Protein AF-0000000079069130 (afdb_homodimer)

Radius of gyration: 25.05 Å; Cα contacts (8 Å, |Δi|>4): 1643; chains: 2; bounding box: 59×71×71 Å

Structure (mmCIF, N/CA/C/O backbone):
data_AF-0000000079069130-model_v1
#
loop_
_entity.id
_entity.type
_entity.pdbx_description
1 polymer 'Fumarylacetoacetate (FAA) hydrolase'
#
loop_
_atom_site.group_PDB
_atom_site.id
_atom_site.type_symbol
_atom_site.label_atom_id
_atom_site.label_alt_id
_atom_site.label_comp_id
_atom_site.label_asym_id
_atom_site.label_entity_id
_atom_site.label_seq_id
_atom_site.pdbx_PDB_ins_code
_atom_site.Cartn_x
_atom_site.Cartn_y
_atom_site.Cartn_z
_atom_site.occupancy
_atom_site.B_iso_or_equiv
_atom_site.auth_seq_id
_atom_site.auth_comp_id
_atom_site.auth_asym_id
_atom_site.auth_atom_id
_atom_site.pdbx_PDB_model_num
ATOM 1 N N . MET A 1 1 ? -7.008 32.438 20.031 1 35.31 1 MET A N 1
ATOM 2 C CA . MET A 1 1 ? -5.812 32.031 20.75 1 35.31 1 MET A CA 1
ATOM 3 C C . MET A 1 1 ? -4.668 31.734 19.797 1 35.31 1 MET A C 1
ATOM 5 O O . MET A 1 1 ? -4.883 31.141 18.734 1 35.31 1 MET A O 1
ATOM 9 N N . PRO A 1 2 ? -3.607 32.406 19.766 1 43.53 2 PRO A N 1
ATOM 10 C CA . PRO A 1 2 ? -2.484 32.156 18.844 1 43.53 2 PRO A CA 1
ATOM 11 C C . PRO A 1 2 ? -2.162 30.688 18.688 1 43.53 2 PRO A C 1
ATOM 13 O O . PRO A 1 2 ? -2.209 29.922 19.656 1 43.53 2 PRO A O 1
ATOM 16 N N . HIS A 1 3 ? -2.541 30.031 17.609 1 48.72 3 HIS A N 1
ATOM 17 C CA . HIS A 1 3 ? -2.361 28.641 17.203 1 48.72 3 HIS A CA 1
ATOM 18 C C . HIS A 1 3 ? -0.997 28.109 17.641 1 48.72 3 HIS A C 1
ATOM 20 O O . HIS A 1 3 ? -0.728 26.922 17.531 1 48.72 3 HIS A O 1
ATOM 26 N N . SER A 1 4 ? -0.079 29.156 18.047 1 54.44 4 SER A N 1
ATOM 27 C CA . SER A 1 4 ? 1.29 28.875 18.469 1 54.44 4 SER A CA 1
ATOM 28 C C . SER A 1 4 ? 1.318 28.062 19.75 1 54.44 4 SER A C 1
ATOM 30 O O . SER A 1 4 ? 2.373 27.578 20.156 1 54.44 4 SER A O 1
ATOM 32 N N . HIS A 1 5 ? 0.012 27.656 20.125 1 66.69 5 HIS A N 1
ATOM 33 C CA . HIS A 1 5 ? 0.07 27.094 21.469 1 66.69 5 HIS A CA 1
ATOM 34 C C . HIS A 1 5 ? -0.358 25.625 21.469 1 66.69 5 HIS A C 1
ATOM 36 O O . HIS A 1 5 ? -0.454 25.016 22.531 1 66.69 5 HIS A O 1
ATOM 42 N N . LEU A 1 6 ? -0.426 25.062 20.234 1 83.88 6 LEU A N 1
ATOM 43 C CA . LEU A 1 6 ? -0.819 23.672 20.266 1 83.88 6 LEU A CA 1
ATOM 44 C C . LEU A 1 6 ? 0.383 22.766 20.562 1 83.88 6 LEU A C 1
ATOM 46 O O . LEU A 1 6 ? 1.467 22.984 20.016 1 83.88 6 LEU A O 1
ATOM 50 N N . PRO A 1 7 ? 0.172 21.844 21.469 1 94.5 7 PRO A N 1
ATOM 51 C CA . PRO A 1 7 ? 1.303 20.969 21.75 1 94.5 7 PRO A CA 1
ATOM 52 C C . PRO A 1 7 ? 1.726 20.141 20.547 1 94.5 7 PRO A C 1
ATOM 54 O O . PRO A 1 7 ? 0.874 19.609 19.828 1 94.5 7 PRO A O 1
ATOM 57 N N . VAL A 1 8 ? 3.018 20.172 20.328 1 96.69 8 VAL A N 1
ATOM 58 C CA . VAL A 1 8 ? 3.594 19.453 19.188 1 96.69 8 VAL A CA 1
ATOM 59 C C . VAL A 1 8 ? 4.758 18.594 19.672 1 96.69 8 VAL A C 1
ATOM 61 O O . VAL A 1 8 ? 5.523 19 20.547 1 96.69 8 VAL A O 1
ATOM 64 N N . LEU A 1 9 ? 4.797 17.422 19.188 1 96.75 9 LEU A N 1
ATOM 65 C CA . LEU A 1 9 ? 5.941 16.531 19.359 1 96.75 9 LEU A CA 1
ATOM 66 C C . LEU A 1 9 ? 6.555 16.156 18.016 1 96.75 9 LEU A C 1
ATOM 68 O O . LEU A 1 9 ? 5.863 16.141 17 1 96.75 9 LEU A O 1
ATOM 72 N N . PHE A 1 10 ? 7.891 15.969 17.984 1 97.06 10 PHE A N 1
ATOM 73 C CA . PHE A 1 10 ? 8.539 15.477 16.781 1 97.06 10 PHE A CA 1
ATOM 74 C C . PHE A 1 10 ? 9.664 14.508 17.125 1 97.06 10 PHE A C 1
ATOM 76 O O . PHE A 1 10 ? 10.117 14.453 18.266 1 97.06 10 PHE A O 1
ATOM 83 N N . GLU A 1 11 ? 10.031 13.711 16.172 1 97.75 11 GLU A N 1
ATOM 84 C CA . GLU A 1 11 ? 11.172 12.805 16.312 1 97.75 11 GLU A CA 1
ATOM 85 C C . GLU A 1 11 ? 12.25 13.117 15.273 1 97.75 11 GLU A C 1
ATOM 87 O O . GLU A 1 11 ? 11.945 13.594 14.18 1 97.75 11 GLU A O 1
ATOM 92 N N . ALA A 1 12 ? 13.492 12.836 15.672 1 96.5 12 ALA A N 1
ATOM 93 C CA . ALA A 1 12 ? 14.633 13.117 14.805 1 96.5 12 ALA A CA 1
ATOM 94 C C . ALA A 1 12 ? 15.805 12.195 15.125 1 96.5 12 ALA A C 1
ATOM 96 O O . ALA A 1 12 ? 15.867 11.617 16.203 1 96.5 12 ALA A O 1
ATOM 97 N N . LEU A 1 13 ? 16.625 12.078 14.141 1 96.38 13 LEU A N 1
ATOM 98 C CA . LEU A 1 13 ? 17.906 11.445 14.367 1 96.38 13 LEU A CA 1
ATOM 99 C C . LEU A 1 13 ? 19 12.492 14.578 1 96.38 13 LEU A C 1
ATOM 101 O O . LEU A 1 13 ? 19.094 13.461 13.82 1 96.38 13 LEU A O 1
ATOM 105 N N . HIS A 1 14 ? 19.703 12.383 15.609 1 94.81 14 HIS A N 1
ATOM 106 C CA . HIS A 1 14 ? 20.922 13.148 15.883 1 94.81 14 HIS A CA 1
ATOM 107 C C . HIS A 1 14 ? 22.109 12.234 16.125 1 94.81 14 HIS A C 1
ATOM 109 O O . HIS A 1 14 ? 22.109 11.453 17.078 1 94.81 14 HIS A O 1
ATOM 115 N N . ASN A 1 15 ? 23.078 12.258 15.234 1 91.5 15 ASN A N 1
ATOM 116 C CA . ASN A 1 15 ? 24.234 11.359 15.273 1 91.5 15 ASN A CA 1
ATOM 117 C C . ASN A 1 15 ? 23.797 9.898 15.281 1 91.5 15 ASN A C 1
ATOM 119 O O . ASN A 1 15 ? 24.297 9.102 16.094 1 91.5 15 ASN A O 1
ATOM 123 N N . GLY A 1 16 ? 22.766 9.648 14.547 1 91.69 16 GLY A N 1
ATOM 124 C CA . GLY A 1 16 ? 22.344 8.273 14.336 1 91.69 16 GLY A CA 1
ATOM 125 C C . GLY A 1 16 ? 21.422 7.758 15.422 1 91.69 16 GLY A C 1
ATOM 126 O O . GLY A 1 16 ? 20.906 6.637 15.336 1 91.69 16 GLY A O 1
ATOM 127 N N . GLU A 1 17 ? 21.219 8.625 16.422 1 96 17 GLU A N 1
ATOM 128 C CA . GLU A 1 17 ? 20.359 8.211 17.516 1 96 17 GLU A CA 1
ATOM 129 C C . GLU A 1 17 ? 19.016 8.93 17.453 1 96 17 GLU A C 1
ATOM 131 O O . GLU A 1 17 ? 18.953 10.117 17.125 1 96 17 GLU A O 1
ATOM 136 N N . ARG A 1 18 ? 17.984 8.18 17.828 1 97.88 18 ARG A N 1
ATOM 137 C CA . ARG A 1 18 ? 16.641 8.719 17.766 1 97.88 18 ARG A CA 1
ATOM 138 C C . ARG A 1 18 ? 16.328 9.555 19 1 97.88 18 ARG A C 1
ATOM 140 O O . ARG A 1 18 ? 16.672 9.172 20.125 1 97.88 18 ARG A O 1
ATOM 147 N N . HIS A 1 19 ? 15.75 10.719 18.812 1 97.81 19 HIS A N 1
ATOM 148 C CA . HIS A 1 19 ? 15.352 11.625 19.875 1 97.81 19 HIS A CA 1
ATOM 149 C C . HIS A 1 19 ? 13.93 12.141 19.656 1 97.81 19 HIS A C 1
ATOM 151 O O . HIS A 1 19 ? 13.43 12.133 18.531 1 97.81 19 HIS A O 1
ATOM 157 N N . VAL A 1 20 ? 13.273 12.508 20.703 1 98 20 VAL A N 1
ATOM 158 C CA . VAL A 1 20 ? 11.984 13.188 20.656 1 98 20 VAL A CA 1
ATOM 159 C C . VAL A 1 20 ? 12.133 14.617 21.156 1 98 20 VAL A C 1
ATOM 161 O O . VAL A 1 20 ? 12.922 14.883 22.078 1 98 20 VAL A O 1
ATOM 164 N N . GLY A 1 21 ? 11.516 15.547 20.531 1 96.25 21 GLY A N 1
ATOM 165 C CA . GLY A 1 21 ? 11.43 16.938 20.953 1 96.25 21 GLY A CA 1
ATOM 166 C C . GLY A 1 21 ? 10 17.406 21.141 1 96.25 21 GLY A C 1
ATOM 167 O O . GLY A 1 21 ? 9.07 16.859 20.562 1 96.25 21 GLY A O 1
ATOM 168 N N . PHE A 1 22 ? 9.844 18.359 22 1 95.56 22 PHE A N 1
ATOM 169 C CA . PHE A 1 22 ? 8.547 18.969 22.297 1 95.56 22 PHE A CA 1
ATOM 170 C C . PHE A 1 22 ? 8.539 20.438 21.906 1 95.56 22 PHE A C 1
ATOM 172 O O . PHE A 1 22 ? 9.492 21.172 22.203 1 95.56 22 PHE A O 1
ATOM 179 N N . GLY A 1 23 ? 7.465 20.812 21.266 1 92.56 23 GLY A N 1
ATOM 180 C CA . GLY A 1 23 ? 7.402 22.156 20.703 1 92.56 23 GLY A CA 1
ATOM 181 C C . GLY A 1 23 ? 8.109 22.281 19.375 1 92.56 23 GLY A C 1
ATOM 182 O O . GLY A 1 23 ? 9.023 21.516 19.078 1 92.56 23 GLY A O 1
ATOM 183 N N . ARG A 1 24 ? 7.715 23.172 18.578 1 87.06 24 ARG A N 1
ATOM 184 C CA . ARG A 1 24 ? 8.383 23.391 17.297 1 87.06 24 ARG A CA 1
ATOM 185 C C . ARG A 1 24 ? 9.594 24.312 17.469 1 87.06 24 ARG A C 1
ATOM 187 O O . ARG A 1 24 ? 9.516 25.328 18.141 1 87.06 24 ARG A O 1
ATOM 194 N N . PRO A 1 25 ? 10.648 23.859 16.828 1 80.19 25 PRO A N 1
ATOM 195 C CA . PRO A 1 25 ? 11.844 24.703 16.969 1 80.19 25 PRO A CA 1
ATOM 196 C C . PRO A 1 25 ? 11.695 26.062 16.297 1 80.19 25 PRO A C 1
ATOM 198 O O . PRO A 1 25 ? 11.094 26.156 15.227 1 80.19 25 PRO A O 1
ATOM 201 N N . GLU A 1 26 ? 11.984 27.078 17.016 1 79.06 26 GLU A N 1
ATOM 202 C CA . GLU A 1 26 ? 12.109 28.406 16.422 1 79.06 26 GLU A CA 1
ATOM 203 C C . GLU A 1 26 ? 13.523 28.641 15.891 1 79.06 26 GLU A C 1
ATOM 205 O O . GLU A 1 26 ? 14.5 28.203 16.5 1 79.06 26 GLU A O 1
ATOM 210 N N . ASP A 1 27 ? 13.508 29.219 14.75 1 76.62 27 ASP A N 1
ATOM 211 C CA . ASP A 1 27 ? 14.805 29.422 14.117 1 76.62 27 ASP A CA 1
ATOM 212 C C . ASP A 1 27 ? 15.797 30.047 15.094 1 76.62 27 ASP A C 1
ATOM 214 O O . ASP A 1 27 ? 15.492 31.062 15.734 1 76.62 27 ASP A O 1
ATOM 218 N N . GLY A 1 28 ? 16.891 29.422 15.211 1 79.38 28 GLY A N 1
ATOM 219 C CA . GLY A 1 28 ? 17.984 29.938 16.016 1 79.38 28 GLY A CA 1
ATOM 220 C C . GLY A 1 28 ? 17.844 29.641 17.5 1 79.38 28 GLY A C 1
ATOM 221 O O . GLY A 1 28 ? 18.766 29.875 18.281 1 79.38 28 GLY A O 1
ATOM 222 N N . ALA A 1 29 ? 16.734 29.047 17.844 1 85.88 29 ALA A N 1
ATOM 223 C CA . ALA A 1 29 ? 16.516 28.75 19.266 1 85.88 29 ALA A CA 1
ATOM 224 C C . ALA A 1 29 ? 17.094 27.375 19.625 1 85.88 29 ALA A C 1
ATOM 226 O O . ALA A 1 29 ? 17.234 26.5 18.766 1 85.88 29 ALA A O 1
ATOM 227 N N . GLN A 1 30 ? 17.5 27.344 20.812 1 91.31 30 GLN A N 1
ATOM 228 C CA . GLN A 1 30 ? 17.969 26.047 21.328 1 91.31 30 GLN A CA 1
ATOM 229 C C . GLN A 1 30 ? 16.797 25.219 21.859 1 91.31 30 GLN A C 1
ATOM 231 O O . GLN A 1 30 ? 15.852 25.75 22.422 1 91.31 30 GLN A O 1
ATOM 236 N N . GLN A 1 31 ? 16.938 23.953 21.578 1 91.44 31 GLN A N 1
ATOM 237 C CA . GLN A 1 31 ? 15.93 23.031 22.062 1 91.44 31 GLN A CA 1
ATOM 238 C C . GLN A 1 31 ? 16.578 21.766 22.641 1 91.44 31 GLN A C 1
ATOM 240 O O . GLN A 1 31 ? 17.562 21.266 22.094 1 91.44 31 GLN A O 1
ATOM 245 N N . THR A 1 32 ? 16 21.344 23.734 1 94.88 32 THR A N 1
ATOM 246 C CA . THR A 1 32 ? 16.422 20.078 24.328 1 94.88 32 THR A CA 1
ATOM 247 C C . THR A 1 32 ? 15.656 18.906 23.719 1 94.88 32 THR A C 1
ATOM 249 O O . THR A 1 32 ? 14.43 18.922 23.656 1 94.88 32 THR A O 1
ATOM 252 N N . LEU A 1 33 ? 16.375 17.922 23.25 1 96.75 33 LEU A N 1
ATOM 253 C CA . LEU A 1 33 ? 15.797 16.672 22.75 1 96.75 33 LEU A CA 1
ATOM 254 C C . LEU A 1 33 ? 16.094 15.516 23.703 1 96.75 33 LEU A C 1
ATOM 256 O O . LEU A 1 33 ? 17.094 15.547 24.422 1 96.75 33 LEU A O 1
ATOM 260 N N . TYR A 1 34 ? 15.305 14.523 23.719 1 98.31 34 TYR A N 1
ATOM 261 C CA . TYR A 1 34 ? 15.414 13.383 24.609 1 98.31 34 TYR A CA 1
ATOM 262 C C . TYR A 1 34 ? 15.578 12.086 23.828 1 98.31 34 TYR A C 1
ATOM 264 O O . TYR A 1 34 ? 14.789 11.797 22.922 1 98.31 34 TYR A O 1
ATOM 272 N N . ARG A 1 35 ? 16.594 11.32 24.172 1 98.38 35 ARG A N 1
ATOM 273 C CA . ARG A 1 35 ? 16.859 10.07 23.469 1 98.38 35 ARG A CA 1
ATOM 274 C C . ARG A 1 35 ? 15.734 9.062 23.703 1 98.38 35 ARG A C 1
ATOM 276 O O . ARG A 1 35 ? 15.258 8.906 24.828 1 98.38 35 ARG A O 1
ATOM 283 N N . VAL A 1 36 ? 15.289 8.469 22.641 1 98.56 36 VAL A N 1
ATOM 284 C CA . VAL A 1 36 ? 14.281 7.422 22.719 1 98.56 36 VAL A CA 1
ATOM 285 C C . VAL A 1 36 ? 14.68 6.246 21.828 1 98.56 36 VAL A C 1
ATOM 287 O O . VAL A 1 36 ? 15.43 6.418 20.859 1 98.56 36 VAL A O 1
ATOM 290 N N . GLU A 1 37 ? 14.219 5.059 22.141 1 97.88 37 GLU A N 1
ATOM 291 C CA . GLU A 1 37 ? 14.375 3.893 21.281 1 97.88 37 GLU A CA 1
ATOM 292 C C . GLU A 1 37 ? 13.375 3.92 20.125 1 97.88 37 GLU A C 1
ATOM 294 O O . GLU A 1 37 ? 12.359 4.613 20.203 1 97.88 37 GLU A O 1
ATOM 299 N N . ASP A 1 38 ? 13.727 3.184 19.062 1 97.62 38 ASP A N 1
ATOM 300 C CA . ASP A 1 38 ? 12.781 3.01 17.969 1 97.62 38 ASP A CA 1
ATOM 301 C C . ASP A 1 38 ? 11.453 2.445 18.469 1 97.62 38 ASP A C 1
ATOM 303 O O . ASP A 1 38 ? 11.422 1.409 19.125 1 97.62 38 ASP A O 1
ATOM 307 N N . GLY A 1 39 ? 10.336 3.152 18.234 1 97.81 39 GLY A N 1
ATOM 308 C CA . GLY A 1 39 ? 9.016 2.686 18.609 1 97.81 39 GLY A CA 1
ATOM 309 C C . GLY A 1 39 ? 8.602 3.119 20 1 97.81 39 GLY A C 1
ATOM 310 O O . GLY A 1 39 ? 7.465 2.883 20.422 1 97.81 39 GLY A O 1
ATOM 311 N N . GLN A 1 40 ? 9.5 3.76 20.734 1 98.31 40 GLN A N 1
ATOM 312 C CA . GLN A 1 40 ? 9.195 4.105 22.125 1 98.31 40 GLN A CA 1
ATOM 313 C C . GLN A 1 40 ? 8.078 5.145 22.203 1 98.31 40 GLN A C 1
ATOM 315 O O . GLN A 1 40 ? 7.207 5.062 23.062 1 98.31 40 GLN A O 1
ATOM 320 N N . VAL A 1 41 ? 8.102 6.16 21.359 1 98.69 41 VAL A N 1
ATOM 321 C CA . VAL A 1 41 ? 7.055 7.176 21.359 1 98.69 41 VAL A CA 1
ATOM 322 C C . VAL A 1 41 ? 5.719 6.543 20.984 1 98.69 41 VAL A C 1
ATOM 324 O O . VAL A 1 41 ? 4.695 6.82 21.609 1 98.69 41 VAL A O 1
ATOM 327 N N . ALA A 1 42 ? 5.707 5.68 20 1 98.56 42 ALA A N 1
ATOM 328 C CA . ALA A 1 42 ? 4.5 4.949 19.609 1 98.56 42 ALA A CA 1
ATOM 329 C C . ALA A 1 42 ? 3.953 4.145 20.797 1 98.56 42 ALA A C 1
ATOM 331 O O . ALA A 1 42 ? 2.744 4.133 21.031 1 98.56 42 ALA A O 1
ATOM 332 N N . ALA A 1 43 ? 4.828 3.488 21.469 1 98.5 43 ALA A N 1
ATOM 333 C CA . ALA A 1 43 ? 4.426 2.686 22.609 1 98.5 43 ALA A CA 1
ATOM 334 C C . ALA A 1 43 ? 3.754 3.549 23.672 1 98.5 43 ALA A C 1
ATOM 336 O O . ALA A 1 43 ? 2.834 3.096 24.359 1 98.5 43 ALA A O 1
ATOM 337 N N . ALA A 1 44 ? 4.234 4.758 23.844 1 98.62 44 ALA A N 1
ATOM 338 C CA . ALA A 1 44 ? 3.627 5.668 24.812 1 98.62 44 ALA A CA 1
ATOM 339 C C . ALA A 1 44 ? 2.18 5.977 24.453 1 98.62 44 ALA A C 1
ATOM 341 O O . ALA A 1 44 ? 1.308 6.027 25.312 1 98.62 44 ALA A O 1
ATOM 342 N N . PHE A 1 45 ? 1.895 6.172 23.172 1 98.31 45 PHE A N 1
ATOM 343 C CA . PHE A 1 45 ? 0.526 6.41 22.719 1 98.31 45 PHE A CA 1
ATOM 344 C C . PHE A 1 45 ? -0.335 5.172 22.938 1 98.31 45 PHE A C 1
ATOM 346 O O . PHE A 1 45 ? -1.483 5.273 23.375 1 98.31 45 PHE A O 1
ATOM 353 N N . ILE A 1 46 ? 0.195 4.004 22.609 1 97.88 46 ILE A N 1
ATOM 354 C CA . ILE A 1 46 ? -0.516 2.742 22.797 1 97.88 46 ILE A CA 1
ATOM 355 C C . ILE A 1 46 ? -0.882 2.566 24.266 1 97.88 46 ILE A C 1
ATOM 357 O O . ILE A 1 46 ? -1.953 2.047 24.594 1 97.88 46 ILE A O 1
ATOM 361 N N . ALA A 1 47 ? -0.013 3.068 25.141 1 97.75 47 ALA A N 1
ATOM 362 C CA . ALA A 1 47 ? -0.235 2.953 26.578 1 97.75 47 ALA A CA 1
ATOM 363 C C . ALA A 1 47 ? -1.282 3.957 27.047 1 97.75 47 ALA A C 1
ATOM 365 O O . ALA A 1 47 ? -1.632 3.984 28.234 1 97.75 47 ALA A O 1
ATOM 366 N N . GLY A 1 48 ? -1.733 4.836 26.172 1 95.5 48 GLY A N 1
ATOM 367 C CA . GLY A 1 48 ? -2.852 5.699 26.516 1 95.5 48 GLY A CA 1
ATOM 368 C C . GLY A 1 48 ? -2.432 7.129 26.812 1 95.5 48 GLY A C 1
ATOM 369 O O . GLY A 1 48 ? -3.262 7.961 27.188 1 95.5 48 GLY A O 1
ATOM 370 N N . HIS A 1 49 ? -1.121 7.406 26.656 1 94.38 49 HIS A N 1
ATOM 371 C CA . HIS A 1 49 ? -0.679 8.789 26.828 1 94.38 49 HIS A CA 1
ATOM 372 C C . HIS A 1 49 ? -1.043 9.633 25.609 1 94.38 49 HIS A C 1
ATOM 374 O O . HIS A 1 49 ? -0.685 9.297 24.484 1 94.38 49 HIS A O 1
ATOM 380 N N . SER A 1 50 ? -1.736 10.766 25.875 1 91.62 50 SER A N 1
ATOM 381 C CA . SER A 1 50 ? -2.189 11.555 24.734 1 91.62 50 SER A CA 1
ATOM 382 C C . SER A 1 50 ? -1.916 13.039 24.953 1 91.62 50 SER A C 1
ATOM 384 O O . SER A 1 50 ? -1.924 13.828 24 1 91.62 50 SER A O 1
ATOM 386 N N . SER A 1 51 ? -1.703 13.406 26.219 1 94.31 51 SER A N 1
ATOM 387 C CA . SER A 1 51 ? -1.375 14.805 26.5 1 94.31 51 SER A CA 1
ATOM 388 C C . SER A 1 51 ? 0.131 15.031 26.469 1 94.31 51 SER A C 1
ATOM 390 O O . SER A 1 51 ? 0.913 14.102 26.672 1 94.31 51 SER A O 1
ATOM 392 N N . GLU A 1 52 ? 0.428 16.25 26.25 1 95.62 52 GLU A N 1
ATOM 393 C CA . GLU A 1 52 ? 1.85 16.578 26.266 1 95.62 52 GLU A CA 1
ATOM 394 C C . GLU A 1 52 ? 2.479 16.25 27.625 1 95.62 52 GLU A C 1
ATOM 396 O O . GLU A 1 52 ? 3.586 15.711 27.672 1 95.62 52 GLU A O 1
ATOM 401 N N . GLU A 1 53 ? 1.793 16.547 28.703 1 96.12 53 GLU A N 1
ATOM 402 C CA . GLU A 1 53 ? 2.303 16.297 30.047 1 96.12 53 GLU A CA 1
ATOM 403 C C . GLU A 1 53 ? 2.57 14.805 30.25 1 96.12 53 GLU A C 1
ATOM 405 O O . GLU A 1 53 ? 3.645 14.422 30.719 1 96.12 53 GLU A O 1
ATOM 410 N N . ALA A 1 54 ? 1.63 14.016 29.875 1 97.25 54 ALA A N 1
ATOM 411 C CA . ALA A 1 54 ? 1.763 12.57 30.062 1 97.25 54 ALA A CA 1
ATOM 412 C C . ALA A 1 54 ? 2.893 12.016 29.203 1 97.25 54 ALA A C 1
ATOM 414 O O . ALA A 1 54 ? 3.666 11.164 29.656 1 97.25 54 ALA A O 1
ATOM 415 N N . LEU A 1 55 ? 2.988 12.484 27.953 1 97.94 55 LEU A N 1
ATOM 416 C CA . LEU A 1 55 ? 4.027 12.031 27.047 1 97.94 55 LEU A CA 1
ATOM 417 C C . LEU A 1 55 ? 5.406 12.461 27.531 1 97.94 55 LEU A C 1
ATOM 419 O O . LEU A 1 55 ? 6.359 11.68 27.484 1 97.94 55 LEU A O 1
ATOM 423 N N . ARG A 1 56 ? 5.484 13.695 28.016 1 97 56 ARG A N 1
ATOM 424 C CA . ARG A 1 56 ? 6.754 14.164 28.562 1 97 56 ARG A CA 1
ATOM 425 C C . ARG A 1 56 ? 7.195 13.312 29.734 1 97 56 ARG A C 1
ATOM 427 O O . ARG A 1 56 ? 8.352 12.883 29.797 1 97 56 ARG A O 1
ATOM 434 N N . ALA A 1 57 ? 6.301 13.039 30.609 1 97.19 57 ALA A N 1
ATOM 435 C CA . ALA A 1 57 ? 6.625 12.234 31.781 1 97.19 57 ALA A CA 1
ATOM 436 C C . ALA A 1 57 ? 7.109 10.844 31.375 1 97.19 57 ALA A C 1
ATOM 438 O O . ALA A 1 57 ? 8.094 10.344 31.922 1 97.19 57 ALA A O 1
ATOM 439 N N . ALA A 1 58 ? 6.48 10.281 30.391 1 97.44 58 ALA A N 1
ATOM 440 C CA . ALA A 1 58 ? 6.766 8.914 29.969 1 97.44 58 ALA A CA 1
ATOM 441 C C . ALA A 1 58 ? 8.07 8.844 29.188 1 97.44 58 ALA A C 1
ATOM 443 O O . ALA A 1 58 ? 8.781 7.832 29.234 1 97.44 58 ALA A O 1
ATOM 444 N N . LEU A 1 59 ? 8.438 9.914 28.469 1 98.06 59 LEU A N 1
ATOM 445 C CA . LEU A 1 59 ? 9.492 9.805 27.469 1 98.06 59 LEU A CA 1
ATOM 446 C C . LEU A 1 59 ? 10.773 10.484 27.953 1 98.06 59 LEU A C 1
ATOM 448 O O . LEU A 1 59 ? 11.859 10.227 27.422 1 98.06 59 LEU A O 1
ATOM 452 N N . THR A 1 60 ? 10.664 11.344 28.953 1 97.12 60 THR A N 1
ATOM 453 C CA . THR A 1 60 ? 11.836 12.141 29.312 1 97.12 60 THR A CA 1
ATOM 454 C C . THR A 1 60 ? 12.477 11.617 30.594 1 97.12 60 THR A C 1
ATOM 456 O O . THR A 1 60 ? 13.656 11.883 30.859 1 97.12 60 THR A O 1
ATOM 459 N N . GLU A 1 61 ? 11.703 10.914 31.359 1 94.5 61 GLU A N 1
ATOM 460 C CA . GLU A 1 61 ? 12.266 10.422 32.625 1 94.5 61 GLU A CA 1
ATOM 461 C C . GLU A 1 61 ? 13.461 9.5 32.375 1 94.5 61 GLU A C 1
ATOM 463 O O . GLU A 1 61 ? 13.32 8.453 31.734 1 94.5 61 GLU A O 1
ATOM 468 N N . GLY A 1 62 ? 14.664 9.898 32.812 1 95.5 62 GLY A N 1
ATOM 469 C CA . GLY A 1 62 ? 15.852 9.07 32.719 1 95.5 62 GLY A CA 1
ATOM 470 C C . GLY A 1 62 ? 16.469 9.078 31.344 1 95.5 62 GLY A C 1
ATOM 471 O O . GLY A 1 62 ? 17.469 8.398 31.094 1 95.5 62 GLY A O 1
ATOM 472 N N . ALA A 1 63 ? 15.883 9.789 30.438 1 97.62 63 ALA A N 1
ATOM 473 C CA . ALA A 1 63 ? 16.391 9.805 29.062 1 97.62 63 ALA A CA 1
ATOM 474 C C . ALA A 1 63 ? 17.641 10.672 28.969 1 97.62 63 ALA A C 1
ATOM 476 O O . ALA A 1 63 ? 17.734 11.734 29.578 1 97.62 63 ALA A O 1
ATOM 477 N N . ALA A 1 64 ? 18.641 10.203 28.234 1 97.94 64 ALA A N 1
ATOM 478 C CA . ALA A 1 64 ? 19.75 11.078 27.875 1 97.94 64 ALA A CA 1
ATOM 479 C C . ALA A 1 64 ? 19.266 12.258 27.031 1 97.94 64 ALA A C 1
ATOM 481 O O . ALA A 1 64 ? 18.328 12.117 26.234 1 97.94 64 ALA A O 1
ATOM 482 N N . THR A 1 65 ? 19.875 13.43 27.234 1 97.56 65 THR A N 1
ATOM 483 C CA . THR A 1 65 ? 19.422 14.633 26.531 1 97.56 65 THR A CA 1
ATOM 484 C C . THR A 1 65 ? 20.547 15.188 25.656 1 97.56 65 THR A C 1
ATOM 486 O O . THR A 1 65 ? 21.719 14.891 25.875 1 97.56 65 THR A O 1
ATOM 489 N N . VAL A 1 66 ? 20.109 15.906 24.609 1 95.69 66 VAL A N 1
ATOM 490 C CA . VAL A 1 66 ? 21 16.719 23.797 1 95.69 66 VAL A CA 1
ATOM 491 C C . VAL A 1 66 ? 20.359 18.078 23.531 1 95.69 66 VAL A C 1
ATOM 493 O O . VAL A 1 66 ? 19.141 18.188 23.406 1 95.69 66 VAL A O 1
ATOM 496 N N . VAL A 1 67 ? 21.141 19.109 23.5 1 95.06 67 VAL A N 1
ATOM 497 C CA . VAL A 1 67 ? 20.672 20.438 23.125 1 95.06 67 VAL A CA 1
ATOM 498 C C . VAL A 1 67 ? 21.109 20.75 21.703 1 95.06 67 VAL A C 1
ATOM 500 O O . VAL A 1 67 ? 22.297 20.688 21.375 1 95.06 67 VAL A O 1
ATOM 503 N N . VAL A 1 68 ? 20.125 21.047 20.938 1 92.94 68 VAL A N 1
ATOM 504 C CA . VAL A 1 68 ? 20.422 21.328 19.531 1 92.94 68 VAL A CA 1
ATOM 505 C C . VAL A 1 68 ? 19.859 22.688 19.156 1 92.94 68 VAL A C 1
ATOM 507 O O . VAL A 1 68 ? 18.953 23.203 19.797 1 92.94 68 VAL A O 1
ATOM 510 N N . THR A 1 69 ? 20.547 23.266 18.156 1 88.19 69 THR A N 1
ATOM 511 C CA . THR A 1 69 ? 20.016 24.5 17.578 1 88.19 69 THR A CA 1
ATOM 512 C C . THR A 1 69 ? 19.125 24.203 16.375 1 88.19 69 THR A C 1
ATOM 514 O O . THR A 1 69 ? 19.438 23.328 15.57 1 88.19 69 THR A O 1
ATOM 517 N N . ALA A 1 70 ? 18.031 24.953 16.359 1 78.81 70 ALA A N 1
ATOM 518 C CA . ALA A 1 70 ? 17.156 24.781 15.203 1 78.81 70 ALA A CA 1
ATOM 519 C C . ALA A 1 70 ? 17.922 24.922 13.891 1 78.81 70 ALA A C 1
ATOM 521 O O . ALA A 1 70 ? 18.703 25.875 13.734 1 78.81 70 ALA A O 1
ATOM 522 N N . GLY A 1 71 ? 17.781 24 13.008 1 77.19 71 GLY A N 1
ATOM 523 C CA . GLY A 1 71 ? 18.484 24.031 11.727 1 77.19 71 GLY A CA 1
ATOM 524 C C . GLY A 1 71 ? 19.797 23.297 11.758 1 77.19 71 GLY A C 1
ATOM 525 O O . GLY A 1 71 ? 20.562 23.328 10.781 1 77.19 71 GLY A O 1
ATOM 526 N N . ASP A 1 72 ? 20.094 22.672 12.891 1 82.88 72 ASP A N 1
ATOM 527 C CA . ASP A 1 72 ? 21.297 21.844 12.977 1 82.88 72 ASP A CA 1
ATOM 528 C C . ASP A 1 72 ? 21.312 20.797 11.875 1 82.88 72 ASP A C 1
ATOM 530 O O . ASP A 1 72 ? 20.406 19.969 11.766 1 82.88 72 ASP A O 1
ATOM 534 N N . PRO A 1 73 ? 22.344 20.875 11.039 1 81.88 73 PRO A N 1
ATOM 535 C CA . PRO A 1 73 ? 22.422 19.953 9.906 1 81.88 73 PRO A CA 1
ATOM 536 C C . PRO A 1 73 ? 22.531 18.484 10.336 1 81.88 73 PRO A C 1
ATOM 538 O O . PRO A 1 73 ? 22.281 17.594 9.531 1 81.88 73 PRO A O 1
ATOM 541 N N . GLU A 1 74 ? 22.875 18.297 11.555 1 86.75 74 GLU A N 1
ATOM 542 C CA . GLU A 1 74 ? 23.016 16.938 12.047 1 86.75 74 GLU A CA 1
ATOM 543 C C . GLU A 1 74 ? 21.672 16.375 12.5 1 86.75 74 GLU A C 1
ATOM 545 O O . GLU A 1 74 ? 21.562 15.18 12.812 1 86.75 74 GLU A O 1
ATOM 550 N N . LEU A 1 75 ? 20.766 17.281 12.492 1 91.12 75 LEU A N 1
ATOM 551 C CA . LEU A 1 75 ? 19.422 16.844 12.891 1 91.12 75 LEU A CA 1
ATOM 552 C C . LEU A 1 75 ? 18.609 16.438 11.672 1 91.12 75 LEU A C 1
ATOM 554 O O . LEU A 1 75 ? 18.422 17.234 10.742 1 91.12 75 LEU A O 1
ATOM 558 N N . ARG A 1 76 ? 18.234 15.188 11.602 1 94.12 76 ARG A N 1
ATOM 559 C CA . ARG A 1 76 ? 17.359 14.703 10.539 1 94.12 76 ARG A CA 1
ATOM 560 C C . ARG A 1 76 ? 15.961 14.398 11.078 1 94.12 76 ARG A C 1
ATOM 562 O O . ARG A 1 76 ? 15.773 13.406 11.789 1 94.12 76 ARG A O 1
ATOM 569 N N . LEU A 1 77 ? 15.039 15.188 10.727 1 95.62 77 LEU A N 1
ATOM 570 C CA . LEU A 1 77 ? 13.664 15 11.188 1 95.62 77 LEU A CA 1
ATOM 571 C C . LEU A 1 77 ? 13.055 13.742 10.578 1 95.62 77 LEU A C 1
ATOM 573 O O . LEU A 1 77 ? 13.453 13.312 9.492 1 95.62 77 LEU A O 1
ATOM 577 N N . LEU A 1 78 ? 12.117 13.133 11.289 1 97.44 78 LEU A N 1
ATOM 578 C CA . LEU A 1 78 ? 11.445 11.914 10.852 1 97.44 78 LEU A CA 1
ATOM 579 C C . LEU A 1 78 ? 9.945 12.141 10.711 1 97.44 78 LEU A C 1
ATOM 581 O O . LEU A 1 78 ? 9.375 12.977 11.414 1 97.44 78 LEU A O 1
ATOM 585 N N . PRO A 1 79 ? 9.305 11.391 9.727 1 98.56 79 PRO A N 1
ATOM 586 C CA . PRO A 1 79 ? 7.84 11.375 9.812 1 98.56 79 PRO A CA 1
ATOM 587 C C . PRO A 1 79 ? 7.332 10.938 11.18 1 98.56 79 PRO A C 1
ATOM 589 O O . PRO A 1 79 ? 7.98 10.133 11.859 1 98.56 79 PRO A O 1
ATOM 592 N N . PRO A 1 80 ? 6.172 11.445 11.594 1 98.69 80 PRO A N 1
ATOM 593 C CA . PRO A 1 80 ? 5.672 11.125 12.93 1 98.69 80 PRO A CA 1
ATOM 594 C C . PRO A 1 80 ? 5.555 9.617 13.164 1 98.69 80 PRO A C 1
ATOM 596 O O . PRO A 1 80 ? 4.836 8.93 12.438 1 98.69 80 PRO A O 1
ATOM 599 N N . LEU A 1 81 ? 6.301 9.062 14.156 1 98.75 81 LEU A N 1
ATOM 600 C CA . LEU A 1 81 ? 6.176 7.723 14.719 1 98.75 81 LEU A CA 1
ATOM 601 C C . LEU A 1 81 ? 6.703 6.672 13.742 1 98.75 81 LEU A C 1
ATOM 603 O O . LEU A 1 81 ? 6.527 5.473 13.961 1 98.75 81 LEU A O 1
ATOM 607 N N . LEU A 1 82 ? 7.297 7.023 12.664 1 98.5 82 LEU A N 1
ATOM 608 C CA . LEU A 1 82 ? 7.762 6.059 11.672 1 98.5 82 LEU A CA 1
ATOM 609 C C . LEU A 1 82 ? 8.805 5.121 12.273 1 98.5 82 LEU A C 1
ATOM 611 O O . LEU A 1 82 ? 9.859 5.566 12.727 1 98.5 82 LEU A O 1
ATOM 615 N N . PRO A 1 83 ? 8.492 3.832 12.266 1 96.69 83 PRO A N 1
ATOM 616 C CA . PRO A 1 83 ? 9.539 2.906 12.703 1 96.69 83 PRO A CA 1
ATOM 617 C C . PRO A 1 83 ? 10.734 2.883 11.75 1 96.69 83 PRO A C 1
ATOM 619 O O . PRO A 1 83 ? 10.57 2.635 10.555 1 96.69 83 PRO A O 1
ATOM 622 N N . GLN A 1 84 ? 11.859 2.998 12.273 1 91 84 GLN A N 1
ATOM 623 C CA . GLN A 1 84 ? 13.047 3.146 11.438 1 91 84 GLN A CA 1
ATOM 624 C C . GLN A 1 84 ? 13.523 1.794 10.922 1 91 84 GLN A C 1
ATOM 626 O O . GLN A 1 84 ? 13.969 1.685 9.773 1 91 84 GLN A O 1
ATOM 631 N N . ALA A 1 85 ? 13.414 0.808 11.703 1 89.06 85 ALA A N 1
ATOM 632 C CA . ALA A 1 85 ? 13.953 -0.499 11.336 1 89.06 85 ALA A CA 1
ATOM 633 C C . ALA A 1 85 ? 13.109 -1.153 10.242 1 89.06 85 ALA A C 1
ATOM 635 O O . ALA A 1 85 ? 13.641 -1.822 9.359 1 89.06 85 ALA A O 1
ATOM 636 N N . THR A 1 86 ? 11.844 -0.875 10.234 1 89.94 86 THR A N 1
ATOM 637 C CA . THR A 1 86 ? 10.961 -1.644 9.359 1 89.94 86 THR A CA 1
ATOM 638 C C . THR A 1 86 ? 10.281 -0.734 8.344 1 89.94 86 THR A C 1
ATOM 640 O O . THR A 1 86 ? 9.852 -1.191 7.281 1 89.94 86 THR A O 1
ATOM 643 N N . GLY A 1 87 ? 10.156 0.545 8.711 1 94.12 87 GLY A N 1
ATOM 644 C CA . GLY A 1 87 ? 9.367 1.432 7.871 1 94.12 87 GLY A CA 1
ATOM 645 C C . GLY A 1 87 ? 7.891 1.068 7.84 1 94.12 87 GLY A C 1
ATOM 646 O O . GLY A 1 87 ? 7.164 1.477 6.934 1 94.12 87 GLY A O 1
ATOM 647 N N . ASN A 1 88 ? 7.406 0.272 8.75 1 96.38 88 ASN A N 1
ATOM 648 C CA . ASN A 1 88 ? 6.062 -0.292 8.773 1 96.38 88 ASN A CA 1
ATOM 649 C C . ASN A 1 88 ? 5.004 0.784 9 1 96.38 88 ASN A C 1
ATOM 651 O O . ASN A 1 88 ? 4.5 0.933 10.117 1 96.38 88 ASN A O 1
ATOM 655 N N . ALA A 1 89 ? 4.645 1.484 7.953 1 98.62 89 ALA A N 1
ATOM 656 C CA . ALA A 1 89 ? 3.604 2.51 7.969 1 98.62 89 ALA A CA 1
ATOM 657 C C . ALA A 1 89 ? 2.871 2.568 6.633 1 98.62 89 ALA A C 1
ATOM 659 O O . ALA A 1 89 ? 3.473 2.346 5.578 1 98.62 89 ALA A O 1
ATOM 660 N N . LEU A 1 90 ? 1.608 2.85 6.719 1 98.75 90 LEU A N 1
ATOM 661 C CA . LEU A 1 90 ? 0.743 2.98 5.551 1 98.75 90 LEU A CA 1
ATOM 662 C C . LEU A 1 90 ? 0.287 4.426 5.371 1 98.75 90 LEU A C 1
ATOM 664 O O . LEU A 1 90 ? -0.287 5.02 6.285 1 98.75 90 LEU A O 1
ATOM 668 N N . LEU A 1 91 ? 0.655 4.996 4.227 1 98.81 91 LEU A N 1
ATOM 669 C CA . LEU A 1 91 ? 0.109 6.277 3.789 1 98.81 91 LEU A CA 1
ATOM 670 C C . LEU A 1 91 ? -1.118 6.07 2.91 1 98.81 91 LEU A C 1
ATOM 672 O O . LEU A 1 91 ? -1.046 5.391 1.884 1 98.81 91 LEU A O 1
ATOM 676 N N . SER A 1 92 ? -2.221 6.543 3.332 1 98.88 92 SER A N 1
ATOM 677 C CA . SER A 1 92 ? -3.484 6.395 2.619 1 98.88 92 SER A CA 1
ATOM 678 C C . SER A 1 92 ? -4.383 7.609 2.826 1 98.88 92 SER A C 1
ATOM 680 O O . SER A 1 92 ? -3.943 8.625 3.373 1 98.88 92 SER A O 1
ATOM 682 N N . GLY A 1 93 ? -5.559 7.566 2.236 1 98.69 93 GLY A N 1
ATOM 683 C CA . GLY A 1 93 ? -6.469 8.688 2.408 1 98.69 93 GLY A CA 1
ATOM 684 C C . GLY A 1 93 ? -7.809 8.469 1.729 1 98.69 93 GLY A C 1
ATOM 685 O O . GLY A 1 93 ? -8.148 7.348 1.349 1 98.69 93 GLY A O 1
ATOM 686 N N . PHE A 1 94 ? -8.555 9.57 1.698 1 98.31 94 PHE A N 1
ATOM 687 C CA . PHE A 1 94 ? -9.906 9.531 1.153 1 98.31 94 PHE A CA 1
ATOM 688 C C . PHE A 1 94 ? -10.031 10.445 -0.056 1 98.31 94 PHE A C 1
ATOM 690 O O . PHE A 1 94 ? -9.273 11.414 -0.192 1 98.31 94 PHE A O 1
ATOM 697 N N . MET A 1 95 ? -10.969 10.07 -0.878 1 95.38 95 MET A N 1
ATOM 698 C CA . MET A 1 95 ? -11.227 10.852 -2.088 1 95.38 95 MET A CA 1
ATOM 699 C C . MET A 1 95 ? -12.562 11.57 -1.999 1 95.38 95 MET A C 1
ATOM 701 O O . MET A 1 95 ? -13.531 11.023 -1.475 1 95.38 95 MET A O 1
ATOM 705 N N . GLY A 1 96 ? -12.547 12.773 -2.541 1 94 96 GLY A N 1
ATOM 706 C CA . GLY A 1 96 ? -13.805 13.477 -2.74 1 94 96 GLY A CA 1
ATOM 707 C C . GLY A 1 96 ? -14.461 13.898 -1.439 1 94 96 GLY A C 1
ATOM 708 O O . GLY A 1 96 ? -15.688 13.891 -1.327 1 94 96 GLY A O 1
ATOM 709 N N . THR A 1 97 ? -13.695 14.289 -0.511 1 97.25 97 THR A N 1
ATOM 710 C CA . THR A 1 97 ? -14.273 14.484 0.812 1 97.25 97 THR A CA 1
ATOM 711 C C . THR A 1 97 ? -14.609 15.953 1.04 1 97.25 97 THR A C 1
ATOM 713 O O . THR A 1 97 ? -15.43 16.281 1.9 1 97.25 97 THR A O 1
ATOM 716 N N . HIS A 1 98 ? -14 16.875 0.35 1 96.5 98 HIS A N 1
ATOM 717 C CA . HIS A 1 98 ? -14.227 18.297 0.578 1 96.5 98 HIS A CA 1
ATOM 718 C C . HIS A 1 98 ? -15.648 18.703 0.189 1 96.5 98 HIS A C 1
ATOM 720 O O . HIS A 1 98 ? -16.156 18.266 -0.849 1 96.5 98 HIS A O 1
ATOM 726 N N . LYS A 1 99 ? -16.234 19.562 0.926 1 94.88 99 LYS A N 1
ATOM 727 C CA . LYS A 1 99 ? -17.641 19.859 0.763 1 94.88 99 LYS A CA 1
ATOM 728 C C . LYS A 1 99 ? -17.906 20.594 -0.552 1 94.88 99 LYS A C 1
ATOM 730 O O . LYS A 1 99 ? -19 20.531 -1.098 1 94.88 99 LYS A O 1
ATOM 735 N N . LYS A 1 100 ? -16.938 21.312 -1.094 1 91.75 100 LYS A N 1
ATOM 736 C CA . LYS A 1 100 ? -17.094 21.984 -2.379 1 91.75 100 LYS A CA 1
ATOM 737 C C . LYS A 1 100 ? -17.484 21 -3.475 1 91.75 100 LYS A C 1
ATOM 739 O O . LYS A 1 100 ? -18.141 21.375 -4.445 1 91.75 100 LYS A O 1
ATOM 744 N N . LYS A 1 101 ? -17.109 19.766 -3.295 1 88.5 101 LYS A N 1
ATOM 745 C CA . LYS A 1 101 ? -17.453 18.734 -4.266 1 88.5 101 LYS A CA 1
ATOM 746 C C . LYS A 1 101 ? -18.875 18.234 -4.074 1 88.5 101 LYS A C 1
ATOM 748 O O . LYS A 1 101 ? -19.391 17.484 -4.895 1 88.5 101 LYS A O 1
ATOM 753 N N . TRP A 1 102 ? -19.453 18.734 -2.992 1 91.94 102 TRP A N 1
ATOM 754 C CA . TRP A 1 102 ? -20.812 18.312 -2.623 1 91.94 102 TRP A CA 1
ATOM 755 C C . TRP A 1 102 ? -21.734 19.516 -2.516 1 91.94 102 TRP A C 1
ATOM 757 O O . TRP A 1 102 ? -22.609 19.562 -1.637 1 91.94 102 TRP A O 1
ATOM 767 N N . GLY A 1 103 ? -21.484 20.5 -3.27 1 89.56 103 GLY A N 1
ATOM 768 C CA . GLY A 1 103 ? -22.328 21.688 -3.295 1 89.56 103 GLY A CA 1
ATOM 769 C C . GLY A 1 103 ? -22.234 22.516 -2.025 1 89.56 103 GLY A C 1
ATOM 770 O O . GLY A 1 103 ? -23.172 23.234 -1.687 1 89.56 103 GLY A O 1
ATOM 771 N N . GLY A 1 104 ? -21.188 22.25 -1.273 1 88.75 104 GLY A N 1
ATOM 772 C CA . GLY A 1 104 ? -20.969 23 -0.047 1 88.75 104 GLY A CA 1
ATOM 773 C C . GLY A 1 104 ? -21.719 22.422 1.146 1 88.75 104 GLY A C 1
ATOM 774 O O . GLY A 1 104 ? -21.719 23.016 2.227 1 88.75 104 GLY A O 1
ATOM 775 N N . GLU A 1 105 ? -22.281 21.234 0.973 1 86.44 105 GLU A N 1
ATOM 776 C CA . GLU A 1 105 ? -23.094 20.625 2.008 1 86.44 105 GLU A CA 1
ATOM 777 C C . GLU A 1 105 ? -22.281 19.656 2.857 1 86.44 105 GLU A C 1
ATOM 779 O O . GLU A 1 105 ? -21.172 19.266 2.48 1 86.44 105 GLU A O 1
ATOM 784 N N . THR A 1 106 ? -22.844 19.375 4.02 1 86.94 106 THR A N 1
ATOM 785 C CA . THR A 1 106 ? -22.312 18.328 4.883 1 86.94 106 THR A CA 1
ATOM 786 C C . THR A 1 106 ? -23.25 17.125 4.934 1 86.94 106 THR A C 1
ATOM 788 O O . THR A 1 106 ? -24.469 17.266 4.723 1 86.94 106 THR A O 1
ATOM 791 N N . ALA A 1 107 ? -22.625 15.977 5.125 1 87.06 107 ALA A N 1
ATOM 792 C CA . ALA A 1 107 ? -23.453 14.773 5.219 1 87.06 107 ALA A CA 1
ATOM 793 C C . ALA A 1 107 ? -24.453 14.883 6.359 1 87.06 107 ALA A C 1
ATOM 795 O O . ALA A 1 107 ? -24.141 15.414 7.426 1 87.06 107 ALA A O 1
ATOM 796 N N . PRO A 1 108 ? -25.641 14.367 6.102 1 83.75 108 PRO A N 1
ATOM 797 C CA . PRO A 1 108 ? -26.641 14.422 7.172 1 83.75 108 PRO A CA 1
ATOM 798 C C . PRO A 1 108 ? -26.219 13.648 8.414 1 83.75 108 PRO A C 1
ATOM 800 O O . PRO A 1 108 ? -25.578 12.594 8.305 1 83.75 108 PRO A O 1
ATOM 803 N N . GLU A 1 109 ? -26.484 14.219 9.523 1 77.88 109 GLU A N 1
ATOM 804 C CA . GLU A 1 109 ? -26.094 13.609 10.789 1 77.88 109 GLU A CA 1
ATOM 805 C C . GLU A 1 109 ? -26.891 12.336 11.055 1 77.88 109 GLU A C 1
ATOM 807 O O . GLU A 1 109 ? -26.375 11.375 11.625 1 77.88 109 GLU A O 1
ATOM 812 N N . ASP A 1 110 ? -28.125 12.258 10.609 1 81.75 110 ASP A N 1
ATOM 813 C CA . ASP A 1 110 ? -29.031 11.156 10.953 1 81.75 110 ASP A CA 1
ATOM 814 C C . ASP A 1 110 ? -29.188 10.195 9.773 1 81.75 110 ASP A C 1
ATOM 816 O O . ASP A 1 110 ? -29.953 9.234 9.859 1 81.75 110 ASP A O 1
ATOM 820 N N . GLY A 1 111 ? -28.484 10.367 8.859 1 80.38 111 GLY A N 1
ATOM 821 C CA . GLY A 1 111 ? -28.625 9.492 7.711 1 80.38 111 GLY A CA 1
ATOM 822 C C . GLY A 1 111 ? -27.656 8.328 7.715 1 80.38 111 GLY A C 1
ATOM 823 O O . GLY A 1 111 ? -26.812 8.227 8.609 1 80.38 111 GLY A O 1
ATOM 824 N N . GLU A 1 112 ? -27.953 7.348 6.848 1 86 112 GLU A N 1
ATOM 825 C CA . GLU A 1 112 ? -27.031 6.234 6.637 1 86 112 GLU A CA 1
ATOM 826 C C . GLU A 1 112 ? -25.672 6.723 6.148 1 86 112 GLU A C 1
ATOM 828 O O . GLU A 1 112 ? -25.594 7.578 5.258 1 86 112 GLU A O 1
ATOM 833 N N . PHE A 1 113 ? -24.609 6.293 6.805 1 89.38 113 PHE A N 1
ATOM 834 C CA . PHE A 1 113 ? -23.266 6.676 6.418 1 89.38 113 PHE A CA 1
ATOM 835 C C . PHE A 1 113 ? -22.844 5.965 5.137 1 89.38 113 PHE A C 1
ATOM 837 O O . PHE A 1 113 ? -22.859 4.734 5.07 1 89.38 113 PHE A O 1
ATOM 844 N N . THR A 1 114 ? -22.609 6.715 4.148 1 91.88 114 THR A N 1
ATOM 845 C CA . THR A 1 114 ? -21.969 6.227 2.932 1 91.88 114 THR A CA 1
ATOM 846 C C . THR A 1 114 ? -20.5 6.621 2.904 1 91.88 114 THR A C 1
ATOM 848 O O . THR A 1 114 ? -20.172 7.801 2.758 1 91.88 114 THR A O 1
ATOM 851 N N . PRO A 1 115 ? -19.656 5.652 3.047 1 94.94 115 PRO A N 1
ATOM 852 C CA . PRO A 1 115 ? -18.25 6.008 3.191 1 94.94 115 PRO A CA 1
ATOM 853 C C . PRO A 1 115 ? -17.656 6.633 1.926 1 94.94 115 PRO A C 1
ATOM 855 O O . PRO A 1 115 ? -18.078 6.285 0.816 1 94.94 115 PRO A O 1
ATOM 858 N N . PRO A 1 116 ? -16.75 7.613 2.123 1 96.94 116 PRO A N 1
ATOM 859 C CA . PRO A 1 116 ? -15.992 8.055 0.948 1 96.94 116 PRO A CA 1
ATOM 860 C C . PRO A 1 116 ? -15.109 6.957 0.361 1 96.94 116 PRO A C 1
ATOM 862 O O . PRO A 1 116 ? -14.938 5.902 0.977 1 96.94 116 PRO A O 1
ATOM 865 N N . LYS A 1 117 ? -14.672 7.191 -0.842 1 97.5 117 LYS A N 1
ATOM 866 C CA . LYS A 1 117 ? -13.695 6.289 -1.438 1 97.5 117 LYS A CA 1
ATOM 867 C C . LYS A 1 117 ? -12.352 6.387 -0.72 1 97.5 117 LYS A C 1
ATOM 869 O O . LYS A 1 117 ? -12.016 7.43 -0.158 1 97.5 117 LYS A O 1
ATOM 874 N N . TRP A 1 118 ? -11.602 5.297 -0.693 1 98.44 118 TRP A N 1
ATOM 875 C CA . TRP A 1 118 ? -10.297 5.18 -0.05 1 98.44 118 TRP A CA 1
ATOM 876 C C . TRP A 1 118 ? -9.211 4.867 -1.074 1 98.44 118 TRP A C 1
ATOM 878 O O . TRP A 1 118 ? -9.484 4.246 -2.105 1 98.44 118 TRP A O 1
ATOM 888 N N . PHE A 1 119 ? -7.992 5.367 -0.816 1 98.62 119 PHE A N 1
ATOM 889 C CA . PHE A 1 119 ? -6.887 5.051 -1.716 1 98.62 119 PHE A CA 1
ATOM 890 C C . PHE A 1 119 ? -5.621 4.738 -0.928 1 98.62 119 PHE A C 1
ATOM 892 O O . PHE A 1 119 ? -5.477 5.16 0.222 1 98.62 119 PHE A O 1
ATOM 899 N N . PHE A 1 120 ? -4.785 3.916 -1.493 1 98.81 120 PHE A N 1
ATOM 900 C CA . PHE A 1 120 ? -3.391 3.729 -1.101 1 98.81 120 PHE A CA 1
ATOM 901 C C . PHE A 1 120 ? -2.51 4.82 -1.697 1 98.81 120 PHE A C 1
ATOM 903 O O . PHE A 1 120 ? -2.676 5.191 -2.859 1 98.81 120 PHE A O 1
ATOM 910 N N . LYS A 1 121 ? -1.586 5.289 -0.875 1 98.44 121 LYS A N 1
ATOM 911 C CA . LYS A 1 121 ? -0.682 6.332 -1.356 1 98.44 121 LYS A CA 1
ATOM 912 C C . LYS A 1 121 ? 0.775 5.891 -1.237 1 98.44 121 LYS A C 1
ATOM 914 O O . LYS A 1 121 ? 1.627 6.332 -2.01 1 98.44 121 LYS A O 1
ATOM 919 N N . GLY A 1 122 ? 1.113 5.07 -0.249 1 98.19 122 GLY A N 1
ATOM 920 C CA . GLY A 1 122 ? 2.504 4.656 -0.131 1 98.19 122 GLY A CA 1
ATOM 921 C C . GLY A 1 122 ? 2.816 3.986 1.193 1 98.19 122 GLY A C 1
ATOM 922 O O . GLY A 1 122 ? 1.952 3.891 2.066 1 98.19 122 GLY A O 1
ATOM 923 N N . PHE A 1 123 ? 4.102 3.512 1.262 1 97.81 123 PHE A N 1
ATOM 924 C CA . PHE A 1 123 ? 4.672 3.002 2.504 1 97.81 123 PHE A CA 1
ATOM 925 C C . PHE A 1 123 ? 5.234 4.141 3.348 1 97.81 123 PHE A C 1
ATOM 927 O O . PHE A 1 123 ? 5.348 5.273 2.873 1 97.81 123 PHE A O 1
ATOM 934 N N . GLY A 1 124 ? 5.535 3.762 4.551 1 96.75 124 GLY A N 1
ATOM 935 C CA . GLY A 1 124 ? 6.082 4.758 5.457 1 96.75 124 GLY A CA 1
ATOM 936 C C . GLY A 1 124 ? 7.367 5.387 4.949 1 96.75 124 GLY A C 1
ATOM 937 O O . GLY A 1 124 ? 7.52 6.609 4.977 1 96.75 124 GLY A O 1
ATOM 938 N N . ASP A 1 125 ? 8.172 4.594 4.41 1 94.06 125 ASP A N 1
ATOM 939 C CA . ASP A 1 125 ? 9.492 5.062 3.992 1 94.06 125 ASP A CA 1
ATOM 940 C C . ASP A 1 125 ? 9.406 5.832 2.674 1 94.06 125 ASP A C 1
ATOM 942 O O . ASP A 1 125 ? 10.406 6.379 2.205 1 94.06 125 ASP A O 1
ATOM 946 N N . TRP A 1 126 ? 8.195 5.867 2.129 1 97.62 126 TRP A N 1
ATOM 947 C CA . TRP A 1 126 ? 8.023 6.621 0.893 1 97.62 126 TRP A CA 1
ATOM 948 C C . TRP A 1 126 ? 7.715 8.086 1.191 1 97.62 126 TRP A C 1
ATOM 950 O O . TRP A 1 126 ? 7.801 8.938 0.304 1 97.62 126 TRP A O 1
ATOM 960 N N . VAL A 1 127 ? 7.375 8.391 2.404 1 98.25 127 VAL A N 1
ATOM 961 C CA . VAL A 1 127 ? 7.023 9.75 2.805 1 98.25 127 VAL A CA 1
ATOM 962 C C . VAL A 1 127 ? 8.227 10.672 2.611 1 98.25 127 VAL A C 1
ATOM 964 O O . VAL A 1 127 ? 9.352 10.312 2.965 1 98.25 127 VAL A O 1
ATOM 967 N N . LYS A 1 128 ? 7.941 11.797 2.027 1 98.62 128 LYS A N 1
ATOM 968 C CA . LYS A 1 128 ? 8.969 12.828 1.903 1 98.62 128 LYS A CA 1
ATOM 969 C C . LYS A 1 128 ? 8.773 13.922 2.949 1 98.62 128 LYS A C 1
ATOM 971 O O . LYS A 1 128 ? 7.645 14.258 3.309 1 98.62 128 LYS A O 1
ATOM 976 N N . LEU A 1 129 ? 9.875 14.398 3.385 1 98.06 129 LEU A N 1
ATOM 977 C CA . LEU A 1 129 ? 9.852 15.5 4.336 1 98.06 129 LEU A CA 1
ATOM 978 C C . LEU A 1 129 ? 10.047 16.844 3.625 1 98.06 129 LEU A C 1
ATOM 980 O O . LEU A 1 129 ? 10.383 16.875 2.439 1 98.06 129 LEU A O 1
ATOM 984 N N . PRO A 1 130 ? 9.695 17.953 4.324 1 96.81 130 PRO A N 1
ATOM 985 C CA . PRO A 1 130 ? 9.914 19.266 3.732 1 96.81 130 PRO A CA 1
ATOM 986 C C . PRO A 1 130 ? 11.32 19.438 3.145 1 96.81 130 PRO A C 1
ATOM 988 O O . PRO A 1 130 ? 12.297 19.016 3.76 1 96.81 130 PRO A O 1
ATOM 991 N N . GLY A 1 131 ? 11.414 19.891 1.979 1 96.94 131 GLY A N 1
ATOM 992 C CA . GLY A 1 131 ? 12.688 20.141 1.332 1 96.94 131 GLY A CA 1
ATOM 993 C C . GLY A 1 131 ? 13.109 19.031 0.387 1 96.94 131 GLY A C 1
ATOM 994 O O . GLY A 1 131 ? 13.977 19.234 -0.467 1 96.94 131 GLY A O 1
ATOM 995 N N . GLU A 1 132 ? 12.539 17.875 0.537 1 98.12 132 GLU A N 1
ATOM 996 C CA . GLU A 1 132 ? 12.875 16.75 -0.336 1 98.12 132 GLU A CA 1
ATOM 997 C C . GLU A 1 132 ? 12.078 16.812 -1.638 1 98.12 132 GLU A C 1
ATOM 999 O O . GLU A 1 132 ? 10.984 17.359 -1.676 1 98.12 132 GLU A O 1
ATOM 1004 N N . ASP A 1 133 ? 12.602 16.219 -2.672 1 98.75 133 ASP A N 1
ATOM 1005 C CA . ASP A 1 133 ? 11.906 16.172 -3.955 1 98.75 133 ASP A CA 1
ATOM 1006 C C . ASP A 1 133 ? 10.711 15.227 -3.896 1 98.75 133 ASP A C 1
ATOM 1008 O O . ASP A 1 133 ? 10.766 14.172 -3.258 1 98.75 133 ASP A O 1
ATOM 1012 N N . LEU A 1 134 ? 9.648 15.641 -4.539 1 98.88 134 LEU A N 1
ATOM 1013 C CA . LEU A 1 134 ? 8.5 14.766 -4.777 1 98.88 134 LEU A CA 1
ATOM 1014 C C . LEU A 1 134 ? 8.555 14.172 -6.184 1 98.88 134 LEU A C 1
ATOM 1016 O O . LEU A 1 134 ? 8.328 14.883 -7.168 1 98.88 134 LEU A O 1
ATOM 1020 N N . ASN A 1 135 ? 8.836 12.891 -6.262 1 98.75 135 ASN A N 1
ATOM 1021 C CA . ASN A 1 135 ? 8.961 12.203 -7.539 1 98.75 135 ASN A CA 1
ATOM 1022 C C . ASN A 1 135 ? 7.598 11.859 -8.125 1 98.75 135 ASN A C 1
ATOM 1024 O O . ASN A 1 135 ? 6.703 11.398 -7.41 1 98.75 135 ASN A O 1
ATOM 1028 N N . VAL A 1 136 ? 7.445 12.141 -9.391 1 98.75 136 VAL A N 1
ATOM 1029 C CA . VAL A 1 136 ? 6.266 11.781 -10.18 1 98.75 136 VAL A CA 1
ATOM 1030 C C . VAL A 1 136 ? 6.695 11.141 -11.492 1 98.75 136 VAL A C 1
ATOM 1032 O O . VAL A 1 136 ? 7.875 11.188 -11.859 1 98.75 136 VAL A O 1
ATOM 1035 N N . PRO A 1 137 ? 5.77 10.445 -12.18 1 98 137 PRO A N 1
ATOM 1036 C CA . PRO A 1 137 ? 6.129 9.891 -13.484 1 98 137 PRO A CA 1
ATOM 1037 C C . PRO A 1 137 ? 6.633 10.953 -14.453 1 98 137 PRO A C 1
ATOM 1039 O O . PRO A 1 137 ? 6.27 12.133 -14.336 1 98 137 PRO A O 1
ATOM 1042 N N . ALA A 1 138 ? 7.344 10.547 -15.445 1 97.69 138 ALA A N 1
ATOM 1043 C CA . ALA A 1 138 ? 8.039 11.43 -16.375 1 97.69 138 ALA A CA 1
ATOM 1044 C C . ALA A 1 138 ? 7.051 12.211 -17.234 1 97.69 138 ALA A C 1
ATOM 1046 O O . ALA A 1 138 ? 7.363 13.297 -17.719 1 97.69 138 ALA A O 1
ATOM 1047 N N . ARG A 1 139 ? 5.922 11.602 -17.484 1 96.38 139 ARG A N 1
ATOM 1048 C CA . ARG A 1 139 ? 4.926 12.227 -18.344 1 96.38 139 ARG A CA 1
ATOM 1049 C C . ARG A 1 139 ? 3.553 12.234 -17.688 1 96.38 139 ARG A C 1
ATOM 1051 O O . ARG A 1 139 ? 2.598 11.664 -18.203 1 96.38 139 ARG A O 1
ATOM 1058 N N . PRO A 1 140 ? 3.477 12.938 -16.562 1 98.06 140 PRO A N 1
ATOM 1059 C CA . PRO A 1 140 ? 2.15 13.023 -15.938 1 98.06 140 PRO A CA 1
ATOM 1060 C C . PRO A 1 140 ? 1.123 13.703 -16.844 1 98.06 140 PRO A C 1
ATOM 1062 O O . PRO A 1 140 ? 1.484 14.523 -17.688 1 98.06 140 PRO A O 1
ATOM 1065 N N . VAL A 1 141 ? -0.158 13.32 -16.719 1 98.31 141 VAL A N 1
ATOM 1066 C CA . VAL A 1 141 ? -1.228 13.938 -17.5 1 98.31 141 VAL A CA 1
ATOM 1067 C C . VAL A 1 141 ? -1.503 15.344 -16.953 1 98.31 141 VAL A C 1
ATOM 1069 O O . VAL A 1 141 ? -1.536 16.312 -17.719 1 98.31 141 VAL A O 1
ATOM 1072 N N . ALA A 1 142 ? -1.789 15.555 -15.719 1 98.81 142 ALA A N 1
ATOM 1073 C CA . ALA A 1 142 ? -1.97 16.828 -15.031 1 98.81 142 ALA A CA 1
ATOM 1074 C C . ALA A 1 142 ? -1.817 16.656 -13.516 1 98.81 142 ALA A C 1
ATOM 1076 O O . ALA A 1 142 ? -2.609 15.961 -12.883 1 98.81 142 ALA A O 1
ATOM 1077 N N . LEU A 1 143 ? -0.819 17.312 -12.938 1 98.88 143 LEU A N 1
ATOM 1078 C CA . LEU A 1 143 ? -0.552 17.188 -11.508 1 98.88 143 LEU A CA 1
ATOM 1079 C C . LEU A 1 143 ? -1.401 18.188 -10.719 1 98.88 143 LEU A C 1
ATOM 1081 O O . LEU A 1 143 ? -1.827 19.203 -11.25 1 98.88 143 LEU A O 1
ATOM 1085 N N . ILE A 1 144 ? -1.639 17.891 -9.492 1 98.81 144 ILE A N 1
ATOM 1086 C CA . ILE A 1 144 ? -2.361 18.766 -8.578 1 98.81 144 ILE A CA 1
ATOM 1087 C C . ILE A 1 144 ? -1.762 18.656 -7.18 1 98.81 144 ILE A C 1
ATOM 1089 O O . ILE A 1 144 ? -1.437 17.547 -6.723 1 98.81 144 ILE A O 1
ATOM 1093 N N . GLU A 1 145 ? -1.455 19.781 -6.547 1 98.88 145 GLU A N 1
ATOM 1094 C CA . GLU A 1 145 ? -1.092 19.812 -5.133 1 98.88 145 GLU A CA 1
ATOM 1095 C C . GLU A 1 145 ? -2.33 19.75 -4.242 1 98.88 145 GLU A C 1
ATOM 1097 O O . GLU A 1 145 ? -3.359 20.344 -4.562 1 98.88 145 GLU A O 1
ATOM 1102 N N . GLU A 1 146 ? -2.191 19.031 -3.117 1 98.69 146 GLU A N 1
ATOM 1103 C CA . GLU A 1 146 ? -3.334 18.891 -2.219 1 98.69 146 GLU A CA 1
ATOM 1104 C C . GLU A 1 146 ? -2.908 19.031 -0.759 1 98.69 146 GLU A C 1
ATOM 1106 O O . GLU A 1 146 ? -2.654 18.047 -0.078 1 98.69 146 GLU A O 1
ATOM 1111 N N . PRO A 1 147 ? -2.887 20.297 -0.265 1 98.62 147 PRO A N 1
ATOM 1112 C CA . PRO A 1 147 ? -2.674 20.453 1.177 1 98.62 147 PRO A CA 1
ATOM 1113 C C . PRO A 1 147 ? -3.766 19.781 2.006 1 98.62 147 PRO A C 1
ATOM 1115 O O . PRO A 1 147 ? -4.953 20.031 1.797 1 98.62 147 PRO A O 1
ATOM 1118 N N . GLU A 1 148 ? -3.346 18.906 2.959 1 98.31 148 GLU A N 1
ATOM 1119 C CA . GLU A 1 148 ? -4.309 18.141 3.74 1 98.31 148 GLU A CA 1
ATOM 1120 C C . GLU A 1 148 ? -3.834 17.969 5.18 1 98.31 148 GLU A C 1
ATOM 1122 O O . GLU A 1 148 ? -2.639 18.078 5.465 1 98.31 148 GLU A O 1
ATOM 1127 N N . VAL A 1 149 ? -4.863 17.719 6.008 1 98.62 149 VAL A N 1
ATOM 1128 C CA . VAL A 1 149 ? -4.586 17.141 7.312 1 98.62 149 VAL A CA 1
ATOM 1129 C C . VAL A 1 149 ? -4.352 15.633 7.16 1 98.62 149 VAL A C 1
ATOM 1131 O O . VAL A 1 149 ? -5.07 14.961 6.422 1 98.62 149 VAL A O 1
ATOM 1134 N N . ALA A 1 150 ? -3.322 15.125 7.816 1 98.81 150 ALA A N 1
ATOM 1135 C CA . ALA A 1 150 ? -3.104 13.688 7.945 1 98.81 150 ALA A CA 1
ATOM 1136 C C . ALA A 1 150 ? -3.24 13.234 9.398 1 98.81 150 ALA A C 1
ATOM 1138 O O . ALA A 1 150 ? -2.518 13.719 10.273 1 98.81 150 ALA A O 1
ATOM 1139 N N . LEU A 1 151 ? -4.164 12.352 9.648 1 98.75 151 LEU A N 1
ATOM 1140 C CA . LEU A 1 151 ? -4.258 11.75 10.977 1 98.75 151 LEU A CA 1
ATOM 1141 C C . LEU A 1 151 ? -3.195 10.672 11.156 1 98.75 151 LEU A C 1
ATOM 1143 O O . LEU A 1 151 ? -2.867 9.953 10.211 1 98.75 151 LEU A O 1
ATOM 1147 N N . VAL A 1 152 ? -2.721 10.562 12.367 1 98.88 152 VAL A N 1
ATOM 1148 C CA . VAL A 1 152 ? -1.679 9.586 12.672 1 98.88 152 VAL A CA 1
ATOM 1149 C C . VAL A 1 152 ? -2.188 8.594 13.719 1 98.88 152 VAL A C 1
ATOM 1151 O O . VAL A 1 152 ? -2.662 9 14.781 1 98.88 152 VAL A O 1
ATOM 1154 N N . TYR A 1 153 ? -2.131 7.324 13.383 1 98.69 153 TYR A N 1
ATOM 1155 C CA . TYR A 1 153 ? -2.479 6.234 14.289 1 98.69 153 TYR A CA 1
ATOM 1156 C C . TYR A 1 153 ? -1.318 5.254 14.438 1 98.69 153 TYR A C 1
ATOM 1158 O O . TYR A 1 153 ? -0.483 5.133 13.539 1 98.69 153 TYR A O 1
ATOM 1166 N N . VAL A 1 154 ? -1.295 4.562 15.523 1 98.56 154 VAL A N 1
ATOM 1167 C CA . VAL A 1 154 ? -0.414 3.41 15.672 1 98.56 154 VAL A CA 1
ATOM 1168 C C . VAL A 1 154 ? -1.203 2.227 16.219 1 98.56 154 VAL A C 1
ATOM 1170 O O . VAL A 1 154 ? -1.925 2.363 17.219 1 98.56 154 VAL A O 1
ATOM 1173 N N . ASN A 1 155 ? -1.124 1.13 15.516 1 98.25 155 ASN A N 1
ATOM 1174 C CA . ASN A 1 155 ? -1.809 -0.083 15.953 1 98.25 155 ASN A CA 1
ATOM 1175 C C . ASN A 1 155 ? -1.051 -0.781 17.078 1 98.25 155 ASN A C 1
ATOM 1177 O O . ASN A 1 155 ? 0.177 -0.873 17.047 1 98.25 155 ASN A O 1
ATOM 1181 N N . ASP A 1 156 ? -1.744 -1.311 18.062 1 97.94 156 ASP A N 1
ATOM 1182 C CA . ASP A 1 156 ? -1.088 -2.098 19.094 1 97.94 156 ASP A CA 1
ATOM 1183 C C . ASP A 1 156 ? -0.879 -3.541 18.641 1 97.94 156 ASP A C 1
ATOM 1185 O O . ASP A 1 156 ? -1.035 -3.854 17.469 1 97.94 156 ASP A O 1
ATOM 1189 N N . ALA A 1 157 ? -0.473 -4.43 19.562 1 96.94 157 ALA A N 1
ATOM 1190 C CA . ALA A 1 157 ? -0.107 -5.809 19.25 1 96.94 157 ALA A CA 1
ATOM 1191 C C . ALA A 1 157 ? -1.323 -6.609 18.797 1 96.94 157 ALA A C 1
ATOM 1193 O O . ALA A 1 157 ? -1.187 -7.613 18.094 1 96.94 157 ALA A O 1
ATOM 1194 N N . ASP A 1 158 ? -2.541 -6.141 19.125 1 95.25 158 ASP A N 1
ATOM 1195 C CA . ASP A 1 158 ? -3.771 -6.82 18.734 1 95.25 158 ASP A CA 1
ATOM 1196 C C . ASP A 1 158 ? -4.363 -6.199 17.469 1 95.25 158 ASP A C 1
ATOM 1198 O O . ASP A 1 158 ? -5.398 -6.656 16.984 1 95.25 158 ASP A O 1
ATOM 1202 N N . GLY A 1 159 ? -3.736 -5.145 16.969 1 96.62 159 GLY A N 1
ATOM 1203 C CA . GLY A 1 159 ? -4.18 -4.512 15.734 1 96.62 159 GLY A CA 1
ATOM 1204 C C . GLY A 1 159 ? -5.137 -3.355 15.969 1 96.62 159 GLY A C 1
ATOM 1205 O O . GLY A 1 159 ? -5.652 -2.77 15.016 1 96.62 159 GLY A O 1
ATOM 1206 N N . THR A 1 160 ? -5.387 -2.996 17.219 1 97.06 160 THR A N 1
ATOM 1207 C CA . THR A 1 160 ? -6.25 -1.856 17.516 1 97.06 160 THR A CA 1
ATOM 1208 C C . THR A 1 160 ? -5.535 -0.543 17.203 1 97.06 160 THR A C 1
ATOM 1210 O O . THR A 1 160 ? -4.441 -0.289 17.719 1 97.06 160 THR A O 1
ATOM 1213 N N . PRO A 1 161 ? -6.137 0.272 16.438 1 97.88 161 PRO A N 1
ATOM 1214 C CA . PRO A 1 161 ? -5.508 1.565 16.156 1 97.88 161 PRO A CA 1
ATOM 1215 C C . PRO A 1 161 ? -5.637 2.549 17.312 1 97.88 161 PRO A C 1
ATOM 1217 O O . PRO A 1 161 ? -6.715 2.686 17.906 1 97.88 161 PRO A O 1
ATOM 1220 N N . HIS A 1 162 ? -4.609 3.238 17.656 1 98 162 HIS A N 1
ATOM 1221 C CA . HIS A 1 162 ? -4.59 4.312 18.641 1 98 162 HIS A CA 1
ATOM 1222 C C . HIS A 1 162 ? -4.273 5.652 17.984 1 98 162 HIS A C 1
ATOM 1224 O O . HIS A 1 162 ? -3.213 5.82 17.375 1 98 162 HIS A O 1
ATOM 1230 N N . TYR A 1 163 ? -5.223 6.551 18.125 1 98.12 163 TYR A N 1
ATOM 1231 C CA . TYR A 1 163 ? -5.023 7.895 17.594 1 98.12 163 TYR A CA 1
ATOM 1232 C C . TYR A 1 163 ? -3.898 8.609 18.328 1 98.12 163 TYR A C 1
ATOM 1234 O O . TYR A 1 163 ? -3.896 8.672 19.562 1 98.12 163 TYR A O 1
ATOM 1242 N N . ALA A 1 164 ? -2.926 9.156 17.609 1 98.44 164 ALA A N 1
ATOM 1243 C CA . ALA A 1 164 ? -1.776 9.812 18.219 1 98.44 164 ALA A CA 1
ATOM 1244 C C . ALA A 1 164 ? -1.829 11.32 18.016 1 98.44 164 ALA A C 1
ATOM 1246 O O . ALA A 1 164 ? -1.245 12.078 18.797 1 98.44 164 ALA A O 1
ATOM 1247 N N . GLY A 1 165 ? -2.51 11.773 16.984 1 98.06 165 GLY A N 1
ATOM 1248 C CA . GLY A 1 165 ? -2.574 13.18 16.609 1 98.06 165 GLY A CA 1
ATOM 1249 C C . GLY A 1 165 ? -2.682 13.391 15.117 1 98.06 165 GLY A C 1
ATOM 1250 O O . GLY A 1 165 ? -3.223 12.539 14.398 1 98.06 165 GLY A O 1
ATOM 1251 N N . TYR A 1 166 ? -2.271 14.539 14.68 1 98.38 166 TYR A N 1
ATOM 1252 C CA . TYR A 1 166 ? -2.357 14.836 13.258 1 98.38 166 TYR A CA 1
ATOM 1253 C C . TYR A 1 166 ? -1.17 15.672 12.797 1 98.38 166 TYR A C 1
ATOM 1255 O O . TYR A 1 166 ? -0.411 16.188 13.625 1 98.38 166 TYR A O 1
ATOM 1263 N N . THR A 1 167 ? -0.948 15.703 11.578 1 98.75 167 THR A N 1
ATOM 1264 C CA . THR A 1 167 ? 0.055 16.516 10.898 1 98.75 167 THR A CA 1
ATOM 1265 C C . THR A 1 167 ? -0.481 17.047 9.57 1 98.75 167 THR A C 1
ATOM 1267 O O . THR A 1 167 ? -1.688 17 9.32 1 98.75 167 THR A O 1
ATOM 1270 N N . PHE A 1 168 ? 0.393 17.672 8.789 1 98.81 168 PHE A N 1
ATOM 1271 C CA . PHE A 1 168 ? -0.018 18.25 7.516 1 98.81 168 PHE A CA 1
ATOM 1272 C C . PHE A 1 168 ? 0.806 17.672 6.367 1 98.81 168 PHE A C 1
ATOM 1274 O O . PHE A 1 168 ? 1.949 17.266 6.566 1 98.81 168 PHE A O 1
ATOM 1281 N N . GLY A 1 169 ? 0.23 17.578 5.234 1 98.56 169 GLY A N 1
ATOM 1282 C CA . GLY A 1 169 ? 0.946 17.016 4.102 1 98.56 169 GLY A CA 1
ATOM 1283 C C . GLY A 1 169 ? 0.475 17.562 2.768 1 98.56 169 GLY A C 1
ATOM 1284 O O . GLY A 1 169 ? -0.43 18.406 2.719 1 98.56 169 GLY A O 1
ATOM 1285 N N . ASN A 1 170 ? 1.187 17.281 1.735 1 98.88 170 ASN A N 1
ATOM 1286 C CA . ASN A 1 170 ? 0.844 17.516 0.336 1 98.88 170 ASN A CA 1
ATOM 1287 C C . ASN A 1 170 ? 0.625 16.203 -0.409 1 98.88 170 ASN A C 1
ATOM 1289 O O . ASN A 1 170 ? 1.586 15.5 -0.743 1 98.88 170 ASN A O 1
ATOM 1293 N N . ASP A 1 171 ? -0.62 15.883 -0.641 1 98.75 171 ASP A N 1
ATOM 1294 C CA . ASP A 1 171 ? -0.977 14.688 -1.396 1 98.75 171 ASP A CA 1
ATOM 1295 C C . ASP A 1 171 ? -0.897 14.945 -2.9 1 98.75 171 ASP A C 1
ATOM 1297 O O . ASP A 1 171 ? -1.888 14.781 -3.615 1 98.75 171 ASP A O 1
ATOM 1301 N N . LEU A 1 172 ? 0.327 15.297 -3.363 1 98.94 172 LEU A N 1
ATOM 1302 C CA . LEU A 1 172 ? 0.556 15.484 -4.793 1 98.94 172 LEU A CA 1
ATOM 1303 C C . LEU A 1 172 ? 0.109 14.258 -5.578 1 98.94 172 LEU A C 1
ATOM 1305 O O . LEU A 1 172 ? 0.397 13.125 -5.188 1 98.94 172 LEU A O 1
ATOM 1309 N N . CYS A 1 173 ? -0.659 14.477 -6.664 1 98.75 173 CYS A N 1
ATOM 1310 C CA . CYS A 1 173 ? -1.104 13.344 -7.465 1 98.75 173 CYS A CA 1
ATOM 1311 C C . CYS A 1 173 ? -1.357 13.766 -8.906 1 98.75 173 CYS A C 1
ATOM 1313 O O . CYS A 1 173 ? -1.318 14.953 -9.227 1 98.75 173 CYS A O 1
ATOM 1315 N N . ASP A 1 174 ? -1.48 12.867 -9.781 1 98.75 174 ASP A N 1
ATOM 1316 C CA . ASP A 1 174 ? -1.801 13.102 -11.188 1 98.75 174 ASP A CA 1
ATOM 1317 C C . ASP A 1 174 ? -3.309 13.047 -11.422 1 98.75 174 ASP A C 1
ATOM 1319 O O . ASP A 1 174 ? -3.816 12.086 -12.016 1 98.75 174 ASP A O 1
ATOM 1323 N N . ILE A 1 175 ? -3.986 14.086 -11.125 1 98.31 175 ILE A N 1
ATOM 1324 C CA . ILE A 1 175 ? -5.441 14.18 -11.195 1 98.31 175 ILE A CA 1
ATOM 1325 C C . ILE A 1 175 ? -5.895 13.992 -12.641 1 98.31 175 ILE A C 1
ATOM 1327 O O . ILE A 1 175 ? -7.039 13.602 -12.898 1 98.31 175 ILE A O 1
ATOM 1331 N N . GLY A 1 176 ? -5.062 14.234 -13.578 1 98.38 176 GLY A N 1
ATOM 1332 C CA . GLY A 1 176 ? -5.387 14.016 -14.977 1 98.38 176 GLY A CA 1
ATOM 1333 C C . GLY A 1 176 ? -5.758 12.57 -15.289 1 98.38 176 GLY A C 1
ATOM 1334 O O . GLY A 1 176 ? -6.668 12.312 -16.078 1 98.38 176 GLY A O 1
ATOM 1335 N N . LEU A 1 177 ? -5.059 11.617 -14.711 1 98.19 177 LEU A N 1
ATOM 1336 C CA . LEU A 1 177 ? -5.375 10.211 -14.898 1 98.19 177 LEU A CA 1
ATOM 1337 C C . LEU A 1 177 ? -6.77 9.891 -14.367 1 98.19 177 LEU A C 1
ATOM 1339 O O . LEU A 1 177 ? -7.523 9.148 -15 1 98.19 177 LEU A O 1
ATOM 1343 N N . HIS A 1 178 ? -7.043 10.453 -13.211 1 96.75 178 HIS A N 1
ATOM 1344 C CA . HIS A 1 178 ? -8.367 10.242 -12.633 1 96.75 178 HIS A CA 1
ATOM 1345 C C . HIS A 1 178 ? -9.453 10.828 -13.523 1 96.75 178 HIS A C 1
ATOM 1347 O O . HIS A 1 178 ? -10.523 10.234 -13.68 1 96.75 178 HIS A O 1
ATOM 1353 N N . ARG A 1 179 ? -9.234 11.992 -14.07 1 96.81 179 ARG A N 1
ATOM 1354 C CA . ARG A 1 179 ? -10.203 12.648 -14.945 1 96.81 179 ARG A CA 1
ATOM 1355 C C . ARG A 1 179 ? -10.398 11.859 -16.234 1 96.81 179 ARG A C 1
ATOM 1357 O O . ARG A 1 179 ? -11.492 11.828 -16.797 1 96.81 179 ARG A O 1
ATOM 1364 N N . GLN A 1 180 ? -9.328 11.211 -16.734 1 97.06 180 GLN A N 1
ATOM 1365 C CA . GLN A 1 180 ? -9.445 10.352 -17.906 1 97.06 180 GLN A CA 1
ATOM 1366 C C . GLN A 1 180 ? -10.336 9.141 -17.609 1 97.06 180 GLN A C 1
ATOM 1368 O O . GLN A 1 180 ? -11.188 8.781 -18.422 1 97.06 180 GLN A O 1
ATOM 1373 N N . ASP A 1 181 ? -10.141 8.578 -16.516 1 96.19 181 ASP A N 1
ATOM 1374 C CA . ASP A 1 181 ? -10.883 7.418 -16.016 1 96.19 181 ASP A CA 1
ATOM 1375 C C . ASP A 1 181 ? -10.82 7.336 -14.492 1 96.19 181 ASP A C 1
ATOM 1377 O O . ASP A 1 181 ? -9.75 7.145 -13.922 1 96.19 181 ASP A O 1
ATOM 1381 N N . PRO A 1 182 ? -11.961 7.438 -13.82 1 94.94 182 PRO A N 1
ATOM 1382 C CA . PRO A 1 182 ? -11.945 7.375 -12.359 1 94.94 182 PRO A CA 1
ATOM 1383 C C . PRO A 1 182 ? -11.32 6.082 -11.828 1 94.94 182 PRO A C 1
ATOM 1385 O O . PRO A 1 182 ? -10.773 6.062 -10.727 1 94.94 182 PRO A O 1
ATOM 1388 N N . GLY A 1 183 ? -11.352 5.086 -12.664 1 95.69 183 GLY A N 1
ATOM 1389 C CA . GLY A 1 183 ? -10.742 3.82 -12.289 1 95.69 183 GLY A CA 1
ATOM 1390 C C . GLY A 1 183 ? -9.227 3.883 -12.242 1 95.69 183 GLY A C 1
ATOM 1391 O O . GLY A 1 183 ? -8.578 2.98 -11.711 1 95.69 183 GLY A O 1
ATOM 1392 N N . TYR A 1 184 ? -8.625 4.957 -12.727 1 97.38 184 TYR A N 1
ATOM 1393 C CA . TYR A 1 184 ? -7.18 5.137 -12.719 1 97.38 184 TYR A CA 1
ATOM 1394 C C . TYR A 1 184 ? -6.73 5.875 -11.469 1 97.38 184 TYR A C 1
ATOM 1396 O O . TYR A 1 184 ? -5.551 6.211 -11.328 1 97.38 184 TYR A O 1
ATOM 1404 N N . ASN A 1 185 ? -7.668 6.023 -10.516 1 97.38 185 ASN A N 1
ATOM 1405 C CA . ASN A 1 185 ? -7.297 6.75 -9.312 1 97.38 185 ASN A CA 1
ATOM 1406 C C . ASN A 1 185 ? -6.109 6.102 -8.602 1 97.38 185 ASN A C 1
ATOM 1408 O O . ASN A 1 185 ? -5.203 6.797 -8.141 1 97.38 185 ASN A O 1
ATOM 1412 N N . PRO A 1 186 ? -6.07 4.766 -8.523 1 98.19 186 PRO A N 1
ATOM 1413 C CA . PRO A 1 186 ? -4.887 4.203 -7.871 1 98.19 186 PRO A CA 1
ATOM 1414 C C . PRO A 1 186 ? -3.588 4.578 -8.578 1 98.19 186 PRO A C 1
ATOM 1416 O O . PRO A 1 186 ? -2.578 4.848 -7.926 1 98.19 186 PRO A O 1
ATOM 1419 N N . TYR A 1 187 ? -3.555 4.676 -9.922 1 98.19 187 TYR A N 1
ATOM 1420 C CA . TYR A 1 187 ? -2.398 5.18 -10.656 1 98.19 187 TYR A CA 1
ATOM 1421 C C . TYR A 1 187 ? -2.143 6.645 -10.32 1 98.19 187 TYR A C 1
ATOM 1423 O O . TYR A 1 187 ? -0.997 7.051 -10.102 1 98.19 187 TYR A O 1
ATOM 1431 N N . CYS A 1 188 ? -3.229 7.379 -10.289 1 98.19 188 CYS A N 1
ATOM 1432 C CA . CYS A 1 188 ? -3.191 8.805 -9.969 1 98.19 188 CYS A CA 1
ATOM 1433 C C . CYS A 1 188 ? -2.416 9.055 -8.688 1 98.19 188 CYS A C 1
ATOM 1435 O O . CYS A 1 188 ? -1.685 10.047 -8.578 1 98.19 188 CYS A O 1
ATOM 1437 N N . LYS A 1 189 ? -2.529 8.172 -7.754 1 98.62 189 LYS A N 1
ATOM 1438 C CA . LYS A 1 189 ? -2.016 8.375 -6.402 1 98.62 189 LYS A CA 1
ATOM 1439 C C . LYS A 1 189 ? -0.57 7.906 -6.285 1 98.62 189 LYS A C 1
ATOM 1441 O O . LYS A 1 189 ? 0.071 8.102 -5.25 1 98.62 189 LYS A O 1
ATOM 1446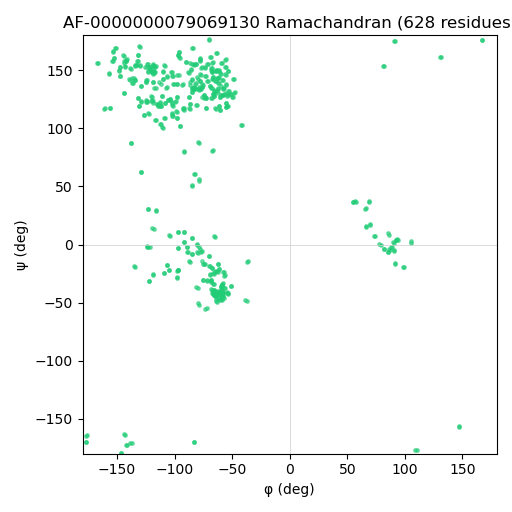 N N . LEU A 1 190 ? 0.025 7.344 -7.355 1 98.5 190 LEU A N 1
ATOM 1447 C CA . LEU A 1 190 ? 1.397 6.852 -7.312 1 98.5 190 LEU A CA 1
ATOM 1448 C C . LEU A 1 190 ? 2.389 7.977 -7.578 1 98.5 190 LEU A C 1
ATOM 1450 O O . LEU A 1 190 ? 3.248 7.863 -8.453 1 98.5 190 LEU A O 1
ATOM 1454 N N . CYS A 1 191 ? 2.252 9.102 -6.848 1 98.75 191 CYS A N 1
ATOM 1455 C CA . CYS A 1 191 ? 3.17 10.219 -6.691 1 98.75 191 CYS A CA 1
ATOM 1456 C C . CYS A 1 191 ? 3.635 10.352 -5.246 1 98.75 191 CYS A C 1
ATOM 1458 O O . CYS A 1 191 ? 2.941 9.914 -4.324 1 98.75 191 CYS A O 1
ATOM 1460 N N . ASP A 1 192 ? 4.82 10.914 -5.098 1 98.81 192 ASP A N 1
ATOM 1461 C CA . ASP A 1 192 ? 5.312 11.102 -3.738 1 98.81 192 ASP A CA 1
ATOM 1462 C C . ASP A 1 192 ? 4.422 12.078 -2.965 1 98.81 192 ASP A C 1
ATOM 1464 O O . ASP A 1 192 ? 3.83 12.984 -3.551 1 98.81 192 ASP A O 1
ATOM 1468 N N . THR A 1 193 ? 4.371 11.859 -1.691 1 98.75 193 THR A N 1
ATOM 1469 C CA . THR A 1 193 ? 3.633 12.68 -0.737 1 98.75 193 THR A CA 1
ATOM 1470 C C . THR A 1 193 ? 4.574 13.289 0.293 1 98.75 193 THR A C 1
ATOM 1472 O O . THR A 1 193 ? 5.496 12.625 0.774 1 98.75 193 THR A O 1
ATOM 1475 N N . ALA A 1 194 ? 4.34 14.5 0.624 1 98.88 194 ALA A N 1
ATOM 1476 C CA . ALA A 1 194 ? 5.078 15.133 1.716 1 98.88 194 ALA A CA 1
ATOM 1477 C C . ALA A 1 194 ? 4.246 15.156 2.994 1 98.88 194 ALA A C 1
ATOM 1479 O O . ALA A 1 194 ? 3.041 15.414 2.953 1 98.88 194 ALA A O 1
ATOM 1480 N N . LEU A 1 195 ? 4.855 14.883 4.09 1 98.88 195 LEU A N 1
ATOM 1481 C CA . LEU A 1 195 ? 4.301 15.125 5.418 1 98.88 195 LEU A CA 1
ATOM 1482 C C . LEU A 1 195 ? 5.246 15.984 6.25 1 98.88 195 LEU A C 1
ATOM 1484 O O . LEU A 1 195 ? 6.469 15.836 6.172 1 98.88 195 LEU A O 1
ATOM 1488 N N . THR A 1 196 ? 4.695 16.875 7.016 1 98.62 196 THR A N 1
ATOM 1489 C CA . THR A 1 196 ? 5.531 17.578 7.988 1 98.62 196 THR A CA 1
ATOM 1490 C C . THR A 1 196 ? 5.898 16.656 9.148 1 98.62 196 THR A C 1
ATOM 1492 O O . THR A 1 196 ? 5.172 15.703 9.445 1 98.62 196 THR A O 1
ATOM 1495 N N . PRO A 1 197 ? 6.988 16.906 9.758 1 97.62 197 PRO A N 1
ATOM 1496 C CA . PRO A 1 197 ? 7.426 16.047 10.859 1 97.62 197 PRO A CA 1
ATOM 1497 C C . PRO A 1 197 ? 6.738 16.375 12.18 1 97.62 197 PRO A C 1
ATOM 1499 O O . PRO A 1 197 ? 6.973 15.711 13.188 1 97.62 197 PRO A O 1
ATOM 1502 N N . TRP A 1 198 ? 5.844 17.375 12.227 1 97.81 198 TRP A N 1
ATOM 1503 C CA . TRP A 1 198 ? 5.219 17.875 13.445 1 97.81 198 TRP A CA 1
ATOM 1504 C C . TRP A 1 198 ? 3.973 17.062 13.789 1 97.81 198 TRP A C 1
ATOM 1506 O O . TRP A 1 198 ? 3.004 17.047 13.031 1 97.81 198 TRP A O 1
ATOM 1516 N N . LEU A 1 199 ? 4.027 16.438 14.875 1 98.5 199 LEU A N 1
ATOM 1517 C CA . LEU A 1 199 ? 2.842 15.734 15.359 1 98.5 199 LEU A CA 1
ATOM 1518 C C . LEU A 1 199 ? 2.062 16.609 16.344 1 98.5 199 LEU A C 1
ATOM 1520 O O . LEU A 1 199 ? 2.469 16.766 17.5 1 98.5 199 LEU A O 1
ATOM 1524 N N . PHE A 1 200 ? 1.014 17.172 15.859 1 97.88 200 PHE A N 1
ATOM 1525 C CA . PHE A 1 200 ? 0.123 17.953 16.719 1 97.88 200 PHE A CA 1
ATOM 1526 C C . PHE A 1 200 ? -0.687 17.047 17.625 1 97.88 200 PHE A C 1
ATOM 1528 O O . PHE A 1 200 ? -1.317 16.094 17.172 1 97.88 200 PHE A O 1
ATOM 1535 N N . LEU A 1 201 ? -0.589 17.344 18.859 1 96.94 201 LEU A N 1
ATOM 1536 C CA . LEU A 1 201 ? -1.343 16.562 19.828 1 96.94 201 LEU A CA 1
ATOM 1537 C C . LEU A 1 201 ? -2.758 17.109 19.984 1 96.94 201 LEU A C 1
ATOM 1539 O O . LEU A 1 201 ? -2.988 18.312 19.797 1 96.94 201 LEU A O 1
ATOM 1543 N N . GLY A 1 202 ? -3.715 16.25 20.328 1 94.56 202 GLY A N 1
ATOM 1544 C CA . GLY A 1 202 ? -5.109 16.641 20.484 1 94.56 202 GLY A CA 1
ATOM 1545 C C . GLY A 1 202 ? -6.004 16.109 19.375 1 94.56 202 GLY A C 1
ATOM 1546 O O . GLY A 1 202 ? -5.551 15.352 18.516 1 94.56 202 GLY A O 1
ATOM 1547 N N . PRO A 1 203 ? -7.27 16.469 19.406 1 95.56 203 PRO A N 1
ATOM 1548 C CA . PRO A 1 203 ? -8.219 15.945 18.422 1 95.56 203 PRO A CA 1
ATOM 1549 C C . PRO A 1 203 ? -7.957 16.469 17.016 1 95.56 203 PRO A C 1
ATOM 1551 O O . PRO A 1 203 ? -7.227 17.453 16.844 1 95.56 203 PRO A O 1
ATOM 1554 N N . PRO A 1 204 ? -8.5 15.766 16.047 1 96.69 204 PRO A N 1
ATOM 1555 C CA . PRO A 1 204 ? -8.414 16.344 14.695 1 96.69 204 PRO A CA 1
ATOM 1556 C C . PRO A 1 204 ? -8.867 17.797 14.648 1 96.69 204 PRO A C 1
ATOM 1558 O O . PRO A 1 204 ? -9.828 18.172 15.336 1 96.69 204 PRO A O 1
ATOM 1561 N N . PRO A 1 205 ? -8.188 18.578 13.852 1 96.19 205 PRO A N 1
ATOM 1562 C CA . PRO A 1 205 ? -8.539 20 13.828 1 96.19 205 PRO A CA 1
ATOM 1563 C C . PRO A 1 205 ? -9.859 20.266 13.117 1 96.19 205 PRO A C 1
ATOM 1565 O O . PRO A 1 205 ? -10.172 19.609 12.117 1 96.19 205 PRO A O 1
ATOM 1568 N N . ARG A 1 206 ? -10.609 21.203 13.562 1 94.62 206 ARG A N 1
ATOM 1569 C CA . ARG A 1 206 ? -11.891 21.578 12.969 1 94.62 206 ARG A CA 1
ATOM 1570 C C . ARG A 1 206 ? -11.688 22.453 11.734 1 94.62 206 ARG A C 1
ATOM 1572 O O . ARG A 1 206 ? -12.266 22.188 10.68 1 94.62 206 ARG A O 1
ATOM 1579 N N . THR A 1 207 ? -10.875 23.484 11.945 1 95.38 207 THR A N 1
ATOM 1580 C CA . THR A 1 207 ? -10.641 24.453 10.883 1 95.38 207 THR A CA 1
ATOM 1581 C C . THR A 1 207 ? -9.141 24.594 10.602 1 95.38 207 THR A C 1
ATOM 1583 O O . THR A 1 207 ? -8.359 24.859 11.516 1 95.38 207 THR A O 1
ATOM 1586 N N . VAL A 1 208 ? -8.75 24.391 9.406 1 97.12 208 VAL A N 1
ATOM 1587 C CA . VAL A 1 208 ? -7.387 24.578 8.914 1 97.12 208 VAL A CA 1
ATOM 1588 C C . VAL A 1 208 ? -7.41 25.438 7.648 1 97.12 208 VAL A C 1
ATOM 1590 O O . VAL A 1 208 ? -8.117 25.125 6.691 1 97.12 208 VAL A O 1
ATOM 1593 N N . THR A 1 209 ? -6.703 26.531 7.664 1 97.88 209 THR A N 1
ATOM 1594 C CA . THR A 1 209 ? -6.637 27.438 6.516 1 97.88 209 THR A CA 1
ATOM 1595 C C . THR A 1 209 ? -5.191 27.781 6.176 1 97.88 209 THR A C 1
ATOM 1597 O O . THR A 1 209 ? -4.309 27.688 7.031 1 97.88 209 THR A O 1
ATOM 1600 N N . GLY A 1 210 ? -4.977 28.109 4.914 1 98.25 210 GLY A N 1
ATOM 1601 C CA . GLY A 1 210 ? -3.635 28.469 4.484 1 98.25 210 GLY A CA 1
ATOM 1602 C C . GLY A 1 210 ? -3.57 28.906 3.033 1 98.25 210 GLY A C 1
ATOM 1603 O O . GLY A 1 210 ? -4.578 29.328 2.461 1 98.25 210 GLY A O 1
ATOM 1604 N N . ARG A 1 211 ? -2.334 28.922 2.521 1 98.62 211 ARG A N 1
ATOM 1605 C CA . ARG A 1 211 ? -2.064 29.359 1.155 1 98.62 211 ARG A CA 1
ATOM 1606 C C . ARG A 1 211 ? -1.013 28.469 0.495 1 98.62 211 ARG A C 1
ATOM 1608 O O . ARG A 1 211 ? -0.054 28.047 1.144 1 98.62 211 ARG A O 1
ATOM 1615 N N . VAL A 1 212 ? -1.237 28.219 -0.817 1 98.88 212 VAL A N 1
ATOM 1616 C CA . VAL A 1 212 ? -0.252 27.531 -1.649 1 98.88 212 VAL A CA 1
ATOM 1617 C C . VAL A 1 212 ? 0.39 28.531 -2.613 1 98.88 212 VAL A C 1
ATOM 1619 O O . VAL A 1 212 ? -0.295 29.375 -3.184 1 98.88 212 VAL A O 1
ATOM 1622 N N . THR A 1 213 ? 1.674 28.469 -2.717 1 98.94 213 THR A N 1
ATOM 1623 C CA . THR A 1 213 ? 2.412 29.203 -3.74 1 98.94 213 THR A CA 1
ATOM 1624 C C . THR A 1 213 ? 3.273 28.25 -4.57 1 98.94 213 THR A C 1
ATOM 1626 O O . THR A 1 213 ? 4.07 27.5 -4.023 1 98.94 213 THR A O 1
ATOM 1629 N N . ILE A 1 214 ? 3.08 28.234 -5.848 1 98.94 214 ILE A N 1
ATOM 1630 C CA . ILE A 1 214 ? 3.914 27.453 -6.766 1 98.94 214 ILE A CA 1
ATOM 1631 C C . ILE A 1 214 ? 4.91 28.391 -7.461 1 98.94 214 ILE A C 1
ATOM 1633 O O . ILE A 1 214 ? 4.512 29.344 -8.133 1 98.94 214 ILE A O 1
ATOM 1637 N N . VAL A 1 215 ? 6.168 28.109 -7.25 1 98.88 215 VAL A N 1
ATOM 1638 C CA . VAL A 1 215 ? 7.254 28.922 -7.793 1 98.88 215 VAL A CA 1
ATOM 1639 C C . VAL A 1 215 ? 7.914 28.188 -8.961 1 98.88 215 VAL A C 1
ATOM 1641 O O . VAL A 1 215 ? 8.273 27.016 -8.828 1 98.88 215 VAL A O 1
ATOM 1644 N N . ARG A 1 216 ? 7.969 28.812 -10.094 1 98.62 216 ARG A N 1
ATOM 1645 C CA . ARG A 1 216 ? 8.633 28.328 -11.297 1 98.62 216 ARG A CA 1
ATOM 1646 C C . ARG A 1 216 ? 9.75 29.266 -11.734 1 98.62 216 ARG A C 1
ATOM 1648 O O . ARG A 1 216 ? 9.516 30.453 -11.945 1 98.62 216 ARG A O 1
ATOM 1655 N N . ASP A 1 217 ? 10.977 28.734 -11.82 1 97.12 217 ASP A N 1
ATOM 1656 C CA . ASP A 1 217 ? 12.133 29.516 -12.25 1 97.12 217 ASP A CA 1
ATOM 1657 C C . ASP A 1 217 ? 12.297 30.766 -11.383 1 97.12 217 ASP A C 1
ATOM 1659 O O . ASP A 1 217 ? 12.492 31.859 -11.906 1 97.12 217 ASP A O 1
ATOM 1663 N N . GLY A 1 218 ? 12.008 30.609 -10.133 1 96.88 218 GLY A N 1
ATOM 1664 C CA . GLY A 1 218 ? 12.305 31.641 -9.164 1 96.88 218 GLY A CA 1
ATOM 1665 C C . GLY A 1 218 ? 11.172 32.656 -8.992 1 96.88 218 GLY A C 1
ATOM 1666 O O . GLY A 1 218 ? 11.234 33.531 -8.133 1 96.88 218 GLY A O 1
ATOM 1667 N N . ALA A 1 219 ? 10.117 32.469 -9.781 1 98.38 219 ALA A N 1
ATOM 1668 C CA . ALA A 1 219 ? 9 33.406 -9.711 1 98.38 219 ALA A CA 1
ATOM 1669 C C . ALA A 1 219 ? 7.703 32.688 -9.352 1 98.38 219 ALA A C 1
ATOM 1671 O O . ALA A 1 219 ? 7.516 31.531 -9.719 1 98.38 219 ALA A O 1
ATOM 1672 N N . THR A 1 220 ? 6.816 33.438 -8.695 1 98.69 220 THR A N 1
ATOM 1673 C CA . THR A 1 220 ? 5.5 32.906 -8.422 1 98.69 220 THR A CA 1
ATOM 1674 C C . THR A 1 220 ? 4.73 32.656 -9.719 1 98.69 220 THR A C 1
ATOM 1676 O O . THR A 1 220 ? 4.43 33.594 -10.445 1 98.69 220 THR A O 1
ATOM 1679 N N . ALA A 1 221 ? 4.434 31.453 -9.938 1 98.81 221 ALA A N 1
ATOM 1680 C CA . ALA A 1 221 ? 3.707 31.094 -11.148 1 98.81 221 ALA A CA 1
ATOM 1681 C C . ALA A 1 221 ? 2.215 30.938 -10.867 1 98.81 221 ALA A C 1
ATOM 1683 O O . ALA A 1 221 ? 1.389 31.109 -11.766 1 98.81 221 ALA A O 1
ATOM 1684 N N . TRP A 1 222 ? 1.875 30.562 -9.633 1 98.81 222 TRP A N 1
ATOM 1685 C CA . TRP A 1 222 ? 0.493 30.438 -9.18 1 98.81 222 TRP A CA 1
ATOM 1686 C C . TRP A 1 222 ? 0.405 30.562 -7.664 1 98.81 222 TRP A C 1
ATOM 1688 O O . TRP A 1 222 ? 1.312 30.125 -6.949 1 98.81 222 TRP A O 1
ATOM 1698 N N . GLU A 1 223 ? -0.643 31.094 -7.113 1 98.75 223 GLU A N 1
ATOM 1699 C CA . GLU A 1 223 ? -0.922 31.078 -5.68 1 98.75 223 GLU A CA 1
ATOM 1700 C C . GLU A 1 223 ? -2.424 31.047 -5.41 1 98.75 223 GLU A C 1
ATOM 1702 O O . GLU A 1 223 ? -3.215 31.531 -6.227 1 98.75 223 GLU A O 1
ATOM 1707 N N . GLY A 1 224 ? -2.822 30.484 -4.379 1 98.5 224 GLY A N 1
ATOM 1708 C CA . GLY A 1 224 ? -4.223 30.422 -3.996 1 98.5 224 GLY A CA 1
ATOM 1709 C C . GLY A 1 224 ? -4.43 29.953 -2.564 1 98.5 224 GLY A C 1
ATOM 1710 O O . GLY A 1 224 ? -3.529 29.359 -1.965 1 98.5 224 GLY A O 1
ATOM 1711 N N . PRO A 1 225 ? -5.574 30.328 -1.987 1 98.12 225 PRO A N 1
ATOM 1712 C CA . PRO A 1 225 ? -5.914 29.875 -0.636 1 98.12 225 PRO A CA 1
ATOM 1713 C C . PRO A 1 225 ? -6.426 28.438 -0.605 1 98.12 225 PRO A C 1
ATOM 1715 O O . PRO A 1 225 ? -6.762 27.875 -1.65 1 98.12 225 PRO A O 1
ATOM 1718 N N . PHE A 1 226 ? -6.375 27.797 0.569 1 98 226 PHE A N 1
ATOM 1719 C CA . PHE A 1 226 ? -7.039 26.516 0.772 1 98 226 PHE A CA 1
ATOM 1720 C C . PHE A 1 226 ? -7.648 26.438 2.166 1 98 226 PHE A C 1
ATOM 1722 O O . PHE A 1 226 ? -7.27 27.203 3.061 1 98 226 PHE A O 1
ATOM 1729 N N . ASP A 1 227 ? -8.617 25.594 2.35 1 96.88 227 ASP A N 1
ATOM 1730 C CA . ASP A 1 227 ? -9.109 25.188 3.664 1 96.88 227 ASP A CA 1
ATOM 1731 C C . ASP A 1 227 ? -9.289 23.672 3.74 1 96.88 227 ASP A C 1
ATOM 1733 O O . ASP A 1 227 ? -9.578 23.031 2.73 1 96.88 227 ASP A O 1
ATOM 1737 N N . CYS A 1 228 ? -8.977 23.188 4.789 1 95.12 228 CYS A N 1
ATOM 1738 C CA . CYS A 1 228 ? -9.203 21.781 5.121 1 95.12 228 CYS A CA 1
ATOM 1739 C C . CYS A 1 228 ? -9.57 21.609 6.59 1 95.12 228 CYS A C 1
ATOM 1741 O O . CYS A 1 228 ? -10.016 22.578 7.234 1 95.12 228 CYS A O 1
ATOM 1743 N N . GLY A 1 229 ? -9.516 20.516 7.199 1 93.81 229 GLY A N 1
ATOM 1744 C CA . GLY A 1 229 ? -10.078 20.25 8.516 1 93.81 229 GLY A CA 1
ATOM 1745 C C . GLY A 1 229 ? -11.5 19.75 8.469 1 93.81 229 GLY A C 1
ATOM 1746 O O . GLY A 1 229 ? -12.117 19.719 7.402 1 93.81 229 GLY A O 1
ATOM 1747 N N . ASP A 1 230 ? -11.969 19.422 9.617 1 95 230 ASP A N 1
ATOM 1748 C CA . ASP A 1 230 ? -13.273 18.766 9.703 1 95 230 ASP A CA 1
ATOM 1749 C C . ASP A 1 230 ? -14.367 19.641 9.109 1 95 230 ASP A C 1
ATOM 1751 O O . ASP A 1 230 ? -15.242 19.141 8.391 1 95 230 ASP A O 1
ATOM 1755 N N . ASP A 1 231 ? -14.367 20.953 9.32 1 94.19 231 ASP A N 1
ATOM 1756 C CA . ASP A 1 231 ? -15.406 21.875 8.883 1 94.19 231 ASP A CA 1
ATOM 1757 C C . ASP A 1 231 ? -15.461 21.953 7.359 1 94.19 231 ASP A C 1
ATOM 1759 O O . ASP A 1 231 ? -16.484 22.344 6.789 1 94.19 231 ASP A O 1
ATOM 1763 N N . ALA A 1 232 ? -14.383 21.672 6.797 1 96.56 232 ALA A N 1
ATOM 1764 C CA . ALA A 1 232 ? -14.297 21.828 5.348 1 96.56 232 ALA A CA 1
ATOM 1765 C C . ALA A 1 232 ? -14.742 20.547 4.637 1 96.56 232 ALA A C 1
ATOM 1767 O O . ALA A 1 232 ? -14.844 20.516 3.406 1 96.56 232 ALA A O 1
ATOM 1768 N N . LEU A 1 233 ? -15.016 19.453 5.359 1 96.5 233 LEU A N 1
ATOM 1769 C CA . LEU A 1 233 ? -15.281 18.156 4.758 1 96.5 233 LEU A CA 1
ATOM 1770 C C . LEU A 1 233 ? -16.781 17.844 4.777 1 96.5 233 LEU A C 1
ATOM 1772 O O . LEU A 1 233 ? -17.5 18.297 5.668 1 96.5 233 LEU A O 1
ATOM 1776 N N . TYR A 1 234 ? -17.188 17.141 3.803 1 95.88 234 TYR A N 1
ATOM 1777 C CA . TYR A 1 234 ? -18.547 16.625 3.734 1 95.88 234 TYR A CA 1
ATOM 1778 C C . TYR A 1 234 ? -18.797 15.586 4.809 1 95.88 234 TYR A C 1
ATOM 1780 O O . TYR A 1 234 ? -19.859 15.578 5.441 1 95.88 234 TYR A O 1
ATOM 1788 N N . TYR A 1 235 ? -17.844 14.766 5.059 1 94.56 235 TYR A N 1
ATOM 1789 C CA . TYR A 1 235 ? -17.922 13.664 6.02 1 94.56 235 TYR A CA 1
ATOM 1790 C C . TYR A 1 235 ? -17.328 14.07 7.363 1 94.56 235 TYR A C 1
ATOM 1792 O O . TYR A 1 235 ? -16.328 14.797 7.414 1 94.56 235 TYR A O 1
ATOM 1800 N N . ARG A 1 236 ? -17.906 13.555 8.375 1 92.44 236 ARG A N 1
ATOM 1801 C CA . ARG A 1 236 ? -17.234 13.695 9.664 1 92.44 236 ARG A CA 1
ATOM 1802 C C . ARG A 1 236 ? -15.969 12.859 9.719 1 92.44 236 ARG A C 1
ATOM 1804 O O . ARG A 1 236 ? -15.969 11.695 9.328 1 92.44 236 ARG A O 1
ATOM 1811 N N . VAL A 1 237 ? -14.93 13.438 10.234 1 95.44 237 VAL A N 1
ATOM 1812 C CA . VAL A 1 237 ? -13.617 12.797 10.289 1 95.44 237 VAL A CA 1
ATOM 1813 C C . VAL A 1 237 ? -13.703 11.484 11.062 1 95.44 237 VAL A C 1
ATOM 1815 O O . VAL A 1 237 ? -13.18 10.461 10.625 1 95.44 237 VAL A O 1
ATOM 1818 N N . GLN A 1 238 ? -14.406 11.477 12.195 1 94.25 238 GLN A N 1
ATOM 1819 C CA . GLN A 1 238 ? -14.523 10.289 13.031 1 94.25 238 GLN A CA 1
ATOM 1820 C C . GLN A 1 238 ? -15.18 9.141 12.273 1 94.25 238 GLN A C 1
ATOM 1822 O O . GLN A 1 238 ? -14.734 7.992 12.359 1 94.25 238 GLN A O 1
ATOM 1827 N N . ASP A 1 239 ? -16.234 9.469 11.508 1 94.12 239 ASP A N 1
ATOM 1828 C CA . ASP A 1 239 ? -16.953 8.438 10.766 1 94.12 239 ASP A CA 1
ATOM 1829 C C . ASP A 1 239 ? -16.078 7.824 9.68 1 94.12 239 ASP A C 1
ATOM 1831 O O . ASP A 1 239 ? -16.109 6.613 9.461 1 94.12 239 ASP A O 1
ATOM 1835 N N . MET A 1 240 ? -15.289 8.641 9.031 1 96.19 240 MET A N 1
ATOM 1836 C CA . MET A 1 240 ? -14.391 8.156 7.988 1 96.19 240 MET A CA 1
ATOM 1837 C C . MET A 1 240 ? -13.344 7.203 8.57 1 96.19 240 MET A C 1
ATOM 1839 O O . MET A 1 240 ? -13.141 6.105 8.055 1 96.19 240 MET A O 1
ATOM 1843 N N . ALA A 1 241 ? -12.727 7.637 9.648 1 96.5 241 ALA A N 1
ATOM 1844 C CA . ALA A 1 241 ? -11.688 6.836 10.289 1 96.5 241 ALA A CA 1
ATOM 1845 C C . ALA A 1 241 ? -12.258 5.531 10.836 1 96.5 241 ALA A C 1
ATOM 1847 O O . ALA A 1 241 ? -11.664 4.461 10.656 1 96.5 241 ALA A O 1
ATOM 1848 N N . ASP A 1 242 ? -13.43 5.625 11.469 1 95.31 242 ASP A N 1
ATOM 1849 C CA . ASP A 1 242 ? -14.062 4.438 12.031 1 95.31 242 ASP A CA 1
ATOM 1850 C C . ASP A 1 242 ? -14.367 3.412 10.945 1 95.31 242 ASP A C 1
ATOM 1852 O O . ASP A 1 242 ? -14.172 2.211 11.141 1 95.31 242 ASP A O 1
ATOM 1856 N N . HIS A 1 243 ? -14.844 3.895 9.875 1 96.25 243 HIS A N 1
ATOM 1857 C CA . HIS A 1 243 ? -15.141 2.984 8.773 1 96.25 243 HIS A CA 1
ATOM 1858 C C . HIS A 1 243 ? -13.867 2.328 8.25 1 96.25 243 HIS A C 1
ATOM 1860 O O . HIS A 1 243 ? -13.828 1.115 8.039 1 96.25 243 HIS A O 1
ATOM 1866 N N . LEU A 1 244 ? -12.828 3.125 8.031 1 97.69 244 LEU A N 1
ATOM 1867 C CA . LEU A 1 244 ? -11.562 2.596 7.535 1 97.69 244 LEU A CA 1
ATOM 1868 C C . LEU A 1 244 ? -11.062 1.462 8.43 1 97.69 244 LEU A C 1
ATOM 1870 O O . LEU A 1 244 ? -10.641 0.416 7.926 1 97.69 244 LEU A O 1
ATOM 1874 N N . PHE A 1 245 ? -11.18 1.621 9.688 1 97.5 245 PHE A N 1
ATOM 1875 C CA . PHE A 1 245 ? -10.57 0.684 10.617 1 97.5 245 PHE A CA 1
ATOM 1876 C C . PHE A 1 245 ? -11.477 -0.514 10.859 1 97.5 245 PHE A C 1
ATOM 1878 O O . PHE A 1 245 ? -11.195 -1.356 11.711 1 97.5 245 PHE A O 1
ATOM 1885 N N . THR A 1 246 ? -12.609 -0.627 10.133 1 96.81 246 THR A N 1
ATOM 1886 C CA . THR A 1 246 ? -13.336 -1.889 10.102 1 96.81 246 THR A CA 1
ATOM 1887 C C . THR A 1 246 ? -12.609 -2.92 9.25 1 96.81 246 THR A C 1
ATOM 1889 O O . THR A 1 246 ? -12.914 -4.113 9.305 1 96.81 246 THR A O 1
ATOM 1892 N N . PHE A 1 247 ? -11.695 -2.52 8.43 1 98.19 247 PHE A N 1
ATOM 1893 C CA . PHE A 1 247 ? -10.914 -3.41 7.578 1 98.19 247 PHE A CA 1
ATOM 1894 C C . PHE A 1 247 ? -9.688 -3.932 8.32 1 98.19 247 PHE A C 1
ATOM 1896 O O . PHE A 1 247 ? -8.797 -3.158 8.672 1 98.19 247 PHE A O 1
ATOM 1903 N N . PRO A 1 248 ? -9.555 -5.227 8.477 1 98 248 PRO A N 1
ATOM 1904 C CA . PRO A 1 248 ? -8.414 -5.773 9.219 1 98 248 PRO A CA 1
ATOM 1905 C C . PRO A 1 248 ? -7.078 -5.5 8.523 1 98 248 PRO A C 1
ATOM 1907 O O . PRO A 1 248 ? -6.039 -5.434 9.188 1 98 248 PRO A O 1
ATOM 1910 N N . ALA A 1 249 ? -7.086 -5.277 7.27 1 98.19 249 ALA A N 1
ATOM 1911 C CA . ALA A 1 249 ? -5.863 -5.051 6.504 1 98.19 249 ALA A CA 1
ATOM 1912 C C . ALA A 1 249 ? -5.098 -3.846 7.039 1 98.19 249 ALA A C 1
ATOM 1914 O O . ALA A 1 249 ? -3.867 -3.863 7.105 1 98.19 249 ALA A O 1
ATOM 1915 N N . VAL A 1 250 ? -5.793 -2.801 7.512 1 98.31 250 VAL A N 1
ATOM 1916 C CA . VAL A 1 250 ? -5.109 -1.589 7.945 1 98.31 250 VAL A CA 1
ATOM 1917 C C . VAL A 1 250 ? -4.922 -1.612 9.461 1 98.31 250 VAL A C 1
ATOM 1919 O O . VAL A 1 250 ? -4.547 -0.603 10.062 1 98.31 250 VAL A O 1
ATOM 1922 N N . ARG A 1 251 ? -5.203 -2.787 10.031 1 98 251 ARG A N 1
ATOM 1923 C CA . ARG A 1 251 ? -5.059 -2.971 11.477 1 98 251 ARG A CA 1
ATOM 1924 C C . ARG A 1 251 ? -3.988 -4.012 11.789 1 98 251 ARG A C 1
ATOM 1926 O O . ARG A 1 251 ? -4.133 -4.793 12.734 1 98 251 ARG A O 1
ATOM 1933 N N . ARG A 1 252 ? -3.02 -4.105 10.922 1 97.56 252 ARG A N 1
ATOM 1934 C CA . ARG A 1 252 ? -1.904 -5 11.211 1 97.56 252 ARG A CA 1
ATOM 1935 C C . ARG A 1 252 ? -1.146 -4.543 12.453 1 97.56 252 ARG A C 1
ATOM 1937 O O . ARG A 1 252 ? -0.945 -3.344 12.664 1 97.56 252 ARG A O 1
ATOM 1944 N N . PRO A 1 253 ? -0.653 -5.492 13.273 1 96.62 253 PRO A N 1
ATOM 1945 C CA . PRO A 1 253 ? 0.064 -5.109 14.492 1 96.62 253 PRO A CA 1
ATOM 1946 C C . PRO A 1 253 ? 1.277 -4.227 14.203 1 96.62 253 PRO A C 1
ATOM 1948 O O . PRO A 1 253 ? 2.064 -4.523 13.305 1 96.62 253 PRO A O 1
ATOM 1951 N N . GLY A 1 254 ? 1.327 -3.102 14.906 1 97.19 254 GLY A N 1
ATOM 1952 C CA . GLY A 1 254 ? 2.488 -2.229 14.844 1 97.19 254 GLY A CA 1
ATOM 1953 C C . GLY A 1 254 ? 2.439 -1.25 13.688 1 97.19 254 GLY A C 1
ATOM 1954 O O 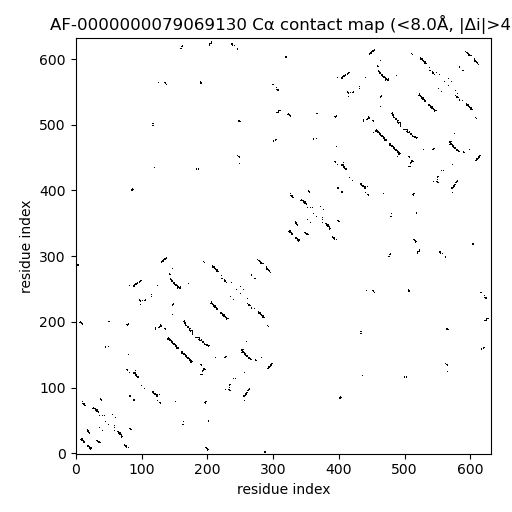. GLY A 1 254 ? 3.291 -0.365 13.578 1 97.19 254 GLY A O 1
ATOM 1955 N N . LEU A 1 255 ? 1.474 -1.39 12.852 1 98.19 255 LEU A N 1
ATOM 1956 C CA . LEU A 1 255 ? 1.365 -0.526 11.68 1 98.19 255 LEU A CA 1
ATOM 1957 C C . LEU A 1 255 ? 1.043 0.907 12.094 1 98.19 255 LEU A C 1
ATOM 1959 O O . LEU A 1 255 ? 0.113 1.142 12.867 1 98.19 255 LEU A O 1
ATOM 1963 N N . VAL A 1 256 ? 1.872 1.844 11.633 1 98.81 256 VAL A N 1
ATOM 1964 C CA . VAL A 1 256 ? 1.513 3.256 11.711 1 98.81 256 VAL A CA 1
ATOM 1965 C C . VAL A 1 256 ? 0.651 3.635 10.508 1 98.81 256 VAL A C 1
ATOM 1967 O O . VAL A 1 256 ? 0.962 3.268 9.375 1 98.81 256 VAL A O 1
ATOM 1970 N N . ASN A 1 257 ? -0.461 4.301 10.75 1 98.81 257 ASN A N 1
ATOM 1971 C CA . ASN A 1 257 ? -1.323 4.789 9.68 1 98.81 257 ASN A CA 1
ATOM 1972 C C . ASN A 1 257 ? -1.251 6.309 9.555 1 98.81 257 ASN A C 1
ATOM 1974 O O . ASN A 1 257 ? -1.448 7.031 10.531 1 98.81 257 ASN A O 1
ATOM 1978 N N . TYR A 1 258 ? -0.886 6.793 8.422 1 98.94 258 TYR A N 1
ATOM 1979 C CA . TYR A 1 258 ? -1.095 8.172 7.996 1 98.94 258 TYR A CA 1
ATOM 1980 C C . TYR A 1 258 ? -2.328 8.289 7.109 1 98.94 258 TYR A C 1
ATOM 1982 O O . TYR A 1 258 ? -2.354 7.762 6 1 98.94 258 TYR A O 1
ATOM 1990 N N . VAL A 1 259 ? -3.35 8.977 7.566 1 98.88 259 VAL A N 1
ATOM 1991 C CA . VAL A 1 259 ? -4.621 9.016 6.848 1 98.88 259 VAL A CA 1
ATOM 1992 C C . VAL A 1 259 ? -4.914 10.445 6.391 1 98.88 259 VAL A C 1
ATOM 1994 O O . VAL A 1 259 ? -5.273 11.297 7.203 1 98.88 259 VAL A O 1
ATOM 1997 N N . LEU A 1 260 ? -4.785 10.688 5.129 1 98.81 260 LEU A N 1
ATOM 1998 C CA . LEU A 1 260 ? -5.055 11.992 4.52 1 98.81 260 LEU A CA 1
ATOM 1999 C C . LEU A 1 260 ? -6.555 12.219 4.363 1 98.81 260 LEU A C 1
ATOM 2001 O O . LEU A 1 260 ? -7.27 11.344 3.855 1 98.81 260 LEU A O 1
ATOM 2005 N N . LEU A 1 261 ? -7.043 13.367 4.723 1 98.31 261 LEU A N 1
ATOM 2006 C CA . LEU A 1 261 ? -8.477 13.547 4.93 1 98.31 261 LEU A CA 1
ATOM 2007 C C . LEU A 1 261 ? -9.141 14.141 3.693 1 98.31 261 LEU A C 1
ATOM 2009 O O . LEU A 1 261 ? -10.352 14.008 3.51 1 98.31 261 LEU A O 1
ATOM 2013 N N . GLY A 1 262 ? -8.422 14.766 2.904 1 96.62 262 GLY A N 1
ATOM 2014 C CA . GLY A 1 262 ? -9.008 15.422 1.746 1 96.62 262 GLY A CA 1
ATOM 2015 C C . GLY A 1 262 ? -8.555 16.859 1.591 1 96.62 262 GLY A C 1
ATOM 2016 O O . GLY A 1 262 ? -8.125 17.5 2.561 1 96.62 262 GLY A O 1
ATOM 2017 N N . ALA A 1 263 ? -8.711 17.391 0.438 1 94.25 263 ALA A N 1
ATOM 2018 C CA . ALA A 1 263 ? -8.172 18.703 0.104 1 94.25 263 ALA A CA 1
ATOM 2019 C C . ALA A 1 263 ? -9.227 19.562 -0.579 1 94.25 263 ALA A C 1
ATOM 2021 O O . ALA A 1 263 ? -10.172 19.047 -1.186 1 94.25 263 ALA A O 1
ATOM 2022 N N . ASP A 1 264 ? -9.023 20.828 -0.51 1 93.69 264 ASP A N 1
ATOM 2023 C CA . ASP A 1 264 ? -9.766 21.859 -1.246 1 93.69 264 ASP A CA 1
ATOM 2024 C C . ASP A 1 264 ? -9.43 21.812 -2.734 1 93.69 264 ASP A C 1
ATOM 2026 O O . ASP A 1 264 ? -8.625 20.984 -3.17 1 93.69 264 ASP A O 1
ATOM 2030 N N . GLU A 1 265 ? -10.102 22.641 -3.5 1 92.38 265 GLU A N 1
ATOM 2031 C CA . GLU A 1 265 ? -9.672 22.891 -4.875 1 92.38 265 GLU A CA 1
ATOM 2032 C C . GLU A 1 265 ? -8.25 23.438 -4.922 1 92.38 265 GLU A C 1
ATOM 2034 O O . GLU A 1 265 ? -7.758 23.984 -3.934 1 92.38 265 GLU A O 1
ATOM 2039 N N . ALA A 1 266 ? -7.656 23.234 -6.02 1 95.44 266 ALA A N 1
ATOM 2040 C CA . ALA A 1 266 ? -6.227 23.516 -6.145 1 95.44 266 ALA A CA 1
ATOM 2041 C C . ALA A 1 266 ? -5.914 24.188 -7.477 1 95.44 266 ALA A C 1
ATOM 2043 O O . ALA A 1 266 ? -6.812 24.688 -8.148 1 95.44 266 ALA A O 1
ATOM 2044 N N . SER A 1 267 ? -4.594 24.328 -7.797 1 98.44 267 SER A N 1
ATOM 2045 C CA . SER A 1 267 ? -4.109 25.047 -8.977 1 98.44 267 SER A CA 1
ATOM 2046 C C . SER A 1 267 ? -4.715 24.469 -10.25 1 98.44 267 SER A C 1
ATOM 2048 O O . SER A 1 267 ? -5.039 25.219 -11.18 1 98.44 267 SER A O 1
ATOM 2050 N N . PHE A 1 268 ? -4.871 23.203 -10.281 1 98.25 268 PHE A N 1
ATOM 2051 C CA . PHE A 1 268 ? -5.438 22.516 -11.445 1 98.25 268 PHE A CA 1
ATOM 2052 C C . PHE A 1 268 ? -6.793 23.109 -11.812 1 98.25 268 PHE A C 1
ATOM 2054 O O . PHE A 1 268 ? -7.098 23.297 -12.992 1 98.25 268 PHE A O 1
ATOM 2061 N N . HIS A 1 269 ? -7.609 23.422 -10.859 1 96.75 269 HIS A N 1
ATOM 2062 C CA . HIS A 1 269 ? -8.969 23.906 -11.078 1 96.75 269 HIS A CA 1
ATOM 2063 C C . HIS A 1 269 ? -8.969 25.312 -11.656 1 96.75 269 HIS A C 1
ATOM 2065 O O . HIS A 1 269 ? -9.969 25.75 -12.227 1 96.75 269 HIS A O 1
ATOM 2071 N N . ASP A 1 270 ? -7.891 25.984 -11.523 1 97.44 270 ASP A N 1
ATOM 2072 C CA . ASP A 1 270 ? -7.715 27.312 -12.102 1 97.44 270 ASP A CA 1
ATOM 2073 C C . ASP A 1 270 ? -7.098 27.219 -13.5 1 97.44 270 ASP A C 1
ATOM 2075 O O . ASP A 1 270 ? -6.754 28.234 -14.094 1 97.44 270 ASP A O 1
ATOM 2079 N N . GLY A 1 271 ? -6.871 26.031 -13.969 1 98 271 GLY A N 1
ATOM 2080 C CA . GLY A 1 271 ? -6.309 25.828 -15.297 1 98 271 GLY A CA 1
ATOM 2081 C C . GLY A 1 271 ? -4.793 25.781 -15.305 1 98 271 GLY A C 1
ATOM 2082 O O . GLY A 1 271 ? -4.172 25.688 -16.359 1 98 271 GLY A O 1
ATOM 2083 N N . PHE A 1 272 ? -4.188 25.891 -14.109 1 98.62 272 PHE A N 1
ATOM 2084 C CA . PHE A 1 272 ? -2.73 25.844 -14.016 1 98.62 272 PHE A CA 1
ATOM 2085 C C . PHE A 1 272 ? -2.219 24.422 -14.156 1 98.62 272 PHE A C 1
ATOM 2087 O O . PHE A 1 272 ? -2.918 23.469 -13.797 1 98.62 272 PHE A O 1
ATOM 2094 N N . ARG A 1 273 ? -0.94 24.281 -14.664 1 98.69 273 ARG A N 1
ATOM 2095 C CA . ARG A 1 273 ? -0.303 22.969 -14.828 1 98.69 273 ARG A CA 1
ATOM 2096 C C . ARG A 1 273 ? 1.064 22.938 -14.148 1 98.69 273 ARG A C 1
ATOM 2098 O O . ARG A 1 273 ? 1.995 23.625 -14.594 1 98.69 273 ARG A O 1
ATOM 2105 N N . ILE A 1 274 ? 1.125 22.172 -13.094 1 98.88 274 ILE A N 1
ATOM 2106 C CA . ILE A 1 274 ? 2.389 21.969 -12.391 1 98.88 274 ILE A CA 1
ATOM 2107 C C . ILE A 1 274 ? 3.381 21.25 -13.305 1 98.88 274 ILE A C 1
ATOM 2109 O O . ILE A 1 274 ? 3.014 20.312 -14.008 1 98.88 274 ILE A O 1
ATOM 2113 N N . ALA A 1 275 ? 4.66 21.656 -13.25 1 98.75 275 ALA A N 1
ATOM 2114 C CA . ALA A 1 275 ? 5.676 21.125 -14.148 1 98.75 275 ALA A CA 1
ATOM 2115 C C . ALA A 1 275 ? 6.914 20.672 -13.375 1 98.75 275 ALA A C 1
ATOM 2117 O O . ALA A 1 275 ? 7.016 20.906 -12.172 1 98.75 275 ALA A O 1
ATOM 2118 N N . ASP A 1 276 ? 7.789 19.984 -14.109 1 98.75 276 ASP A N 1
ATOM 2119 C CA . ASP A 1 276 ? 9.062 19.547 -13.547 1 98.75 276 ASP A CA 1
ATOM 2120 C C . ASP A 1 276 ? 9.844 20.734 -12.977 1 98.75 276 ASP A C 1
ATOM 2122 O O . ASP A 1 276 ? 9.961 21.766 -13.617 1 98.75 276 ASP A O 1
ATOM 2126 N N . GLY A 1 277 ? 10.297 20.547 -11.719 1 98.75 277 GLY A N 1
ATOM 2127 C CA . GLY A 1 277 ? 11.133 21.578 -11.117 1 98.75 277 GLY A CA 1
ATOM 2128 C C . GLY A 1 277 ? 10.328 22.609 -10.336 1 98.75 277 GLY A C 1
ATOM 2129 O O . GLY A 1 277 ? 10.898 23.391 -9.57 1 98.75 277 GLY A O 1
ATOM 2130 N N . ASP A 1 278 ? 9.016 22.688 -10.523 1 98.94 278 ASP A N 1
ATOM 2131 C CA . ASP A 1 278 ? 8.195 23.609 -9.734 1 98.94 278 ASP A CA 1
ATOM 2132 C C . ASP A 1 278 ? 8.383 23.359 -8.242 1 98.94 278 ASP A C 1
ATOM 2134 O O . ASP A 1 278 ? 8.461 22.219 -7.801 1 98.94 278 ASP A O 1
ATOM 2138 N N . ARG A 1 279 ? 8.484 24.391 -7.52 1 98.88 279 ARG A N 1
ATOM 2139 C CA . ARG A 1 279 ? 8.477 24.312 -6.062 1 98.88 279 ARG A CA 1
ATOM 2140 C C . ARG A 1 279 ? 7.094 24.641 -5.504 1 98.88 279 ARG A C 1
ATOM 2142 O O . ARG A 1 279 ? 6.535 25.703 -5.789 1 98.88 279 ARG A O 1
ATOM 2149 N N . ILE A 1 280 ? 6.574 23.75 -4.777 1 98.94 280 ILE A N 1
ATOM 2150 C CA . ILE A 1 280 ? 5.266 23.938 -4.156 1 98.94 280 ILE A CA 1
ATOM 2151 C C . ILE A 1 280 ? 5.441 24.297 -2.684 1 98.94 280 ILE A C 1
ATOM 2153 O O . ILE A 1 280 ? 5.887 23.469 -1.885 1 98.94 280 ILE A O 1
ATOM 2157 N N . ALA A 1 281 ? 5.078 25.516 -2.367 1 98.94 281 ALA A N 1
ATOM 2158 C CA . ALA A 1 281 ? 5.137 25.984 -0.989 1 98.94 281 ALA A CA 1
ATOM 2159 C C . ALA A 1 281 ? 3.748 26.031 -0.361 1 98.94 281 ALA A C 1
ATOM 2161 O O . ALA A 1 281 ? 2.824 26.625 -0.921 1 98.94 281 ALA A O 1
ATOM 2162 N N . ILE A 1 282 ? 3.602 25.359 0.776 1 98.88 282 ILE A N 1
ATOM 2163 C CA . ILE A 1 282 ? 2.346 25.328 1.515 1 98.88 282 ILE A CA 1
ATOM 2164 C C . ILE A 1 282 ? 2.521 26 2.871 1 98.88 282 ILE A C 1
ATOM 2166 O O . ILE A 1 282 ? 3.4 25.625 3.65 1 98.88 282 ILE A O 1
ATOM 2170 N N . ASP A 1 283 ? 1.722 27.016 3.059 1 98.56 283 ASP A N 1
ATOM 2171 C CA . ASP A 1 283 ? 1.686 27.734 4.328 1 98.56 283 ASP A CA 1
ATOM 2172 C C . ASP A 1 283 ? 0.372 27.484 5.066 1 98.56 283 ASP A C 1
ATOM 2174 O O . ASP A 1 283 ? -0.667 28.031 4.695 1 98.56 283 ASP A O 1
ATOM 2178 N N . VAL A 1 284 ? 0.443 26.594 6.043 1 98.06 284 VAL A N 1
ATOM 2179 C CA . VAL A 1 284 ? -0.723 26.344 6.887 1 98.06 284 VAL A CA 1
ATOM 2180 C C . VAL A 1 284 ? -0.845 27.438 7.938 1 98.06 284 VAL A C 1
ATOM 2182 O O . VAL A 1 284 ? -0.45 27.25 9.094 1 98.06 284 VAL A O 1
ATOM 2185 N N . LYS A 1 285 ? -1.505 28.5 7.633 1 97.12 285 LYS A N 1
ATOM 2186 C CA . LYS A 1 285 ? -1.533 29.734 8.43 1 97.12 285 LYS A CA 1
ATOM 2187 C C . LYS A 1 285 ? -2.217 29.484 9.773 1 97.12 285 LYS A C 1
ATOM 2189 O O . LYS A 1 285 ? -1.762 29.984 10.805 1 97.12 285 LYS A O 1
ATOM 2194 N N . SER A 1 286 ? -3.236 28.734 9.773 1 96 286 SER A N 1
ATOM 2195 C CA . SER A 1 286 ? -4.012 28.484 10.984 1 96 286 SER A CA 1
ATOM 2196 C C . SER A 1 2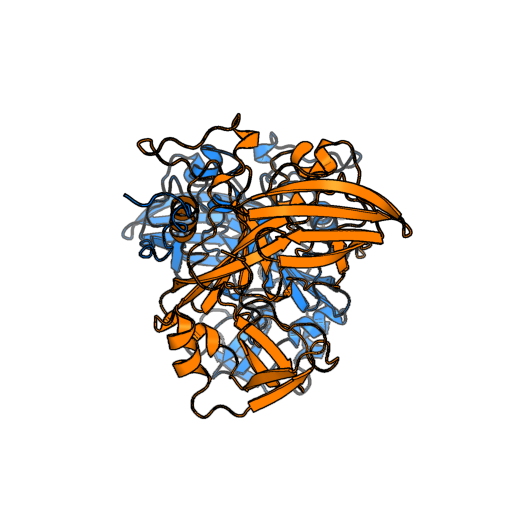86 ? -3.162 27.797 12.055 1 96 286 SER A C 1
ATOM 2198 O O . SER A 1 286 ? -3.484 27.859 13.242 1 96 286 SER A O 1
ATOM 2200 N N . HIS A 1 287 ? -2.064 27.141 11.641 1 95.56 287 HIS A N 1
ATOM 2201 C CA . HIS A 1 287 ? -1.261 26.359 12.578 1 95.56 287 HIS A CA 1
ATOM 2202 C C . HIS A 1 287 ? 0.182 26.859 12.609 1 95.56 287 HIS A C 1
ATOM 2204 O O . HIS A 1 287 ? 1.016 26.312 13.328 1 95.56 287 HIS A O 1
ATOM 2210 N N . GLY A 1 288 ? 0.473 27.859 11.781 1 94.06 288 GLY A N 1
ATOM 2211 C CA . GLY A 1 288 ? 1.823 28.391 11.742 1 94.06 288 GLY A CA 1
ATOM 2212 C C . GLY A 1 288 ? 2.848 27.406 11.234 1 94.06 288 GLY A C 1
ATOM 2213 O O . GLY A 1 288 ? 3.975 27.359 11.734 1 94.06 288 GLY A O 1
ATOM 2214 N N . VAL A 1 289 ? 2.508 26.484 10.344 1 95.56 289 VAL A N 1
ATOM 2215 C CA . VAL A 1 289 ? 3.383 25.484 9.75 1 95.56 289 VAL A CA 1
ATOM 2216 C C . VAL A 1 289 ? 3.562 25.766 8.258 1 95.56 289 VAL A C 1
ATOM 2218 O O . VAL A 1 289 ? 2.582 25.891 7.52 1 95.56 289 VAL A O 1
ATOM 2221 N N . ALA A 1 290 ? 4.75 25.938 7.859 1 96.88 290 ALA A N 1
ATOM 2222 C 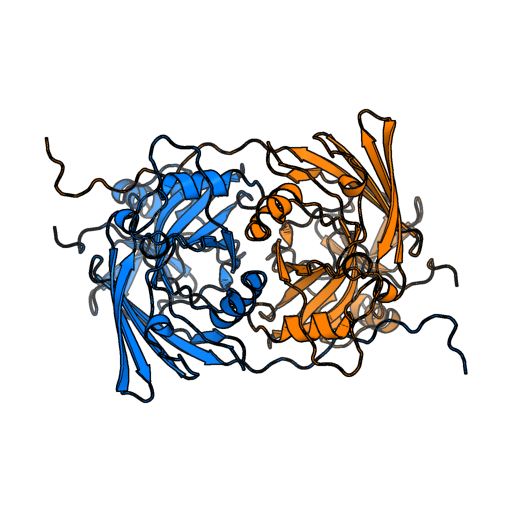CA . ALA A 1 290 ? 5.051 26.109 6.441 1 96.88 290 ALA A CA 1
ATOM 2223 C C . ALA A 1 290 ? 6.074 25.094 5.961 1 96.88 290 ALA A C 1
ATOM 2225 O O . ALA A 1 290 ? 7.02 24.766 6.684 1 96.88 290 ALA A O 1
ATOM 2226 N N . PHE A 1 291 ? 5.883 24.562 4.766 1 98.06 291 PHE A N 1
ATOM 2227 C CA . PHE A 1 291 ? 6.832 23.625 4.168 1 98.06 291 PHE A CA 1
ATOM 2228 C C . PHE A 1 291 ? 6.762 23.688 2.648 1 98.06 291 PHE A C 1
ATOM 2230 O O . PHE A 1 291 ? 5.812 24.234 2.084 1 98.06 291 PHE A O 1
ATOM 2237 N N . GLU A 1 292 ? 7.789 23.219 2.012 1 98.75 292 GLU A N 1
ATOM 2238 C CA . GLU A 1 292 ? 7.84 23.234 0.552 1 98.75 292 GLU A CA 1
ATOM 2239 C C . GLU A 1 292 ? 8.609 22.031 0.016 1 98.75 292 GLU A C 1
ATOM 2241 O O . GLU A 1 292 ? 9.477 21.484 0.704 1 98.75 292 GLU A O 1
ATOM 2246 N N . ASN A 1 293 ? 8.305 21.625 -1.13 1 98.88 293 ASN A N 1
ATOM 2247 C CA . ASN A 1 293 ? 8.969 20.547 -1.869 1 98.88 293 ASN A CA 1
ATOM 2248 C C . ASN A 1 293 ? 9.047 20.859 -3.359 1 98.88 293 ASN A C 1
ATOM 2250 O O . ASN A 1 293 ? 8.219 21.609 -3.889 1 98.88 293 ASN A O 1
ATOM 2254 N N . ARG A 1 294 ? 10.023 20.297 -3.965 1 98.88 294 ARG A N 1
ATOM 2255 C CA . ARG A 1 294 ? 10.195 20.422 -5.41 1 98.88 294 ARG A CA 1
ATOM 2256 C C . ARG A 1 294 ? 9.641 19.203 -6.133 1 98.88 294 ARG A C 1
ATOM 2258 O O . ARG A 1 294 ? 9.828 18.062 -5.684 1 98.88 294 ARG A O 1
ATOM 2265 N N . VAL A 1 295 ? 8.945 19.438 -7.254 1 98.94 295 VAL A N 1
ATOM 2266 C CA . VAL A 1 295 ? 8.438 18.359 -8.094 1 98.94 295 VAL A CA 1
ATOM 2267 C C . VAL A 1 295 ? 9.547 17.859 -9.016 1 98.94 295 VAL A C 1
ATOM 2269 O O . VAL A 1 295 ? 10.25 18.656 -9.641 1 98.94 295 VAL A O 1
ATOM 2272 N N . ARG A 1 296 ? 9.664 16.562 -9.102 1 98.81 296 ARG A N 1
ATOM 2273 C CA . ARG A 1 296 ? 10.68 15.969 -9.969 1 98.81 296 ARG A CA 1
ATOM 2274 C C . ARG A 1 296 ? 10.078 14.891 -10.859 1 98.81 296 ARG A C 1
ATOM 2276 O O . ARG A 1 296 ? 9.539 13.898 -10.375 1 98.81 296 ARG A O 1
ATOM 2283 N N . TYR A 1 297 ? 10.156 15.07 -12.172 1 98.62 297 TYR A N 1
ATOM 2284 C CA . TYR A 1 297 ? 9.797 14.031 -13.141 1 98.62 297 TYR A CA 1
ATOM 2285 C C . TYR A 1 297 ? 10.875 12.953 -13.203 1 98.62 297 TYR A C 1
ATOM 2287 O O . TYR A 1 297 ? 12.062 13.258 -13.344 1 98.62 297 TYR A O 1
ATOM 2295 N N . VAL A 1 298 ? 10.484 11.742 -13.07 1 97.81 298 VAL A N 1
ATOM 2296 C CA . VAL A 1 298 ? 11.438 10.633 -13.047 1 97.81 298 VAL A CA 1
ATOM 2297 C C . VAL A 1 298 ? 11.289 9.797 -14.32 1 97.81 298 VAL A C 1
ATOM 2299 O O . VAL A 1 298 ? 10.203 9.289 -14.617 1 97.81 298 VAL A O 1
ATOM 2302 N N . SER A 1 299 ? 12.367 9.531 -15.055 1 93.38 299 SER A N 1
ATOM 2303 C CA . SER A 1 299 ? 12.359 8.75 -16.281 1 93.38 299 SER A CA 1
ATOM 2304 C C . SER A 1 299 ? 12.016 7.289 -16 1 93.38 299 SER A C 1
ATOM 2306 O O . SER A 1 299 ? 12.352 6.758 -14.945 1 93.38 299 SER A O 1
ATOM 2308 N N . PRO A 1 300 ? 11.359 6.676 -16.984 1 88.75 300 PRO A N 1
ATOM 2309 C CA . PRO A 1 300 ? 11.023 5.266 -16.781 1 88.75 300 PRO A CA 1
ATOM 2310 C C . PRO A 1 300 ? 12.258 4.363 -16.75 1 88.75 300 PRO A C 1
ATOM 2312 O O . PRO A 1 300 ? 13.344 4.781 -17.172 1 88.75 300 PRO A O 1
ATOM 2315 N N . ALA A 1 301 ? 12.031 3.271 -16.109 1 84.81 301 ALA A N 1
ATOM 2316 C CA . ALA A 1 301 ? 13.07 2.246 -16.141 1 84.81 301 ALA A CA 1
ATOM 2317 C C . ALA A 1 301 ? 13.016 1.431 -17.422 1 84.81 301 ALA A C 1
ATOM 2319 O O . ALA A 1 301 ? 11.969 1.352 -18.062 1 84.81 301 ALA A O 1
ATOM 2320 N N . PRO A 1 302 ? 14.148 0.841 -17.797 1 85.19 302 PRO A N 1
ATOM 2321 C CA . PRO A 1 302 ? 14.07 -0.088 -18.922 1 85.19 302 PRO A CA 1
ATOM 2322 C C . PRO A 1 302 ? 13.195 -1.305 -18.625 1 85.19 302 PRO A C 1
ATOM 2324 O O . PRO A 1 302 ? 13.055 -1.704 -17.469 1 85.19 302 PRO A O 1
ATOM 2327 N N . SER A 1 303 ? 12.594 -1.796 -19.672 1 84.56 303 SER A N 1
ATOM 2328 C CA . SER A 1 303 ? 11.781 -3 -19.516 1 84.56 303 SER A CA 1
ATOM 2329 C C . SER A 1 303 ? 12.656 -4.211 -19.188 1 84.56 303 SER A C 1
ATOM 2331 O O . SER A 1 303 ? 13.68 -4.43 -19.828 1 84.56 303 SER A O 1
ATOM 2333 N N . THR A 1 304 ? 12.203 -4.973 -18.219 1 83.5 304 THR A N 1
ATOM 2334 C CA . THR A 1 304 ? 12.922 -6.188 -17.844 1 83.5 304 THR A CA 1
ATOM 2335 C C . THR A 1 304 ? 12.008 -7.402 -17.922 1 83.5 304 THR A C 1
ATOM 2337 O O . THR A 1 304 ? 12.422 -8.523 -17.625 1 83.5 304 THR A O 1
ATOM 2340 N N . THR A 1 305 ? 10.766 -7.207 -18.25 1 85.25 305 THR A N 1
ATOM 2341 C CA . THR A 1 305 ? 9.812 -8.32 -18.312 1 85.25 305 THR A CA 1
ATOM 2342 C C . THR A 1 305 ? 9.953 -9.086 -19.609 1 85.25 305 THR A C 1
ATOM 2344 O O . THR A 1 305 ? 9.805 -8.516 -20.703 1 85.25 305 THR A O 1
ATOM 2347 N N . PRO A 1 306 ? 10.273 -10.383 -19.5 1 87.06 306 PRO A N 1
ATOM 2348 C CA . PRO A 1 306 ? 10.328 -11.156 -20.734 1 87.06 306 PRO A CA 1
ATOM 2349 C C . PRO A 1 306 ? 8.953 -11.398 -21.344 1 87.06 306 PRO A C 1
ATOM 2351 O O . PRO A 1 306 ? 7.941 -11.352 -20.641 1 87.06 306 PRO A O 1
ATOM 2354 N N . ALA A 1 307 ? 9.008 -11.609 -22.672 1 83.06 307 ALA A N 1
ATOM 2355 C CA . ALA A 1 307 ? 7.777 -12.07 -23.312 1 83.06 307 ALA A CA 1
ATOM 2356 C C . ALA A 1 307 ? 7.32 -13.406 -22.734 1 83.06 307 ALA A C 1
ATOM 2358 O O . ALA A 1 307 ? 8.141 -14.203 -22.266 1 83.06 307 ALA A O 1
ATOM 2359 N N . ALA A 1 308 ? 5.977 -13.57 -22.703 1 82.12 308 ALA A N 1
ATOM 2360 C CA . ALA A 1 308 ? 5.453 -14.844 -22.234 1 82.12 308 ALA A CA 1
ATOM 2361 C C . ALA A 1 308 ? 6.023 -16 -23.047 1 82.12 308 ALA A C 1
ATOM 2363 O O . ALA A 1 308 ? 6.41 -15.828 -24.203 1 82.12 308 ALA A O 1
ATOM 2364 N N . ALA A 1 309 ? 6.082 -17.188 -22.375 1 79 309 ALA A N 1
ATOM 2365 C CA . ALA A 1 309 ? 6.641 -18.375 -23.016 1 79 309 ALA A CA 1
ATOM 2366 C C . ALA A 1 309 ? 5.887 -18.703 -24.297 1 79 309 ALA A C 1
ATOM 2368 O O . ALA A 1 309 ? 4.676 -18.484 -24.391 1 79 309 ALA A O 1
ATOM 2369 N N . PRO A 1 310 ? 6.641 -18.984 -25.391 1 68.31 310 PRO A N 1
ATOM 2370 C CA . PRO A 1 310 ? 5.949 -19.375 -26.625 1 68.31 310 PRO A CA 1
ATOM 2371 C C . PRO A 1 310 ? 5.016 -20.562 -26.438 1 68.31 310 PRO A C 1
ATOM 2373 O O . PRO A 1 310 ? 5.195 -21.344 -25.484 1 68.31 310 PRO A O 1
ATOM 2376 N N . ALA A 1 311 ? 3.895 -20.531 -27.188 1 61.19 311 ALA A N 1
ATOM 2377 C CA . ALA A 1 311 ? 3.01 -21.688 -27.141 1 61.19 311 ALA A CA 1
ATOM 2378 C C . ALA A 1 311 ? 3.771 -22.984 -27.453 1 61.19 311 ALA A C 1
ATOM 2380 O O . ALA A 1 311 ? 4.703 -22.969 -28.25 1 61.19 311 ALA A O 1
ATOM 2381 N N . PRO A 1 312 ? 3.701 -24.016 -26.672 1 54.31 312 PRO A N 1
ATOM 2382 C CA . PRO A 1 312 ? 4.453 -25.219 -27.016 1 54.31 312 PRO A CA 1
ATOM 2383 C C . PRO A 1 312 ? 4.453 -25.516 -28.516 1 54.31 312 PRO A C 1
ATOM 2385 O O . PRO A 1 312 ? 5.445 -26.016 -29.047 1 54.31 312 PRO A O 1
ATOM 2388 N N . GLY A 1 313 ? 3.42 -25.516 -29.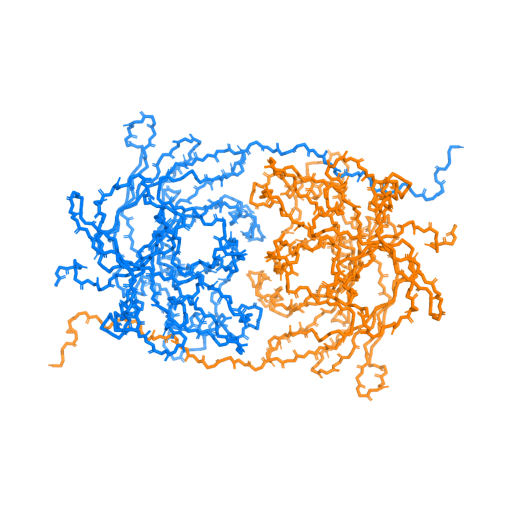297 1 44.19 313 GLY A N 1
ATOM 2389 C CA . GLY A 1 313 ? 3.352 -26.031 -30.641 1 44.19 313 GLY A CA 1
ATOM 2390 C C . GLY A 1 313 ? 3.996 -25.125 -31.672 1 44.19 313 GLY A C 1
ATOM 2391 O O . GLY A 1 313 ? 3.941 -25.391 -32.875 1 44.19 313 GLY A O 1
ATOM 2392 N N . ALA A 1 314 ? 4.367 -23.984 -31.656 1 41.69 314 ALA A N 1
ATOM 2393 C CA . ALA A 1 314 ? 4.809 -23.234 -32.812 1 41.69 314 ALA A CA 1
ATOM 2394 C C . ALA A 1 314 ? 6.246 -23.594 -33.188 1 41.69 314 ALA A C 1
ATOM 2396 O O . ALA A 1 314 ? 7.195 -23.078 -32.594 1 41.69 314 ALA A O 1
ATOM 2397 N N . THR A 1 315 ? 6.578 -24.812 -33.438 1 29.89 315 THR A N 1
ATOM 2398 C CA . THR A 1 315 ? 7.672 -25.156 -34.344 1 29.89 315 THR A CA 1
ATOM 2399 C C . THR A 1 315 ? 7.426 -24.609 -35.75 1 29.89 315 THR A C 1
ATOM 2401 O O . THR A 1 315 ? 6.359 -24.828 -36.312 1 29.89 315 THR A O 1
ATOM 2404 N N . ALA A 1 316 ? 8.336 -24.047 -36.438 1 24.77 316 ALA A N 1
ATOM 2405 C CA . ALA A 1 316 ? 8.406 -23.906 -37.875 1 24.77 316 ALA A CA 1
ATOM 2406 C C . ALA A 1 316 ? 8.508 -25.281 -38.562 1 24.77 316 ALA A C 1
ATOM 2408 O O . ALA A 1 316 ? 9.25 -26.156 -38.094 1 24.77 316 ALA A O 1
ATOM 2409 N N . MET B 1 1 ? 4.785 -31.641 -22.438 1 35.44 1 MET B N 1
ATOM 2410 C CA . MET B 1 1 ? 5.863 -31.938 -21.5 1 35.44 1 MET B CA 1
ATOM 2411 C C . MET B 1 1 ? 5.363 -31.875 -20.062 1 35.44 1 MET B C 1
ATOM 2413 O O . MET B 1 1 ? 4.551 -31.016 -19.719 1 35.44 1 MET B O 1
ATOM 2417 N N . PRO B 1 2 ? 5.348 -32.875 -19.281 1 43.59 2 PRO B N 1
ATOM 2418 C CA . PRO B 1 2 ? 4.879 -32.875 -17.891 1 43.59 2 PRO B CA 1
ATOM 2419 C C . PRO B 1 2 ? 5.332 -31.641 -17.125 1 43.59 2 PRO B C 1
ATOM 2421 O O . PRO B 1 2 ? 6.469 -31.188 -17.281 1 43.59 2 PRO B O 1
ATOM 2424 N N . HIS B 1 3 ? 4.492 -30.656 -16.891 1 48.78 3 HIS B N 1
ATOM 2425 C CA . HIS B 1 3 ? 4.668 -29.391 -16.188 1 48.78 3 HIS B CA 1
ATOM 2426 C C . HIS B 1 3 ? 5.574 -29.547 -14.977 1 48.78 3 HIS B C 1
ATOM 2428 O O . HIS B 1 3 ? 5.98 -28.562 -14.367 1 48.78 3 HIS B O 1
ATOM 2434 N N . SER B 1 4 ? 5.781 -30.922 -14.594 1 54.47 4 SER B N 1
ATOM 2435 C CA . SER B 1 4 ? 6.582 -31.312 -13.438 1 54.47 4 SER B CA 1
ATOM 2436 C C . SER B 1 4 ? 8.047 -30.938 -13.641 1 54.47 4 SER B C 1
ATOM 2438 O O . SER B 1 4 ? 8.844 -31.016 -12.703 1 54.47 4 SER B O 1
ATOM 2440 N N . HIS B 1 5 ? 8.219 -30.172 -14.82 1 66.31 5 HIS B N 1
ATOM 2441 C CA . HIS B 1 5 ? 9.648 -30.047 -15.078 1 66.31 5 HIS B CA 1
ATOM 2442 C C . HIS B 1 5 ? 10.078 -28.578 -15.07 1 66.31 5 HIS B C 1
ATOM 2444 O O . HIS B 1 5 ? 11.234 -28.266 -15.383 1 66.31 5 HIS B O 1
ATOM 2450 N N . LEU B 1 6 ? 9.172 -27.719 -14.547 1 83.38 6 LEU B N 1
ATOM 2451 C CA . LEU B 1 6 ? 9.625 -26.328 -14.539 1 83.38 6 LEU B CA 1
ATOM 2452 C C . LEU B 1 6 ? 10.5 -26.062 -13.32 1 83.38 6 LEU B C 1
ATOM 2454 O O . LEU B 1 6 ? 10.188 -26.5 -12.211 1 83.38 6 LEU B O 1
ATOM 2458 N N . PRO B 1 7 ? 11.609 -25.406 -13.586 1 94.38 7 PRO B N 1
ATOM 2459 C CA . PRO B 1 7 ? 12.469 -25.109 -12.438 1 94.38 7 PRO B CA 1
ATOM 2460 C C . PRO B 1 7 ? 11.789 -24.203 -11.406 1 94.38 7 PRO B C 1
ATOM 2462 O O . PRO B 1 7 ? 11.133 -23.219 -11.781 1 94.38 7 PRO B O 1
ATOM 2465 N N . VAL B 1 8 ? 11.883 -24.656 -10.18 1 96.62 8 VAL B N 1
ATOM 2466 C CA . VAL B 1 8 ? 11.266 -23.922 -9.078 1 96.62 8 VAL B CA 1
ATOM 2467 C C . VAL B 1 8 ? 12.297 -23.719 -7.965 1 96.62 8 VAL B C 1
ATOM 2469 O O . VAL B 1 8 ? 13.109 -24.594 -7.691 1 96.62 8 VAL B O 1
ATOM 2472 N N . LEU B 1 9 ? 12.305 -22.562 -7.453 1 96.75 9 LEU B N 1
ATOM 2473 C CA . LEU B 1 9 ? 13.062 -22.266 -6.242 1 96.75 9 LEU B CA 1
ATOM 2474 C C . LEU B 1 9 ? 12.141 -21.781 -5.129 1 96.75 9 LEU B C 1
ATOM 2476 O O . LEU B 1 9 ? 11.07 -21.234 -5.398 1 96.75 9 LEU B O 1
ATOM 2480 N N . PHE B 1 10 ? 12.484 -22.078 -3.867 1 97 10 PHE B N 1
ATOM 2481 C CA . PHE B 1 10 ? 11.742 -21.562 -2.73 1 97 10 PHE B CA 1
ATOM 2482 C C . PHE B 1 10 ? 12.68 -21.203 -1.588 1 97 10 PHE B C 1
ATOM 2484 O O . PHE B 1 10 ? 13.836 -21.625 -1.57 1 97 10 PHE B O 1
ATOM 2491 N N . GLU B 1 11 ? 12.219 -20.359 -0.719 1 97.75 11 GLU B N 1
ATOM 2492 C CA . GLU B 1 11 ? 12.945 -20 0.497 1 97.75 11 GLU B CA 1
ATOM 2493 C C . GLU B 1 11 ? 12.164 -20.391 1.743 1 97.75 11 GLU B C 1
ATOM 2495 O O . GLU B 1 11 ? 10.93 -20.406 1.731 1 97.75 11 GLU B O 1
ATOM 2500 N N . ALA B 1 12 ? 12.914 -20.703 2.791 1 96.44 12 ALA B N 1
ATOM 2501 C CA . ALA B 1 12 ? 12.305 -21.141 4.047 1 96.44 12 ALA B CA 1
ATOM 2502 C C . ALA B 1 12 ? 13.211 -20.828 5.234 1 96.44 12 ALA B C 1
ATOM 2504 O O . ALA B 1 12 ? 14.414 -20.625 5.062 1 96.44 12 ALA B O 1
ATOM 2505 N N . LEU B 1 13 ? 12.578 -20.766 6.344 1 96.38 13 LEU B N 1
ATOM 2506 C CA . LEU B 1 13 ? 13.328 -20.734 7.594 1 96.38 13 LEU B CA 1
ATOM 2507 C C . LEU B 1 13 ? 13.398 -22.125 8.219 1 96.38 13 LEU B C 1
ATOM 2509 O O . LEU B 1 13 ? 12.383 -22.812 8.32 1 96.38 13 LEU B O 1
ATOM 2513 N N . HIS B 1 14 ? 14.523 -22.562 8.516 1 94.88 14 HIS B N 1
ATOM 2514 C CA . HIS B 1 14 ? 14.781 -23.75 9.305 1 94.88 14 HIS B CA 1
ATOM 2515 C C . HIS B 1 14 ? 15.617 -23.438 10.539 1 94.88 14 HIS B C 1
ATOM 2517 O O . HIS B 1 14 ? 16.766 -22.984 10.414 1 94.88 14 HIS B O 1
ATOM 2523 N N . ASN B 1 15 ? 15.055 -23.562 11.727 1 91.62 15 ASN B N 1
ATOM 2524 C CA . ASN B 1 15 ? 15.695 -23.203 12.984 1 91.62 15 ASN B CA 1
ATOM 2525 C C . ASN B 1 15 ? 16.125 -21.734 12.984 1 91.62 15 ASN B C 1
ATOM 2527 O O . ASN B 1 15 ? 17.266 -21.422 13.367 1 91.62 15 ASN B O 1
ATOM 2531 N N . GLY B 1 16 ? 15.312 -20.938 12.367 1 91.75 16 GLY B N 1
ATOM 2532 C CA . GLY B 1 16 ? 15.531 -19.5 12.43 1 91.75 16 GLY B CA 1
ATOM 2533 C C . GLY B 1 16 ? 16.469 -19 11.352 1 91.75 16 GLY B C 1
ATOM 2534 O O . GLY B 1 16 ? 16.672 -17.797 11.227 1 91.75 16 GLY B O 1
ATOM 2535 N N . GLU B 1 17 ? 17 -19.969 10.602 1 96.06 17 GLU B N 1
ATOM 2536 C CA . GLU B 1 17 ? 17.922 -19.562 9.539 1 96.06 17 GLU B CA 1
ATOM 2537 C C . GLU B 1 17 ? 17.281 -19.703 8.164 1 96.06 17 GLU B C 1
ATOM 2539 O O . GLU B 1 17 ? 16.547 -20.656 7.914 1 96.06 17 GLU B O 1
ATOM 2544 N N . ARG B 1 18 ? 17.656 -18.766 7.312 1 97.88 18 ARG B N 1
ATOM 2545 C CA . ARG B 1 18 ? 17.062 -18.734 5.973 1 97.88 18 ARG B CA 1
ATOM 2546 C C . ARG B 1 18 ? 17.797 -19.703 5.043 1 97.88 18 ARG B C 1
ATOM 2548 O O . ARG B 1 18 ? 19.031 -19.781 5.055 1 97.88 18 ARG B O 1
ATOM 2555 N N . HIS B 1 19 ? 17.062 -20.469 4.289 1 97.81 19 HIS B N 1
ATOM 2556 C CA . HIS B 1 19 ? 17.594 -21.406 3.316 1 97.81 19 HIS B CA 1
ATOM 2557 C C . HIS B 1 19 ? 16.859 -21.297 1.979 1 97.81 19 HIS B C 1
ATOM 2559 O O . HIS B 1 19 ? 15.734 -20.797 1.923 1 97.81 19 HIS B O 1
ATOM 2565 N N . VAL B 1 20 ? 17.516 -21.672 0.931 1 98 20 VAL B N 1
ATOM 2566 C CA . VAL B 1 20 ? 16.891 -21.781 -0.388 1 98 20 VAL B CA 1
ATOM 2567 C C . VAL B 1 20 ? 16.859 -23.25 -0.806 1 98 20 VAL B C 1
ATOM 2569 O O . VAL B 1 20 ? 17.781 -24.016 -0.491 1 98 20 VAL B O 1
ATOM 2572 N N . GLY B 1 21 ? 15.812 -23.688 -1.388 1 96.25 21 GLY B N 1
ATOM 2573 C CA . GLY B 1 21 ? 15.656 -25 -1.98 1 96.25 21 GLY B CA 1
ATOM 2574 C C . GLY B 1 21 ? 15.312 -24.953 -3.457 1 96.25 21 GLY B C 1
ATOM 2575 O O . GLY B 1 21 ? 14.766 -23.969 -3.941 1 96.25 21 GLY B O 1
ATOM 2576 N N . PHE B 1 22 ? 15.688 -25.984 -4.145 1 95.5 22 PHE B N 1
ATOM 2577 C CA . PHE B 1 22 ? 15.414 -26.125 -5.57 1 95.5 22 PHE B CA 1
ATOM 2578 C C . PHE B 1 22 ? 14.523 -27.344 -5.836 1 95.5 22 PHE B C 1
ATOM 2580 O O . PHE B 1 22 ? 14.742 -28.406 -5.273 1 95.5 22 PHE B O 1
ATOM 2587 N N . GLY B 1 23 ? 13.555 -27.094 -6.672 1 92.5 23 GLY B N 1
ATOM 2588 C CA . GLY B 1 23 ? 12.547 -28.125 -6.891 1 92.5 23 GLY B CA 1
ATOM 2589 C C . GLY B 1 23 ? 11.469 -28.141 -5.82 1 92.5 23 GLY B C 1
ATOM 2590 O O . GLY B 1 23 ? 11.703 -27.703 -4.695 1 92.5 23 GLY B O 1
ATOM 2591 N N . ARG B 1 24 ? 10.328 -28.594 -6.129 1 87.12 24 ARG B N 1
ATOM 2592 C CA . ARG B 1 24 ? 9.258 -28.703 -5.141 1 87.12 24 ARG B CA 1
ATOM 2593 C C . ARG B 1 24 ? 9.375 -30 -4.359 1 87.12 24 ARG B C 1
ATOM 2595 O O . ARG B 1 24 ? 9.578 -31.062 -4.945 1 87.12 24 ARG B O 1
ATOM 2602 N N . PRO B 1 25 ? 9.227 -29.812 -3.068 1 80 25 PRO B N 1
ATOM 2603 C CA . PRO B 1 25 ? 9.336 -31.047 -2.271 1 80 25 PRO B CA 1
ATOM 2604 C C . PRO B 1 25 ? 8.195 -32.031 -2.535 1 80 25 PRO B C 1
ATOM 2606 O O . PRO B 1 25 ? 7.047 -31.609 -2.719 1 80 25 PRO B O 1
ATOM 2609 N N . GLU B 1 26 ? 8.531 -33.219 -2.801 1 78.75 26 GLU B N 1
ATOM 2610 C CA . GLU B 1 26 ? 7.539 -34.281 -2.838 1 78.75 26 GLU B CA 1
ATOM 2611 C C . GLU B 1 26 ? 7.312 -34.875 -1.449 1 78.75 26 GLU B C 1
ATOM 2613 O O . GLU B 1 26 ? 8.25 -35 -0.658 1 78.75 26 GLU B O 1
ATOM 2618 N N . ASP B 1 27 ? 6.078 -35.125 -1.221 1 76.38 27 ASP B N 1
ATOM 2619 C CA . ASP B 1 27 ? 5.75 -35.625 0.109 1 76.38 27 ASP B CA 1
ATOM 2620 C C . ASP B 1 27 ? 6.652 -36.781 0.492 1 76.38 27 ASP B C 1
ATOM 2622 O O . ASP B 1 27 ? 6.809 -37.75 -0.277 1 76.38 27 ASP B O 1
ATOM 2626 N N . GLY B 1 28 ? 7.246 -36.656 1.6 1 79 28 GLY B N 1
ATOM 2627 C CA . GLY B 1 28 ? 8.055 -37.719 2.164 1 79 28 GLY B CA 1
ATOM 2628 C C . GLY B 1 28 ? 9.461 -37.781 1.588 1 79 28 GLY B C 1
ATOM 2629 O O . GLY B 1 28 ? 10.312 -38.531 2.078 1 79 28 GLY B O 1
ATOM 2630 N N . ALA B 1 29 ? 9.727 -36.938 0.636 1 85.19 29 ALA B N 1
ATOM 2631 C CA . ALA B 1 29 ? 11.047 -36.938 0.023 1 85.19 29 ALA B CA 1
ATOM 2632 C C . ALA B 1 29 ? 12.008 -36.031 0.784 1 85.19 29 ALA B C 1
ATOM 2634 O O . ALA B 1 29 ? 11.586 -35.094 1.442 1 85.19 29 ALA B O 1
ATOM 2635 N N . GLN B 1 30 ? 13.195 -36.469 0.745 1 91.31 30 GLN B N 1
ATOM 2636 C CA . GLN B 1 30 ? 14.242 -35.625 1.326 1 91.31 30 GLN B CA 1
ATOM 2637 C C . GLN B 1 30 ? 14.734 -34.594 0.322 1 91.31 30 GLN B C 1
ATOM 2639 O O . GLN B 1 30 ? 14.812 -34.875 -0.876 1 91.31 30 GLN B O 1
ATOM 2644 N N . GLN B 1 31 ? 14.992 -33.469 0.868 1 91.38 31 GLN B N 1
ATOM 2645 C CA . GLN B 1 31 ? 15.516 -32.375 0.041 1 91.38 31 GLN B CA 1
ATOM 2646 C C . GLN B 1 31 ? 16.656 -31.641 0.752 1 91.38 31 GLN B C 1
ATOM 2648 O O . GLN B 1 31 ? 16.594 -31.406 1.961 1 91.38 31 GLN B O 1
ATOM 2653 N N . THR B 1 32 ? 17.656 -31.328 -0.02 1 94.81 32 THR B N 1
ATOM 2654 C CA . THR B 1 32 ? 18.75 -30.516 0.489 1 94.81 32 THR B CA 1
ATOM 2655 C C . THR B 1 32 ? 18.453 -29.031 0.325 1 94.81 32 THR B C 1
ATOM 2657 O O . THR B 1 32 ? 18.094 -28.594 -0.764 1 94.81 32 THR B O 1
ATOM 2660 N N . LEU B 1 33 ? 18.547 -28.297 1.391 1 96.75 33 LEU B N 1
ATOM 2661 C CA . LEU B 1 33 ? 18.422 -26.844 1.383 1 96.75 33 LEU B CA 1
ATOM 2662 C C . LEU B 1 33 ? 19.766 -26.172 1.619 1 96.75 33 LEU B C 1
ATOM 2664 O O . LEU B 1 33 ? 20.656 -26.75 2.25 1 96.75 33 LEU B O 1
ATOM 2668 N N . TYR B 1 34 ? 19.969 -25 1.159 1 98.31 34 TYR B N 1
ATOM 2669 C CA . TYR B 1 34 ? 21.219 -24.266 1.249 1 98.31 34 TYR B CA 1
ATOM 2670 C C . TYR B 1 34 ? 21.031 -22.953 2.012 1 98.31 34 TYR B C 1
ATOM 2672 O O . TYR B 1 34 ? 20.125 -22.172 1.695 1 98.31 34 TYR B O 1
ATOM 2680 N N . ARG B 1 35 ? 21.844 -22.734 3.018 1 98.38 35 ARG B N 1
ATOM 2681 C CA . ARG B 1 35 ? 21.734 -21.531 3.83 1 98.38 35 ARG B CA 1
ATOM 2682 C C . ARG B 1 35 ? 22.047 -20.281 3.004 1 98.38 35 ARG B C 1
ATOM 2684 O O . ARG B 1 35 ? 23 -20.266 2.229 1 98.38 35 ARG B O 1
ATOM 2691 N N . VAL B 1 36 ? 21.203 -19.312 3.129 1 98.56 36 VAL B N 1
ATOM 2692 C CA . VAL B 1 36 ? 21.422 -18.031 2.469 1 98.56 36 VAL B CA 1
ATOM 2693 C C . VAL B 1 36 ? 21.141 -16.891 3.451 1 98.56 36 VAL B C 1
ATOM 2695 O O . VAL B 1 36 ? 20.406 -17.062 4.422 1 98.56 36 VAL B O 1
ATOM 2698 N N . GLU B 1 37 ? 21.75 -15.75 3.248 1 97.88 37 GLU B N 1
ATOM 2699 C CA . GLU B 1 37 ? 21.438 -14.539 4.004 1 97.88 37 GLU B CA 1
ATOM 2700 C C . GLU B 1 37 ? 20.156 -13.891 3.506 1 97.88 37 GLU B C 1
ATOM 2702 O O . GLU B 1 37 ? 19.719 -14.148 2.381 1 97.88 37 GLU B O 1
ATOM 2707 N N . ASP B 1 38 ? 19.562 -13.078 4.387 1 97.62 38 ASP B N 1
ATOM 2708 C CA . ASP B 1 38 ? 18.406 -12.281 3.971 1 97.62 38 ASP B CA 1
ATOM 2709 C C . ASP B 1 38 ? 18.734 -11.422 2.75 1 97.62 38 ASP B C 1
ATOM 2711 O O . ASP B 1 38 ? 19.719 -10.672 2.762 1 97.62 38 ASP B O 1
ATOM 2715 N N . GLY B 1 39 ? 18 -11.586 1.646 1 97.81 39 GLY B N 1
ATOM 2716 C CA . GLY B 1 39 ? 18.203 -10.781 0.447 1 97.81 39 GLY B CA 1
ATOM 2717 C C . GLY B 1 39 ? 19.188 -11.391 -0.526 1 97.81 39 GLY B C 1
ATOM 2718 O O . GLY B 1 39 ? 19.375 -10.875 -1.631 1 97.81 39 GLY B O 1
ATOM 2719 N N . GLN B 1 40 ? 19.828 -12.484 -0.144 1 98.31 40 GLN B N 1
ATOM 2720 C CA . GLN B 1 40 ? 20.875 -13.047 -0.995 1 98.31 40 GLN B CA 1
ATOM 2721 C C . GLN B 1 40 ? 20.281 -13.594 -2.297 1 98.31 40 GLN B C 1
ATOM 2723 O O . GLN B 1 40 ? 20.875 -13.43 -3.365 1 98.31 40 GLN B O 1
ATOM 2728 N N . VAL B 1 41 ? 19.156 -14.273 -2.258 1 98.69 41 VAL B N 1
ATOM 2729 C CA . VAL B 1 41 ? 18.531 -14.805 -3.467 1 98.69 41 VAL B CA 1
ATOM 2730 C C . VAL B 1 41 ? 18.109 -13.648 -4.371 1 98.69 41 VAL B C 1
ATOM 2732 O O . VAL B 1 41 ? 18.328 -13.688 -5.582 1 98.69 41 VAL B O 1
ATOM 2735 N N . ALA B 1 42 ? 17.531 -12.617 -3.811 1 98.56 42 ALA B N 1
ATOM 2736 C CA . ALA B 1 42 ? 17.172 -11.422 -4.57 1 98.56 42 ALA B CA 1
ATOM 2737 C C . ALA B 1 42 ? 18.391 -10.82 -5.266 1 98.56 42 ALA B C 1
ATOM 2739 O O . ALA B 1 42 ? 18.312 -10.43 -6.434 1 98.56 42 ALA B O 1
ATOM 2740 N N . ALA B 1 43 ? 19.438 -10.727 -4.535 1 98.5 43 ALA B N 1
ATOM 2741 C CA . ALA B 1 43 ? 20.672 -10.172 -5.09 1 98.5 43 ALA B CA 1
ATOM 2742 C C . ALA B 1 43 ? 21.156 -10.977 -6.293 1 98.5 43 ALA B C 1
ATOM 2744 O O . ALA B 1 43 ? 21.703 -10.422 -7.242 1 98.5 43 ALA B O 1
ATOM 2745 N N . ALA B 1 44 ? 20.969 -12.266 -6.25 1 98.62 44 ALA B N 1
ATOM 2746 C CA . ALA B 1 44 ? 21.359 -13.109 -7.375 1 98.62 44 ALA B CA 1
ATOM 2747 C C . ALA B 1 44 ? 20.562 -12.766 -8.625 1 98.62 44 ALA B C 1
ATOM 2749 O O . ALA B 1 44 ? 21.109 -12.719 -9.727 1 98.62 44 ALA B O 1
ATOM 2750 N N . PHE B 1 45 ? 19.281 -12.5 -8.484 1 98.25 45 PHE B N 1
ATOM 2751 C CA . PHE B 1 45 ? 18.453 -12.094 -9.617 1 98.25 45 PHE B CA 1
ATOM 2752 C C . PHE B 1 45 ? 18.891 -10.734 -10.141 1 98.25 45 PHE B C 1
ATOM 2754 O O . PHE B 1 45 ? 18.969 -10.516 -11.352 1 98.25 45 PHE B O 1
ATOM 2761 N N . ILE B 1 46 ? 19.156 -9.805 -9.242 1 97.88 46 ILE B N 1
ATOM 2762 C CA . ILE B 1 46 ? 19.625 -8.469 -9.617 1 97.88 46 ILE B CA 1
ATOM 2763 C C . ILE B 1 46 ? 20.922 -8.57 -10.414 1 97.88 46 ILE B C 1
ATOM 2765 O O . ILE B 1 46 ? 21.141 -7.797 -11.352 1 97.88 46 ILE B O 1
ATOM 2769 N N . ALA B 1 47 ? 21.719 -9.562 -10.062 1 97.69 47 ALA B N 1
ATOM 2770 C CA . ALA B 1 47 ? 23 -9.766 -10.734 1 97.69 47 ALA B CA 1
ATOM 2771 C C . ALA B 1 47 ? 22.797 -10.406 -12.109 1 97.69 47 ALA B C 1
ATOM 2773 O O . ALA B 1 47 ? 23.766 -10.617 -12.844 1 97.69 47 ALA B O 1
ATOM 2774 N N . GLY B 1 48 ? 21.594 -10.781 -12.445 1 95.44 48 GLY B N 1
ATOM 2775 C CA . GLY B 1 48 ? 21.312 -11.242 -13.797 1 95.44 48 GLY B CA 1
ATOM 2776 C C . GLY B 1 48 ? 21.141 -12.742 -13.898 1 95.44 48 GLY B C 1
ATOM 2777 O O . GLY B 1 48 ? 20.984 -13.281 -15 1 95.44 48 GLY B O 1
ATOM 2778 N N . HIS B 1 49 ? 21.234 -13.43 -12.75 1 94.31 49 HIS B N 1
ATOM 2779 C CA . HIS B 1 49 ? 20.984 -14.867 -12.773 1 94.31 49 HIS B CA 1
ATOM 2780 C C . HIS B 1 49 ? 19.5 -15.164 -12.906 1 94.31 49 HIS B C 1
ATOM 2782 O O . HIS B 1 49 ? 18.688 -14.688 -12.109 1 94.31 49 HIS B O 1
ATOM 2788 N N . SER B 1 50 ? 19.156 -15.984 -13.914 1 91.44 50 SER B N 1
ATOM 2789 C CA . SER B 1 50 ? 17.734 -16.234 -14.141 1 91.44 50 SER B CA 1
ATOM 2790 C C . SER B 1 50 ? 17.453 -17.703 -14.359 1 91.44 50 SER B C 1
ATOM 2792 O O . SER B 1 50 ? 16.312 -18.156 -14.242 1 91.44 50 SER B O 1
ATOM 2794 N N . SER B 1 51 ? 18.5 -18.453 -14.703 1 94.19 51 SER B N 1
ATOM 2795 C CA . SER B 1 51 ? 18.328 -19.891 -14.875 1 94.19 51 SER B CA 1
ATOM 2796 C C . SER B 1 51 ? 18.578 -20.641 -13.57 1 94.19 51 SER B C 1
ATOM 2798 O O . SER B 1 51 ? 19.297 -20.141 -12.688 1 94.19 51 SER B O 1
ATOM 2800 N N . GLU B 1 52 ? 18 -21.781 -13.555 1 95.5 52 GLU B N 1
ATOM 2801 C CA . GLU B 1 52 ? 18.25 -22.609 -12.375 1 95.5 52 GLU B CA 1
ATOM 2802 C C . GLU B 1 52 ? 19.734 -22.891 -12.188 1 95.5 52 GLU B C 1
ATOM 2804 O O . GLU B 1 52 ? 20.25 -22.828 -11.07 1 95.5 52 GLU B O 1
ATOM 2809 N N . GLU B 1 53 ? 20.422 -23.203 -13.25 1 96.06 53 GLU B N 1
ATOM 2810 C CA . GLU B 1 53 ? 21.844 -23.5 -13.195 1 96.06 53 GLU B CA 1
ATOM 2811 C C . GLU B 1 53 ? 22.656 -22.328 -12.633 1 96.06 53 GLU B C 1
ATOM 2813 O O . GLU B 1 53 ? 23.469 -22.516 -11.734 1 96.06 53 GLU B O 1
ATOM 2818 N N . ALA B 1 54 ? 22.375 -21.188 -13.148 1 97.25 54 ALA B N 1
ATOM 2819 C CA . ALA B 1 54 ? 23.094 -19.984 -12.711 1 97.25 54 ALA B CA 1
ATOM 2820 C C . ALA B 1 54 ? 22.797 -19.672 -11.242 1 97.25 54 ALA B C 1
ATOM 2822 O O . ALA B 1 54 ? 23.703 -19.328 -10.484 1 97.25 54 ALA B O 1
ATOM 2823 N N . LEU B 1 55 ? 21.547 -19.812 -10.852 1 97.94 55 LEU B N 1
ATOM 2824 C CA . LEU B 1 55 ? 21.141 -19.547 -9.477 1 97.94 55 LEU B CA 1
ATOM 2825 C C . LEU B 1 55 ? 21.75 -20.562 -8.516 1 97.94 55 LEU B C 1
ATOM 2827 O O . LEU B 1 55 ? 22.234 -20.203 -7.441 1 97.94 55 LEU B O 1
ATOM 2831 N N . ARG B 1 56 ? 21.75 -21.812 -8.938 1 97 56 ARG B N 1
ATOM 2832 C CA . ARG B 1 56 ? 22.375 -22.844 -8.117 1 97 56 ARG B CA 1
ATOM 2833 C C . ARG B 1 56 ? 23.844 -22.547 -7.902 1 97 56 ARG B C 1
ATOM 2835 O O . ARG B 1 56 ? 24.344 -22.609 -6.773 1 97 56 ARG B O 1
ATOM 2842 N N . ALA B 1 57 ? 24.5 -22.219 -8.945 1 97.19 57 ALA B N 1
ATOM 2843 C CA . ALA B 1 57 ? 25.938 -21.938 -8.852 1 97.19 57 ALA B CA 1
ATOM 2844 C C . ALA B 1 57 ? 26.203 -20.766 -7.906 1 97.19 57 ALA B C 1
ATOM 2846 O O . ALA B 1 57 ? 27.109 -20.828 -7.07 1 97.19 57 ALA B O 1
ATOM 2847 N N . ALA B 1 58 ? 25.375 -19.766 -7.98 1 97.44 58 ALA B N 1
ATOM 2848 C CA . ALA B 1 58 ? 25.562 -18.547 -7.211 1 97.44 58 ALA B CA 1
ATOM 2849 C C . ALA B 1 58 ? 25.203 -18.75 -5.746 1 97.44 58 ALA B C 1
ATOM 2851 O O . ALA B 1 58 ? 25.797 -18.125 -4.859 1 97.44 58 ALA B O 1
ATOM 2852 N N . LEU B 1 59 ? 24.25 -19.641 -5.445 1 98.06 59 LEU B N 1
ATOM 2853 C CA . LEU B 1 59 ? 23.656 -19.672 -4.113 1 98.06 59 LEU B CA 1
ATOM 2854 C C . LEU B 1 59 ? 24.156 -20.875 -3.318 1 98.06 59 LEU B C 1
ATOM 2856 O O . LEU B 1 59 ? 24.031 -20.906 -2.092 1 98.06 59 LEU B O 1
ATOM 2860 N N . THR B 1 60 ? 24.719 -21.859 -4 1 97.06 60 THR B N 1
ATOM 2861 C CA . THR B 1 60 ? 25.031 -23.094 -3.285 1 97.06 60 THR B CA 1
ATOM 2862 C C . THR B 1 60 ? 26.531 -23.203 -3.021 1 97.06 60 THR B C 1
ATOM 2864 O O . THR B 1 60 ? 26.953 -23.938 -2.135 1 97.06 60 THR B O 1
ATOM 2867 N N . GLU B 1 61 ? 27.297 -22.5 -3.791 1 94.5 61 GLU B N 1
ATOM 2868 C CA . GLU B 1 61 ? 28.734 -22.594 -3.594 1 94.5 61 GLU B CA 1
ATOM 2869 C C . GLU B 1 61 ? 29.141 -22.156 -2.188 1 94.5 61 GLU B C 1
ATOM 2871 O O . GLU B 1 61 ? 28.922 -21 -1.812 1 94.5 61 GLU B O 1
ATOM 2876 N N . GLY B 1 62 ? 29.688 -23.062 -1.379 1 95.44 62 GLY B N 1
ATOM 2877 C CA . GLY B 1 62 ? 30.188 -22.75 -0.053 1 95.44 62 GLY B CA 1
ATOM 2878 C C . GLY B 1 62 ? 29.094 -22.609 0.986 1 95.44 62 GLY B C 1
ATOM 2879 O O . GLY B 1 62 ? 29.375 -22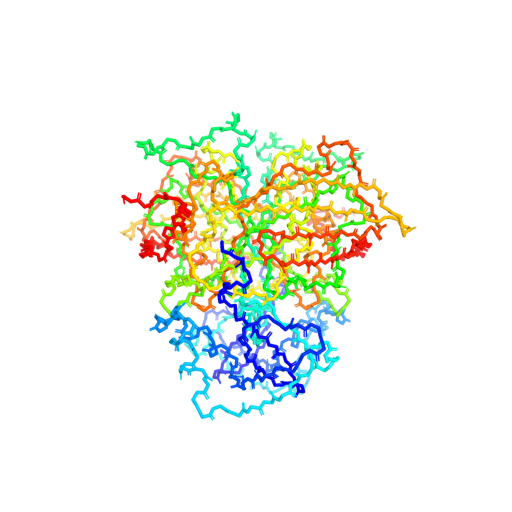.312 2.15 1 95.44 62 GLY B O 1
ATOM 2880 N N . ALA B 1 63 ? 27.891 -22.781 0.585 1 97.56 63 ALA B N 1
ATOM 2881 C CA . ALA B 1 63 ? 26.766 -22.625 1.517 1 97.56 63 ALA B CA 1
ATOM 2882 C C . ALA B 1 63 ? 26.656 -23.828 2.453 1 97.56 63 ALA B C 1
ATOM 2884 O O . ALA B 1 63 ? 26.844 -24.969 2.029 1 97.56 63 ALA B O 1
ATOM 2885 N N . ALA B 1 64 ? 26.406 -23.562 3.725 1 97.94 64 ALA B N 1
ATOM 2886 C CA . ALA B 1 64 ? 26.031 -24.656 4.621 1 97.94 64 ALA B CA 1
ATOM 2887 C C . ALA B 1 64 ? 24.719 -25.312 4.172 1 97.94 64 ALA B C 1
ATOM 2889 O O . ALA B 1 64 ? 23.828 -24.641 3.645 1 97.94 64 ALA B O 1
ATOM 2890 N N . THR B 1 65 ? 24.625 -26.625 4.332 1 97.56 65 THR B N 1
ATOM 2891 C CA . THR B 1 65 ? 23.438 -27.344 3.861 1 97.56 65 THR B CA 1
ATOM 2892 C C . THR B 1 65 ? 22.719 -28.016 5.023 1 97.56 65 THR B C 1
ATOM 2894 O O . THR B 1 65 ? 23.297 -28.25 6.086 1 97.56 65 THR B O 1
ATOM 2897 N N . VAL B 1 66 ? 21.422 -28.234 4.812 1 95.75 66 VAL B N 1
ATOM 2898 C CA . VAL B 1 66 ? 20.609 -29.078 5.684 1 95.75 66 VAL B CA 1
ATOM 2899 C C . VAL B 1 66 ? 19.703 -29.969 4.844 1 95.75 66 VAL B C 1
ATOM 2901 O O . VAL B 1 66 ? 19.25 -29.578 3.764 1 95.75 66 VAL B O 1
ATOM 2904 N N . VAL B 1 67 ? 19.5 -31.156 5.273 1 95.06 67 VAL B N 1
ATOM 2905 C CA . VAL B 1 67 ? 18.562 -32.094 4.629 1 95.06 67 VAL B CA 1
ATOM 2906 C C . VAL B 1 67 ? 17.266 -32.156 5.43 1 95.06 67 VAL B C 1
ATOM 2908 O O . VAL B 1 67 ? 17.297 -32.438 6.629 1 95.06 67 VAL B O 1
ATOM 2911 N N . VAL B 1 68 ? 16.25 -31.844 4.742 1 92.81 68 VAL B N 1
ATOM 2912 C CA . VAL B 1 68 ? 14.953 -31.828 5.418 1 92.81 68 VAL B CA 1
ATOM 2913 C C . VAL B 1 68 ? 13.977 -32.75 4.691 1 92.81 68 VAL B C 1
ATOM 2915 O O . VAL B 1 68 ? 14.156 -33.062 3.508 1 92.81 68 VAL B O 1
ATOM 2918 N N . THR B 1 69 ? 13.008 -33.25 5.496 1 88.12 69 THR B N 1
ATOM 2919 C CA . THR B 1 69 ? 11.906 -34 4.91 1 88.12 69 THR B CA 1
ATOM 2920 C C . THR B 1 69 ? 10.719 -33.094 4.621 1 88.12 69 THR B C 1
ATOM 2922 O O . THR B 1 69 ? 10.406 -32.188 5.414 1 88.12 69 THR B O 1
ATOM 2925 N N . ALA B 1 70 ? 10.156 -33.344 3.441 1 78.62 70 ALA B N 1
ATOM 2926 C CA . ALA B 1 70 ? 8.961 -32.562 3.119 1 78.62 70 ALA B CA 1
ATOM 2927 C C . ALA B 1 70 ? 7.938 -32.625 4.246 1 78.62 70 ALA B C 1
ATOM 2929 O O . ALA B 1 70 ? 7.645 -33.719 4.758 1 78.62 70 ALA B O 1
ATOM 2930 N N . GLY B 1 71 ? 7.457 -31.531 4.684 1 76.88 71 GLY B N 1
ATOM 2931 C CA . GLY B 1 71 ? 6.484 -31.469 5.762 1 76.88 71 GLY B CA 1
ATOM 2932 C C . GLY B 1 71 ? 7.117 -31.297 7.129 1 76.88 71 GLY B C 1
ATOM 2933 O O . GLY B 1 71 ? 6.426 -31.344 8.148 1 76.88 71 GLY B O 1
ATOM 2934 N N . ASP B 1 72 ? 8.43 -31.156 7.145 1 82.69 72 ASP B N 1
ATOM 2935 C CA . ASP B 1 72 ? 9.125 -30.891 8.398 1 82.69 72 ASP B CA 1
ATOM 2936 C C . ASP B 1 72 ? 8.523 -29.672 9.094 1 82.69 72 ASP B C 1
ATOM 2938 O O . ASP B 1 72 ? 8.5 -28.578 8.531 1 82.69 72 ASP B O 1
ATOM 2942 N N . PRO B 1 73 ? 8 -29.891 10.297 1 81.88 73 PRO B N 1
ATOM 2943 C CA . PRO B 1 73 ? 7.344 -28.797 11.016 1 81.88 73 PRO B CA 1
ATOM 2944 C C . PRO B 1 73 ? 8.297 -27.641 11.336 1 81.88 73 PRO B C 1
ATOM 2946 O O . PRO B 1 73 ? 7.844 -26.531 11.641 1 81.88 73 PRO B O 1
ATOM 2949 N N . GLU B 1 74 ? 9.539 -27.906 11.258 1 86.88 74 GLU B N 1
ATOM 2950 C CA . GLU B 1 74 ? 10.523 -26.859 11.562 1 86.88 74 GLU B CA 1
ATOM 2951 C C . GLU B 1 74 ? 10.797 -25.984 10.336 1 86.88 74 GLU B C 1
ATOM 2953 O O . GLU B 1 74 ? 11.492 -24.984 10.438 1 86.88 74 GLU B O 1
ATOM 2958 N N . LEU B 1 75 ? 10.227 -26.484 9.273 1 91.12 75 LEU B N 1
ATOM 2959 C CA . LEU B 1 75 ? 10.406 -25.719 8.039 1 91.12 75 LEU B CA 1
ATOM 2960 C C . LEU B 1 75 ? 9.258 -24.734 7.84 1 91.12 75 LEU B C 1
ATOM 2962 O O . LEU B 1 75 ? 8.094 -25.125 7.797 1 91.12 75 LEU B O 1
ATOM 2966 N N . ARG B 1 76 ? 9.555 -23.453 7.852 1 94.12 76 ARG B N 1
ATOM 2967 C CA . ARG B 1 76 ? 8.562 -22.438 7.566 1 94.12 76 ARG B CA 1
ATOM 2968 C C . ARG B 1 76 ? 8.82 -21.781 6.207 1 94.12 76 ARG B C 1
ATOM 2970 O O . ARG B 1 76 ? 9.773 -21.016 6.051 1 94.12 76 ARG B O 1
ATOM 2977 N N . LEU B 1 77 ? 8 -22.062 5.285 1 95.62 77 LEU B N 1
ATOM 2978 C CA . LEU B 1 77 ? 8.141 -21.516 3.941 1 95.62 77 LEU B CA 1
ATOM 2979 C C . LEU B 1 77 ? 7.906 -20.016 3.941 1 95.62 77 LEU B C 1
ATOM 2981 O O . LEU B 1 77 ? 7.191 -19.484 4.801 1 95.62 77 LEU B O 1
ATOM 2985 N N . LEU B 1 78 ? 8.523 -19.312 3.016 1 97.38 78 LEU B N 1
ATOM 2986 C CA . LEU B 1 78 ? 8.422 -17.859 2.889 1 97.38 78 LEU B CA 1
ATOM 2987 C C . LEU B 1 78 ? 7.848 -17.469 1.527 1 97.38 78 LEU B C 1
ATOM 2989 O O . LEU B 1 78 ? 8.039 -18.188 0.544 1 97.38 78 LEU B O 1
ATOM 2993 N N . PRO B 1 79 ? 7.086 -16.312 1.484 1 98.56 79 PRO B N 1
ATOM 2994 C CA . PRO B 1 79 ? 6.812 -15.781 0.147 1 98.56 79 PRO B CA 1
ATOM 2995 C C . PRO B 1 79 ? 8.086 -15.57 -0.672 1 98.56 79 PRO B C 1
ATOM 2997 O O . PRO B 1 79 ? 9.141 -15.266 -0.111 1 98.56 79 PRO B O 1
ATOM 3000 N N . PRO B 1 80 ? 7.988 -15.711 -1.986 1 98.69 80 PRO B N 1
ATOM 3001 C CA . PRO B 1 80 ? 9.188 -15.594 -2.82 1 98.69 80 PRO B CA 1
ATOM 3002 C C . PRO B 1 80 ? 9.922 -14.266 -2.611 1 98.69 80 PRO B C 1
ATOM 3004 O O . PRO B 1 80 ? 9.344 -13.195 -2.818 1 98.69 80 PRO B O 1
ATOM 3007 N N . LEU B 1 81 ? 11.188 -14.297 -2.139 1 98.75 81 LEU B N 1
ATOM 3008 C CA . LEU B 1 81 ? 12.156 -13.203 -2.092 1 98.75 81 LEU B CA 1
ATOM 3009 C C . LEU B 1 81 ? 11.797 -12.203 -0.999 1 98.75 81 LEU B C 1
ATOM 3011 O O . LEU B 1 81 ? 12.391 -11.133 -0.914 1 98.75 81 LEU B O 1
ATOM 3015 N N . LEU B 1 82 ? 10.828 -12.461 -0.175 1 98.5 82 LEU B N 1
ATOM 3016 C CA . LEU B 1 82 ? 10.414 -11.508 0.846 1 98.5 82 LEU B CA 1
ATOM 3017 C C . LEU B 1 82 ? 11.547 -11.211 1.819 1 98.5 82 LEU B C 1
ATOM 3019 O O . LEU B 1 82 ? 12.047 -12.117 2.49 1 98.5 82 LEU B O 1
ATOM 3023 N N . PRO B 1 83 ? 11.953 -9.938 1.887 1 96.75 83 PRO B N 1
ATOM 3024 C CA . PRO B 1 83 ? 12.93 -9.609 2.924 1 96.75 83 PRO B CA 1
ATOM 3025 C C . PRO B 1 83 ? 12.375 -9.773 4.336 1 96.75 83 PRO B C 1
ATOM 3027 O O . PRO B 1 83 ? 11.352 -9.172 4.676 1 96.75 83 PRO B O 1
ATOM 3030 N N . GLN B 1 84 ? 13.062 -10.438 5.133 1 91.25 84 GLN B N 1
ATOM 3031 C CA . GLN B 1 84 ? 12.547 -10.773 6.453 1 91.25 84 GLN B CA 1
ATOM 3032 C C . GLN B 1 84 ? 12.688 -9.602 7.418 1 91.25 84 GLN B C 1
ATOM 3034 O O . GLN B 1 84 ? 11.797 -9.359 8.234 1 91.25 84 GLN B O 1
ATOM 3039 N N . ALA B 1 85 ? 13.742 -8.898 7.309 1 89.06 85 ALA B N 1
ATOM 3040 C CA . ALA B 1 85 ? 14.016 -7.828 8.266 1 89.06 85 ALA B CA 1
ATOM 3041 C C . ALA B 1 85 ? 13.078 -6.645 8.062 1 89.06 85 ALA B C 1
ATOM 3043 O O . ALA B 1 85 ? 12.648 -6.008 9.023 1 89.06 85 ALA B O 1
ATOM 3044 N N . THR B 1 86 ? 12.664 -6.43 6.855 1 89.88 86 THR B N 1
ATOM 3045 C CA . THR B 1 86 ? 11.953 -5.188 6.57 1 89.88 86 THR B CA 1
ATOM 3046 C C . THR B 1 86 ? 10.539 -5.477 6.078 1 89.88 86 THR B C 1
ATOM 3048 O O . THR B 1 86 ? 9.648 -4.629 6.191 1 89.88 86 THR B O 1
ATOM 3051 N N . GLY B 1 87 ? 10.359 -6.668 5.484 1 93.94 87 GLY B N 1
ATOM 3052 C CA . GLY B 1 87 ? 9.094 -6.941 4.832 1 93.94 87 GLY B CA 1
ATOM 3053 C C . GLY B 1 87 ? 8.844 -6.074 3.615 1 93.94 87 GLY B C 1
ATOM 3054 O O . GLY B 1 87 ? 7.703 -5.934 3.166 1 93.94 87 GLY B O 1
ATOM 3055 N N . ASN B 1 88 ? 9.82 -5.414 3.08 1 96.31 88 ASN B N 1
ATOM 3056 C CA . ASN B 1 88 ? 9.719 -4.422 2.014 1 96.31 88 ASN B CA 1
ATOM 3057 C C . ASN B 1 88 ? 9.281 -5.062 0.698 1 96.31 88 ASN B C 1
ATOM 3059 O O . ASN B 1 88 ? 10.109 -5.293 -0.189 1 96.31 88 ASN B O 1
ATOM 3063 N N . ALA B 1 89 ? 8.008 -5.277 0.553 1 98.62 89 ALA B N 1
ATOM 3064 C CA . ALA B 1 89 ? 7.391 -5.82 -0.657 1 98.62 89 ALA B CA 1
ATOM 3065 C C . ALA B 1 89 ? 5.988 -5.258 -0.862 1 98.62 89 ALA B C 1
ATOM 3067 O O . ALA B 1 89 ? 5.266 -5.004 0.105 1 98.62 89 ALA B O 1
ATOM 3068 N N . LEU B 1 90 ? 5.66 -5.066 -2.105 1 98.75 90 LEU B N 1
ATOM 3069 C CA . LEU B 1 90 ? 4.352 -4.562 -2.51 1 98.75 90 LEU B CA 1
ATOM 3070 C C . LEU B 1 90 ? 3.553 -5.637 -3.236 1 98.75 90 LEU B C 1
ATOM 3072 O O . LEU B 1 90 ? 4.02 -6.199 -4.23 1 98.75 90 LEU B O 1
ATOM 3076 N N . LEU B 1 91 ? 2.406 -5.973 -2.658 1 98.81 91 LEU B N 1
ATOM 3077 C CA . LEU B 1 91 ? 1.413 -6.805 -3.33 1 98.81 91 LEU B CA 1
ATOM 3078 C C . LEU B 1 91 ? 0.395 -5.941 -4.07 1 98.81 91 LEU B C 1
ATOM 3080 O O . LEU B 1 91 ? -0.262 -5.094 -3.463 1 98.81 91 LEU B O 1
ATOM 3084 N N . SER B 1 92 ? 0.336 -6.078 -5.336 1 98.88 92 SER B N 1
ATOM 3085 C CA . SER B 1 92 ? -0.561 -5.297 -6.18 1 98.88 92 SER B CA 1
ATOM 3086 C C . SER B 1 92 ? -1.038 -6.109 -7.379 1 98.88 92 SER B C 1
ATOM 3088 O O . SER B 1 92 ? -0.807 -7.316 -7.449 1 98.88 92 SER B O 1
ATOM 3090 N N . GLY B 1 93 ? -1.844 -5.48 -8.211 1 98.69 93 GLY B N 1
ATOM 3091 C CA . GLY B 1 93 ? -2.32 -6.191 -9.391 1 98.69 93 GLY B CA 1
ATOM 3092 C C . GLY B 1 93 ? -3.178 -5.328 -10.297 1 98.69 93 GLY B C 1
ATOM 3093 O O . GLY B 1 93 ? -3.191 -4.105 -10.164 1 98.69 93 GLY B O 1
ATOM 3094 N N . PHE B 1 94 ? -3.785 -6.031 -11.25 1 98.31 94 PHE B N 1
ATOM 3095 C CA . PHE B 1 94 ? -4.586 -5.352 -12.258 1 98.31 94 PHE B CA 1
ATOM 3096 C C . PHE B 1 94 ? -6.039 -5.805 -12.195 1 98.31 94 PHE B C 1
ATOM 3098 O O . PHE B 1 94 ? -6.332 -6.906 -11.719 1 98.31 94 PHE B O 1
ATOM 3105 N N . MET B 1 95 ? -6.867 -4.918 -12.641 1 95.44 95 MET B N 1
ATOM 3106 C CA . MET B 1 95 ? -8.297 -5.195 -12.656 1 95.44 95 MET B CA 1
ATOM 3107 C C . MET B 1 95 ? -8.805 -5.367 -14.086 1 95.44 95 MET B C 1
ATOM 3109 O O . MET B 1 95 ? -8.375 -4.66 -14.992 1 95.44 95 MET B O 1
ATOM 3113 N N . GLY B 1 96 ? -9.727 -6.305 -14.203 1 94 96 GLY B N 1
ATOM 3114 C CA . GLY B 1 96 ? -10.469 -6.418 -15.453 1 94 96 GLY B CA 1
ATOM 3115 C C . GLY B 1 96 ? -9.617 -6.906 -16.609 1 94 96 GLY B C 1
ATOM 3116 O O . GLY B 1 96 ? -9.805 -6.48 -17.75 1 94 96 GLY B O 1
ATOM 3117 N N . THR B 1 97 ? -8.734 -7.777 -16.344 1 97.31 97 THR B N 1
ATOM 3118 C CA . THR B 1 97 ? -7.762 -8.094 -17.375 1 97.31 97 THR B CA 1
ATOM 3119 C C . THR B 1 97 ? -8.18 -9.344 -18.141 1 97.31 97 THR B C 1
ATOM 3121 O O . THR B 1 97 ? -7.723 -9.562 -19.266 1 97.31 97 THR B O 1
ATOM 3124 N N . HIS B 1 98 ? -8.992 -10.203 -17.609 1 96.62 98 HIS B N 1
ATOM 3125 C CA . HIS B 1 98 ? -9.359 -11.445 -18.266 1 96.62 98 HIS B CA 1
ATOM 3126 C C . HIS B 1 98 ? -10.203 -11.188 -19.516 1 96.62 98 HIS B C 1
ATOM 3128 O O . HIS B 1 98 ? -11.102 -10.344 -19.484 1 96.62 98 HIS B O 1
ATOM 3134 N N . LYS B 1 99 ? -10 -11.93 -20.516 1 94.81 99 LYS B N 1
ATOM 3135 C CA . LYS B 1 99 ? -10.602 -11.641 -21.812 1 94.81 99 LYS B CA 1
ATOM 3136 C C . LYS B 1 99 ? -12.117 -11.859 -21.781 1 94.81 99 LYS B C 1
ATOM 3138 O O . LYS B 1 99 ? -12.852 -11.266 -22.562 1 94.81 99 LYS B O 1
ATOM 3143 N N . LYS B 1 100 ? -12.633 -12.703 -20.906 1 91.81 100 LYS B N 1
ATOM 3144 C CA . LYS B 1 100 ? -14.078 -12.906 -20.781 1 91.81 100 LYS B CA 1
ATOM 3145 C C . LYS B 1 100 ? -14.789 -11.586 -20.484 1 91.81 100 LYS B C 1
ATOM 3147 O O . LYS B 1 100 ? -15.961 -11.422 -20.828 1 91.81 100 LYS B O 1
ATOM 3152 N N . LYS B 1 101 ? -14.086 -10.68 -19.875 1 88.75 101 LYS B N 1
ATOM 3153 C CA . LYS B 1 101 ? -14.664 -9.375 -19.562 1 88.75 101 LYS B CA 1
ATOM 3154 C C . LYS B 1 101 ? -14.656 -8.461 -20.797 1 88.75 101 LYS B C 1
ATOM 3156 O O . LYS B 1 101 ? -15.242 -7.379 -20.766 1 88.75 101 LYS B O 1
ATOM 3161 N N . TRP B 1 102 ? -14 -8.977 -21.828 1 92.06 102 TRP B N 1
ATOM 3162 C CA . TRP B 1 102 ? -13.852 -8.203 -23.047 1 92.06 102 TRP B CA 1
ATOM 3163 C C . TRP B 1 102 ? -14.414 -8.969 -24.25 1 92.06 102 TRP B C 1
ATOM 3165 O O . TRP B 1 102 ? -13.859 -8.922 -25.344 1 92.06 102 TRP B O 1
ATOM 3175 N N . GLY B 1 103 ? -15.383 -9.742 -24 1 89.88 103 GLY B N 1
ATOM 3176 C CA . GLY B 1 103 ? -16.047 -10.477 -25.062 1 89.88 103 GLY B CA 1
ATOM 3177 C C . GLY B 1 103 ? -15.188 -11.586 -25.656 1 89.88 103 GLY B C 1
ATOM 3178 O O . GLY B 1 103 ? -15.375 -11.977 -26.812 1 89.88 103 GLY B O 1
ATOM 3179 N N . GLY B 1 104 ? -14.156 -11.945 -24.906 1 88.88 104 GLY B N 1
ATOM 3180 C CA . GLY B 1 104 ? -13.281 -13.016 -25.344 1 88.88 104 GLY B CA 1
ATOM 3181 C C . GLY B 1 104 ? -12.172 -12.539 -26.266 1 88.88 104 GLY B C 1
ATOM 3182 O O . GLY B 1 104 ? -11.422 -13.352 -26.812 1 88.88 104 GLY B O 1
ATOM 3183 N N . GLU B 1 105 ? -12.039 -11.219 -26.406 1 86.5 105 GLU B N 1
ATOM 3184 C CA . GLU B 1 105 ? -11.086 -10.641 -27.344 1 86.5 105 GLU B CA 1
ATOM 3185 C C . GLU B 1 105 ? -9.766 -10.297 -26.656 1 86.5 105 GLU B C 1
ATOM 3187 O O . GLU B 1 105 ? -9.695 -10.266 -25.422 1 86.5 105 GLU B O 1
ATOM 3192 N N . THR B 1 106 ? -8.758 -10.156 -27.484 1 86.94 106 THR B N 1
ATOM 3193 C CA . THR B 1 106 ? -7.469 -9.648 -27.031 1 86.94 106 THR B CA 1
ATOM 3194 C C . THR B 1 106 ? -7.215 -8.25 -27.594 1 86.94 106 THR B C 1
ATOM 3196 O O . THR B 1 106 ? -7.75 -7.887 -28.641 1 86.94 106 THR B O 1
ATOM 3199 N N . ALA B 1 107 ? -6.488 -7.496 -26.781 1 87.06 107 ALA B N 1
ATOM 3200 C CA . ALA B 1 107 ? -6.164 -6.145 -27.234 1 87.06 107 ALA B CA 1
ATOM 3201 C C . ALA B 1 107 ? -5.418 -6.18 -28.562 1 87.06 107 ALA B C 1
ATOM 3203 O O . ALA B 1 107 ? -4.574 -7.047 -28.797 1 87.06 107 ALA B O 1
ATOM 3204 N N . PRO B 1 108 ? -5.746 -5.215 -29.422 1 83.75 108 PRO B N 1
ATOM 3205 C CA . PRO B 1 108 ? -5.043 -5.188 -30.703 1 83.75 108 PRO B CA 1
ATOM 3206 C C . PRO B 1 108 ? -3.541 -4.969 -30.547 1 83.75 108 PRO B C 1
ATOM 3208 O O . PRO B 1 108 ? -3.109 -4.227 -29.672 1 83.75 108 PRO B O 1
ATOM 3211 N N . GLU B 1 109 ? -2.801 -5.68 -31.312 1 77.81 109 GLU B N 1
ATOM 3212 C CA . GLU B 1 109 ? -1.346 -5.598 -31.234 1 77.81 109 GLU B CA 1
ATOM 3213 C C . GLU B 1 109 ? -0.843 -4.242 -31.719 1 77.81 109 GLU B C 1
ATOM 3215 O O . GLU B 1 109 ? 0.146 -3.719 -31.203 1 77.81 109 GLU B O 1
ATOM 3220 N N . ASP B 1 110 ? -1.506 -3.611 -32.656 1 81.94 110 ASP B N 1
ATOM 3221 C CA . ASP B 1 110 ? -1.023 -2.395 -33.312 1 81.94 110 ASP B CA 1
ATOM 3222 C C . ASP B 1 110 ? -1.767 -1.165 -32.781 1 81.94 110 ASP B C 1
ATOM 3224 O O . ASP B 1 110 ? -1.525 -0.047 -33.25 1 81.94 110 ASP B O 1
ATOM 3228 N N . GLY B 1 111 ? -2.486 -1.341 -31.875 1 80.62 111 GLY B N 1
ATOM 3229 C CA . GLY B 1 111 ? -3.236 -0.199 -31.375 1 80.62 111 GLY B CA 1
ATOM 3230 C C . GLY B 1 111 ? -2.57 0.479 -30.188 1 80.62 111 GLY B C 1
ATOM 3231 O O . GLY B 1 111 ? -1.528 0.024 -29.719 1 80.62 111 GLY B O 1
ATOM 3232 N N . GLU B 1 112 ? -3.057 1.683 -29.891 1 86.06 112 GLU B N 1
ATOM 3233 C CA . GLU B 1 112 ? -2.617 2.396 -28.703 1 86.06 112 GLU B CA 1
ATOM 3234 C C . GLU B 1 112 ? -2.908 1.588 -27.438 1 86.06 112 GLU B C 1
ATOM 3236 O O . GLU B 1 112 ? -3.998 1.034 -27.281 1 86.06 112 GLU B O 1
ATOM 3241 N N . PHE B 1 113 ? -1.903 1.412 -26.609 1 89.5 113 PHE B N 1
ATOM 3242 C CA . PHE B 1 113 ? -2.064 0.679 -25.359 1 89.5 113 PHE B CA 1
ATOM 3243 C C . PHE B 1 113 ? -2.855 1.5 -24.344 1 89.5 113 PHE B C 1
ATOM 3245 O O . PHE B 1 113 ? -2.463 2.617 -24 1 89.5 113 PHE B O 1
ATOM 3252 N N . THR B 1 114 ? -3.959 1.006 -23.984 1 92.06 114 THR B N 1
ATOM 3253 C CA . THR B 1 114 ? -4.715 1.529 -22.844 1 92.06 114 THR B CA 1
ATOM 3254 C C . THR B 1 114 ? -4.531 0.643 -21.625 1 92.06 114 THR B C 1
ATOM 3256 O O . THR B 1 114 ? -5.016 -0.489 -21.594 1 92.06 114 THR B O 1
ATOM 3259 N N . PRO B 1 115 ? -3.84 1.164 -20.672 1 95 115 PRO B N 1
ATOM 3260 C CA . PRO B 1 115 ? -3.498 0.291 -19.547 1 95 115 PRO B CA 1
ATOM 3261 C C . PRO B 1 115 ? -4.723 -0.143 -18.734 1 95 115 PRO B C 1
ATOM 3263 O O . PRO B 1 115 ? -5.691 0.612 -18.625 1 95 115 PRO B O 1
ATOM 3266 N N . PRO B 1 116 ? -4.68 -1.404 -18.234 1 96.94 116 PRO B N 1
ATOM 3267 C CA . PRO B 1 116 ? -5.715 -1.766 -17.266 1 96.94 116 PRO B CA 1
ATOM 3268 C C . PRO B 1 116 ? -5.625 -0.951 -15.977 1 96.94 116 PRO B C 1
ATOM 3270 O O . PRO B 1 116 ? -4.641 -0.237 -15.758 1 96.94 116 PRO B O 1
ATOM 3273 N N . LYS B 1 117 ? -6.684 -0.999 -15.227 1 97.5 117 LYS B N 1
ATOM 3274 C CA . LYS B 1 117 ? -6.648 -0.394 -13.898 1 97.5 117 LYS B CA 1
ATOM 3275 C C . LYS B 1 117 ? -5.711 -1.16 -12.969 1 97.5 117 LYS B C 1
ATOM 3277 O O . LYS B 1 117 ? -5.5 -2.363 -13.141 1 97.5 117 LYS B O 1
ATOM 3282 N N . TRP B 1 118 ? -5.109 -0.466 -12.031 1 98.44 118 TRP B N 1
ATOM 3283 C CA . TRP B 1 118 ? -4.172 -1.008 -11.047 1 98.44 118 TRP B CA 1
ATOM 3284 C C . TRP B 1 118 ? -4.715 -0.856 -9.633 1 98.44 118 TRP B C 1
ATOM 3286 O O . TRP B 1 118 ? -5.488 0.065 -9.352 1 98.44 118 TRP B O 1
ATOM 3296 N N . PHE B 1 119 ? -4.355 -1.814 -8.758 1 98.69 119 PHE B N 1
ATOM 3297 C CA . PHE B 1 119 ? -4.781 -1.698 -7.371 1 98.69 119 PHE B CA 1
ATOM 3298 C C . PHE B 1 119 ? -3.654 -2.094 -6.422 1 98.69 119 PHE B C 1
ATOM 3300 O O . PHE B 1 119 ? -2.742 -2.826 -6.809 1 98.69 119 PHE B O 1
ATOM 3307 N N . PHE B 1 120 ? -3.68 -1.515 -5.25 1 98.81 120 PHE B N 1
ATOM 3308 C CA . PHE B 1 120 ? -2.924 -1.96 -4.082 1 98.81 120 PHE B CA 1
ATOM 3309 C C . PHE B 1 120 ? -3.648 -3.096 -3.371 1 98.81 120 PHE B C 1
ATOM 3311 O O . PHE B 1 120 ? -4.871 -3.055 -3.207 1 98.81 120 PHE B O 1
ATOM 3318 N N . LYS B 1 121 ? -2.836 -4.062 -2.965 1 98.44 121 LYS B N 1
ATOM 3319 C CA . LYS B 1 121 ? -3.43 -5.195 -2.256 1 98.44 121 LYS B CA 1
ATOM 3320 C C . LYS B 1 121 ? -2.812 -5.359 -0.87 1 98.44 121 LYS B C 1
ATOM 3322 O O . LYS B 1 121 ? -3.465 -5.852 0.052 1 98.44 121 LYS B O 1
ATOM 3327 N N . GLY B 1 122 ? -1.545 -5.016 -0.688 1 98.19 122 GLY B N 1
ATOM 3328 C CA . GLY B 1 122 ? -0.949 -5.18 0.628 1 98.19 122 GLY B CA 1
ATOM 3329 C C . GLY B 1 122 ? 0.562 -5.055 0.62 1 98.19 122 GLY B C 1
ATOM 3330 O O . GLY B 1 122 ? 1.172 -4.898 -0.441 1 98.19 122 GLY B O 1
ATOM 3331 N N . PHE B 1 123 ? 1.119 -5.113 1.872 1 97.88 123 PHE B N 1
ATOM 3332 C CA . PHE B 1 123 ? 2.561 -5.203 2.076 1 97.88 123 PHE B CA 1
ATOM 3333 C C . PHE B 1 123 ? 3.033 -6.648 1.986 1 97.88 123 PHE B C 1
ATOM 3335 O O . PHE B 1 123 ? 2.217 -7.574 1.96 1 97.88 123 PHE B O 1
ATOM 3342 N N . GLY B 1 124 ? 4.328 -6.746 1.932 1 96.69 124 GLY B N 1
ATOM 3343 C CA . GLY B 1 124 ? 4.91 -8.078 1.837 1 96.69 124 GLY B CA 1
ATOM 3344 C C . GLY B 1 124 ? 4.535 -8.977 3 1 96.69 124 GLY B C 1
ATOM 3345 O O . GLY B 1 124 ? 4.152 -10.125 2.801 1 96.69 124 GLY B O 1
ATOM 3346 N N . ASP B 1 125 ? 4.551 -8.422 4.121 1 93.88 125 ASP B N 1
ATOM 3347 C CA . ASP B 1 125 ? 4.332 -9.227 5.32 1 93.88 125 ASP B CA 1
ATOM 3348 C C . ASP B 1 125 ? 2.848 -9.516 5.52 1 93.88 125 ASP B C 1
ATOM 3350 O O . ASP B 1 125 ? 2.469 -10.227 6.449 1 93.88 125 ASP B O 1
ATOM 3354 N N . TRP B 1 126 ? 2.035 -8.961 4.629 1 97.62 126 TRP B N 1
ATOM 3355 C CA . TRP B 1 126 ? 0.605 -9.242 4.707 1 97.62 126 TRP B CA 1
ATOM 3356 C C . TRP B 1 126 ? 0.259 -10.516 3.941 1 97.62 126 TRP B C 1
ATOM 3358 O O . TRP B 1 126 ? -0.826 -11.078 4.113 1 97.62 126 TRP B O 1
ATOM 3368 N N . VAL B 1 127 ? 1.146 -10.977 3.131 1 98.25 127 VAL B N 1
ATOM 3369 C CA . VAL B 1 127 ? 0.918 -12.164 2.314 1 98.25 127 VAL B CA 1
ATOM 3370 C C . VAL B 1 127 ? 0.703 -13.375 3.219 1 98.25 127 VAL B C 1
ATOM 3372 O O . VAL B 1 127 ? 1.425 -13.562 4.199 1 98.25 127 VAL B O 1
ATOM 3375 N N . LYS B 1 128 ? -0.297 -14.133 2.867 1 98.62 128 LYS B N 1
ATOM 3376 C CA . LYS B 1 128 ? -0.535 -15.398 3.559 1 98.62 128 LYS B CA 1
ATOM 3377 C C . LYS B 1 128 ? -0.038 -16.578 2.73 1 98.62 128 LYS B C 1
ATOM 3379 O O . LYS B 1 128 ? -0.106 -16.547 1.5 1 98.62 128 LYS B O 1
ATOM 3384 N N . LEU B 1 129 ? 0.446 -17.516 3.447 1 98.06 129 LEU B N 1
ATOM 3385 C CA . LEU B 1 129 ? 0.892 -18.75 2.803 1 98.06 129 LEU B CA 1
ATOM 3386 C C . LEU B 1 129 ? -0.193 -19.828 2.865 1 98.06 129 LEU B C 1
ATOM 3388 O O . LEU B 1 129 ? -1.191 -19.656 3.57 1 98.06 129 LEU B O 1
ATOM 3392 N N . PRO B 1 130 ? -0.06 -20.875 2.012 1 96.81 130 PRO B N 1
ATOM 3393 C CA . PRO B 1 130 ? -1.023 -21.969 2.066 1 96.81 130 PRO B CA 1
ATOM 3394 C C . PRO B 1 130 ? -1.27 -22.469 3.488 1 96.81 130 PRO B C 1
ATOM 3396 O O . PRO B 1 130 ? -0.323 -22.625 4.266 1 96.81 130 PRO B O 1
ATOM 3399 N N . GLY B 1 131 ? -2.461 -22.609 3.855 1 96.94 131 GLY B N 1
ATOM 3400 C CA . GLY B 1 131 ? -2.824 -23.141 5.164 1 96.94 131 GLY B CA 1
ATOM 3401 C C . GLY B 1 131 ? -3.164 -22.047 6.164 1 96.94 131 GLY B C 1
ATOM 3402 O O . GLY B 1 131 ? -3.797 -22.312 7.188 1 96.94 131 GLY B O 1
ATOM 3403 N N . GLU B 1 132 ? -2.74 -20.844 5.914 1 98.06 132 GLU B N 1
ATOM 3404 C CA . GLU B 1 132 ? -3.031 -19.734 6.82 1 98.06 132 GLU B CA 1
ATOM 3405 C C . GLU B 1 132 ? -4.414 -19.141 6.547 1 98.06 132 GLU B C 1
ATOM 3407 O O . GLU B 1 132 ? -4.918 -19.234 5.426 1 98.06 132 GLU B O 1
ATOM 3412 N N . ASP B 1 133 ? -5.004 -18.531 7.531 1 98.75 133 ASP B N 1
ATOM 3413 C CA . ASP B 1 133 ? -6.309 -17.891 7.367 1 98.75 133 ASP B CA 1
ATOM 3414 C C . ASP B 1 133 ? -6.203 -16.641 6.512 1 98.75 133 ASP B C 1
ATOM 3416 O O . ASP B 1 133 ? -5.23 -15.891 6.617 1 98.75 133 ASP B O 1
ATOM 3420 N N . LEU B 1 134 ? -7.188 -16.453 5.672 1 98.88 134 LEU B N 1
ATOM 3421 C CA . LEU B 1 134 ? -7.363 -15.195 4.961 1 98.88 134 LEU B CA 1
ATOM 3422 C C . LEU B 1 134 ? -8.398 -14.32 5.656 1 98.88 134 LEU B C 1
ATOM 3424 O O . LEU B 1 134 ? -9.594 -14.609 5.617 1 98.88 134 LEU B O 1
ATOM 3428 N N . ASN B 1 135 ? -7.934 -13.258 6.277 1 98.75 135 ASN B N 1
ATOM 3429 C CA . ASN B 1 135 ? -8.797 -12.344 7.023 1 98.75 135 ASN B CA 1
ATOM 3430 C C . ASN B 1 135 ? -9.531 -11.383 6.094 1 98.75 135 ASN B C 1
ATOM 3432 O O . ASN B 1 135 ? -8.93 -10.836 5.164 1 98.75 135 ASN B O 1
ATOM 3436 N N . VAL B 1 136 ? -10.812 -11.25 6.324 1 98.75 136 VAL B N 1
ATOM 3437 C CA . VAL B 1 136 ? -11.664 -10.289 5.637 1 98.75 136 VAL B CA 1
ATOM 3438 C C . VAL B 1 136 ? -12.516 -9.531 6.652 1 98.75 136 VAL B C 1
ATOM 3440 O O . VAL B 1 136 ? -12.57 -9.906 7.828 1 98.75 136 VAL B O 1
ATOM 3443 N N . PRO B 1 137 ? -13.086 -8.383 6.246 1 98 137 PRO B N 1
ATOM 3444 C CA . PRO B 1 137 ? -13.969 -7.676 7.176 1 98 137 PRO B CA 1
ATOM 3445 C C . PRO B 1 137 ? -15.109 -8.555 7.688 1 98 137 PRO B C 1
ATOM 3447 O O . PRO B 1 137 ? -15.523 -9.492 7.008 1 98 137 PRO B O 1
ATOM 3450 N N . ALA B 1 138 ? -15.68 -8.188 8.781 1 97.75 138 ALA B N 1
ATOM 3451 C CA . ALA B 1 138 ? -16.672 -8.984 9.5 1 97.75 138 ALA B CA 1
ATOM 3452 C C . ALA B 1 138 ? -17.969 -9.086 8.703 1 97.75 138 ALA B C 1
ATOM 3454 O O . ALA B 1 138 ? -18.734 -10.047 8.867 1 97.75 138 ALA B O 1
ATOM 3455 N N . ARG B 1 139 ? -18.234 -8.062 7.938 1 96.44 139 ARG B N 1
ATOM 3456 C CA . ARG B 1 139 ? -19.484 -8.016 7.184 1 96.44 139 ARG B CA 1
ATOM 3457 C C . ARG B 1 139 ? -19.219 -7.703 5.715 1 96.44 139 ARG B C 1
ATOM 3459 O O . ARG B 1 139 ? -19.719 -6.703 5.191 1 96.44 139 ARG B O 1
ATOM 3466 N N . PRO B 1 140 ? -18.484 -8.609 5.062 1 98.06 140 PRO B N 1
ATOM 3467 C CA . PRO B 1 140 ? -18.297 -8.359 3.631 1 98.06 140 PRO B CA 1
ATOM 3468 C C . PRO B 1 140 ? -19.594 -8.352 2.848 1 98.06 140 PRO B C 1
ATOM 3470 O O . PRO B 1 140 ? -20.578 -8.992 3.256 1 98.06 140 PRO B O 1
ATOM 3473 N N . VAL B 1 141 ? -19.672 -7.566 1.752 1 98.31 141 VAL B N 1
ATOM 3474 C CA . VAL B 1 141 ? -20.844 -7.531 0.898 1 98.31 141 VAL B CA 1
ATOM 3475 C C . VAL B 1 141 ? -20.953 -8.82 0.093 1 98.31 141 VAL B C 1
ATOM 3477 O O . VAL B 1 141 ? -22 -9.477 0.076 1 98.31 141 VAL B O 1
ATOM 3480 N N . ALA B 1 142 ? -19.984 -9.242 -0.646 1 98.81 142 ALA B N 1
ATOM 3481 C CA . ALA B 1 142 ? -19.875 -10.492 -1.387 1 98.81 142 ALA B CA 1
ATOM 3482 C C . ALA B 1 142 ? -18.422 -10.797 -1.736 1 98.81 142 ALA B C 1
ATOM 3484 O O . ALA B 1 142 ? -17.781 -10.055 -2.49 1 98.81 142 ALA B O 1
ATOM 3485 N N . LEU B 1 143 ? -17.891 -11.898 -1.21 1 98.88 143 LEU B N 1
ATOM 3486 C CA . LEU B 1 143 ? -16.5 -12.273 -1.443 1 98.88 143 LEU B CA 1
ATOM 3487 C C . LEU B 1 143 ? -16.359 -13.055 -2.746 1 98.88 143 LEU B C 1
ATOM 3489 O O . LEU B 1 143 ? -17.312 -13.672 -3.213 1 98.88 143 LEU B O 1
ATOM 3493 N N . ILE B 1 144 ? -15.211 -13.023 -3.311 1 98.81 144 ILE B N 1
ATOM 3494 C CA . ILE B 1 144 ? -14.883 -13.781 -4.512 1 98.81 144 ILE B CA 1
ATOM 3495 C C . ILE B 1 144 ? -13.438 -14.266 -4.434 1 98.81 144 ILE B C 1
ATOM 3497 O O . ILE B 1 144 ? -12.547 -13.523 -4.016 1 98.81 144 ILE B O 1
ATOM 3501 N N . GLU B 1 145 ? -13.203 -15.555 -4.68 1 98.88 145 GLU B N 1
ATOM 3502 C CA . GLU B 1 145 ? -11.852 -16.078 -4.855 1 98.88 145 GLU B CA 1
ATOM 3503 C C . GLU B 1 145 ? -11.336 -15.805 -6.266 1 98.88 145 GLU B C 1
ATOM 3505 O O . GLU B 1 145 ? -12.094 -15.867 -7.234 1 98.88 145 GLU B O 1
ATOM 3510 N N . GLU B 1 146 ? -10.031 -15.523 -6.344 1 98.69 146 GLU B N 1
ATOM 3511 C CA . GLU B 1 146 ? -9.453 -15.219 -7.648 1 98.69 146 GLU B CA 1
ATOM 3512 C C . GLU B 1 146 ? -8.094 -15.891 -7.816 1 98.69 146 GLU B C 1
ATOM 3514 O O . GLU B 1 146 ? -7.055 -15.281 -7.555 1 98.69 146 GLU B O 1
ATOM 3519 N N . PRO B 1 147 ? -8.094 -17.156 -8.305 1 98.62 147 PRO B N 1
ATOM 3520 C CA . PRO B 1 147 ? -6.801 -17.75 -8.656 1 98.62 147 PRO B CA 1
ATOM 3521 C C . PRO B 1 147 ? -6.074 -16.969 -9.75 1 98.62 147 PRO B C 1
ATOM 3523 O O . PRO B 1 147 ? -6.648 -16.703 -10.812 1 98.62 147 PRO B O 1
ATOM 3526 N N . GLU B 1 148 ? -4.812 -16.594 -9.477 1 98.31 148 GLU B N 1
ATOM 3527 C CA . GLU B 1 148 ? -4.062 -15.758 -10.414 1 98.31 148 GLU B CA 1
ATOM 3528 C C . GLU B 1 148 ? -2.588 -16.156 -10.445 1 98.31 148 GLU B C 1
ATOM 3530 O O . GLU B 1 148 ? -2.08 -16.766 -9.492 1 98.31 148 GLU B O 1
ATOM 3535 N N . VAL B 1 149 ? -1.999 -15.789 -11.602 1 98.62 149 VAL B N 1
ATOM 3536 C CA . VAL B 1 149 ? -0.543 -15.711 -11.656 1 98.62 149 VAL B CA 1
ATOM 3537 C C . VAL B 1 149 ? -0.069 -14.422 -10.992 1 98.62 149 VAL B C 1
ATOM 3539 O O . VAL B 1 149 ? -0.658 -13.359 -11.203 1 98.62 149 VAL B O 1
ATOM 3542 N N . ALA B 1 150 ? 0.95 -14.523 -10.156 1 98.81 150 ALA B N 1
ATOM 3543 C CA . ALA B 1 150 ? 1.644 -13.352 -9.625 1 98.81 150 ALA B CA 1
ATOM 3544 C C . ALA B 1 150 ? 3.078 -13.289 -10.141 1 98.81 150 ALA B C 1
ATOM 3546 O O . ALA B 1 150 ? 3.867 -14.211 -9.922 1 98.81 150 ALA B O 1
ATOM 3547 N N . LEU B 1 151 ? 3.406 -12.219 -10.836 1 98.75 151 LEU B N 1
ATOM 3548 C CA . LEU B 1 151 ? 4.793 -11.992 -11.227 1 98.75 151 LEU B CA 1
ATOM 3549 C C . LEU B 1 151 ? 5.613 -11.469 -10.047 1 98.75 151 LEU B C 1
ATOM 3551 O O . LEU B 1 151 ? 5.105 -10.703 -9.227 1 98.75 151 LEU B O 1
ATOM 3555 N N . VAL B 1 152 ? 6.848 -11.867 -10.008 1 98.88 152 VAL B N 1
ATOM 3556 C CA . VAL B 1 152 ? 7.734 -11.469 -8.922 1 98.88 152 VAL B CA 1
ATOM 3557 C C . VAL B 1 152 ? 8.914 -10.672 -9.484 1 98.88 152 VAL B C 1
ATOM 3559 O O . VAL B 1 152 ? 9.609 -11.133 -10.398 1 98.88 152 VAL B O 1
ATOM 3562 N N . TYR B 1 153 ? 9.102 -9.461 -8.984 1 98.69 153 TYR B N 1
ATOM 3563 C CA . TYR B 1 153 ? 10.234 -8.602 -9.328 1 98.69 153 TYR B CA 1
ATOM 3564 C C . TYR B 1 153 ? 11 -8.188 -8.078 1 98.69 153 TYR B C 1
ATOM 3566 O O . TYR B 1 153 ? 10.445 -8.148 -6.984 1 98.69 153 TYR B O 1
ATOM 3574 N N . VAL B 1 154 ? 12.234 -7.871 -8.25 1 98.56 154 VAL B N 1
ATOM 3575 C CA . VAL B 1 154 ? 13 -7.203 -7.207 1 98.56 154 VAL B CA 1
ATOM 3576 C C . VAL B 1 154 ? 13.742 -6.004 -7.801 1 98.56 154 VAL B C 1
ATOM 3578 O O . VAL B 1 154 ? 14.406 -6.125 -8.828 1 98.56 154 VAL B O 1
ATOM 3581 N N . ASN B 1 155 ? 13.523 -4.871 -7.191 1 98.25 155 ASN B N 1
ATOM 3582 C CA . ASN B 1 155 ? 14.195 -3.654 -7.641 1 98.25 155 ASN B CA 1
ATOM 3583 C C . ASN B 1 155 ? 15.648 -3.607 -7.168 1 98.25 155 ASN B C 1
ATOM 3585 O O . ASN B 1 155 ? 15.945 -3.965 -6.027 1 98.25 155 ASN B O 1
ATOM 3589 N N . ASP B 1 156 ? 16.562 -3.141 -7.992 1 97.94 156 ASP B N 1
ATOM 3590 C CA . ASP B 1 156 ? 17.938 -2.953 -7.559 1 97.94 156 ASP B CA 1
ATOM 3591 C C . ASP B 1 156 ? 18.109 -1.619 -6.832 1 97.94 156 ASP B C 1
ATOM 3593 O O . ASP B 1 156 ? 17.125 -0.968 -6.48 1 97.94 156 ASP B O 1
ATOM 3597 N N . ALA B 1 157 ? 19.344 -1.225 -6.559 1 96.94 157 ALA B N 1
ATOM 3598 C CA . ALA B 1 157 ? 19.656 -0.045 -5.754 1 96.94 157 ALA B CA 1
ATOM 3599 C C . ALA B 1 157 ? 19.25 1.235 -6.477 1 96.94 157 ALA B C 1
ATOM 3601 O O . ALA B 1 157 ? 19.016 2.266 -5.844 1 96.94 157 ALA B O 1
ATOM 3602 N N . ASP B 1 158 ? 19.094 1.172 -7.805 1 95.25 158 ASP B N 1
ATOM 3603 C CA . ASP B 1 158 ? 18.703 2.332 -8.594 1 95.25 158 ASP B CA 1
ATOM 3604 C C . ASP B 1 158 ? 17.188 2.33 -8.852 1 95.25 158 ASP B C 1
ATOM 3606 O O . ASP B 1 158 ? 16.672 3.246 -9.484 1 95.25 158 ASP B O 1
ATOM 3610 N N . GLY B 1 159 ? 16.5 1.291 -8.398 1 96.62 159 GLY B N 1
ATOM 3611 C CA . GLY B 1 159 ? 15.055 1.215 -8.531 1 96.62 159 GLY B CA 1
ATOM 3612 C C . GLY B 1 159 ? 14.609 0.47 -9.773 1 96.62 159 GLY B C 1
ATOM 3613 O O . GLY B 1 159 ? 13.414 0.386 -10.062 1 96.62 159 GLY B O 1
ATOM 3614 N N . THR B 1 160 ? 15.531 -0.085 -10.531 1 97 160 THR B N 1
ATOM 3615 C CA . THR B 1 160 ? 15.172 -0.865 -11.711 1 97 160 THR B CA 1
ATOM 3616 C C . THR B 1 160 ? 14.586 -2.217 -11.305 1 97 160 THR B C 1
ATOM 3618 O O . THR B 1 160 ? 15.219 -2.977 -10.57 1 97 160 THR B O 1
ATOM 3621 N N . PRO B 1 161 ? 13.453 -2.521 -11.797 1 97.88 161 PRO B N 1
ATOM 3622 C CA . PRO B 1 161 ? 12.883 -3.828 -11.477 1 97.88 161 PRO B CA 1
ATOM 3623 C C . PRO B 1 161 ? 13.531 -4.969 -12.258 1 97.88 161 PRO B C 1
ATOM 3625 O O . PRO B 1 161 ? 13.734 -4.855 -13.469 1 97.88 161 PRO B O 1
ATOM 3628 N N . HIS B 1 162 ? 13.836 -6.043 -11.625 1 98 162 HIS B N 1
ATOM 3629 C CA . HIS B 1 162 ? 14.328 -7.273 -12.234 1 98 162 HIS B CA 1
ATOM 3630 C C . HIS B 1 162 ? 13.32 -8.406 -12.078 1 98 162 HIS B C 1
ATOM 3632 O O . HIS B 1 162 ? 12.977 -8.789 -10.953 1 98 162 HIS B O 1
ATOM 3638 N N . TYR B 1 163 ? 12.883 -8.898 -13.219 1 98.12 163 TYR B N 1
ATOM 3639 C CA . TYR B 1 163 ? 11.961 -10.023 -13.211 1 98.12 163 TYR B CA 1
ATOM 3640 C C . TYR B 1 163 ? 12.633 -11.273 -12.648 1 98.12 163 TYR B C 1
ATOM 3642 O O . TYR B 1 163 ? 13.719 -11.656 -13.094 1 98.12 163 TYR B O 1
ATOM 3650 N N . ALA B 1 164 ? 12.016 -11.922 -11.664 1 98.44 164 ALA B N 1
ATOM 3651 C CA . ALA B 1 164 ? 12.617 -13.094 -11.016 1 98.44 164 ALA B CA 1
ATOM 3652 C C . ALA B 1 164 ? 11.867 -14.367 -11.398 1 98.44 164 ALA B C 1
ATOM 3654 O O . ALA B 1 164 ? 12.43 -15.461 -11.344 1 98.44 164 ALA B O 1
ATOM 3655 N N . GLY B 1 165 ? 10.609 -14.25 -11.766 1 98.06 165 GLY B N 1
ATOM 3656 C CA . GLY B 1 165 ? 9.742 -15.383 -12.055 1 98.06 165 GLY B CA 1
ATOM 3657 C C . GLY B 1 165 ? 8.297 -15.133 -11.688 1 98.06 165 GLY B C 1
ATOM 3658 O O . GLY B 1 165 ? 7.832 -13.992 -11.703 1 98.06 165 GLY B O 1
ATOM 3659 N N . TYR B 1 166 ? 7.582 -16.203 -11.469 1 98.38 166 TYR B N 1
ATOM 3660 C CA . TYR B 1 166 ? 6.176 -16.047 -11.125 1 98.38 166 TYR B CA 1
ATOM 3661 C C . TYR B 1 166 ? 5.742 -17.109 -10.125 1 98.38 166 TYR B C 1
ATOM 3663 O O . TYR B 1 166 ? 6.48 -18.062 -9.867 1 98.38 166 TYR B O 1
ATOM 3671 N N . THR B 1 167 ? 4.684 -16.906 -9.508 1 98.69 167 THR B N 1
ATOM 3672 C CA . THR B 1 167 ? 4.023 -17.812 -8.586 1 98.69 167 THR B CA 1
ATOM 3673 C C . THR B 1 167 ? 2.506 -17.734 -8.734 1 98.69 167 THR B C 1
ATOM 3675 O O . THR B 1 167 ? 2.004 -17.188 -9.719 1 98.69 167 THR B O 1
ATOM 3678 N N . PHE B 1 168 ? 1.781 -18.406 -7.84 1 98.81 168 PHE B N 1
ATOM 3679 C CA . PHE B 1 168 ? 0.325 -18.438 -7.914 1 98.81 168 PHE B CA 1
ATOM 3680 C C . PHE B 1 168 ? -0.294 -17.922 -6.621 1 98.81 168 PHE B C 1
ATOM 3682 O O . PHE B 1 168 ? 0.312 -18.031 -5.551 1 98.81 168 PHE B O 1
ATOM 3689 N N . GLY B 1 169 ? -1.405 -17.328 -6.707 1 98.56 169 GLY B N 1
ATOM 3690 C CA . GLY B 1 169 ? -2.047 -16.781 -5.52 1 98.56 169 GLY B CA 1
ATOM 3691 C C . GLY B 1 169 ? -3.561 -16.75 -5.617 1 98.56 169 GLY B C 1
ATOM 3692 O O . GLY B 1 169 ? -4.129 -17.156 -6.633 1 98.56 169 GLY B O 1
ATOM 3693 N N . ASN B 1 170 ? -4.211 -16.484 -4.547 1 98.88 170 ASN B N 1
ATOM 3694 C CA . ASN B 1 170 ? -5.633 -16.188 -4.426 1 98.88 170 ASN B CA 1
ATOM 3695 C C . ASN B 1 170 ? -5.875 -14.734 -4.016 1 98.88 170 ASN B C 1
ATOM 3697 O O . ASN B 1 170 ? -5.684 -14.375 -2.852 1 98.88 170 ASN B O 1
ATOM 3701 N N . ASP B 1 171 ? -6.27 -13.953 -4.965 1 98.75 171 ASP B N 1
ATOM 3702 C CA . ASP B 1 171 ? -6.594 -12.555 -4.707 1 98.75 171 ASP B CA 1
ATOM 3703 C C . ASP B 1 171 ? -8.016 -12.414 -4.176 1 98.75 171 ASP B C 1
ATOM 3705 O O . ASP B 1 171 ? -8.844 -11.711 -4.766 1 98.75 171 ASP B O 1
ATOM 3709 N N . LEU B 1 172 ? -8.273 -13.055 -3.016 1 98.94 172 LEU B N 1
ATOM 3710 C CA . LEU B 1 172 ? -9.57 -12.922 -2.357 1 98.94 172 LEU B CA 1
ATOM 3711 C C . LEU B 1 172 ? -9.938 -11.461 -2.156 1 98.94 172 LEU B C 1
ATOM 3713 O O . LEU B 1 172 ? -9.102 -10.656 -1.735 1 98.94 172 LEU B O 1
ATOM 3717 N N . CYS B 1 173 ? -11.172 -11.094 -2.52 1 98.75 173 CYS B N 1
ATOM 3718 C CA . CYS B 1 173 ? -11.586 -9.711 -2.336 1 98.75 173 CYS B CA 1
ATOM 3719 C C . CYS B 1 173 ? -13.102 -9.609 -2.168 1 98.75 173 CYS B C 1
ATOM 3721 O O . CYS B 1 173 ? -13.812 -10.602 -2.326 1 98.75 173 CYS B O 1
ATOM 3723 N N . ASP B 1 174 ? -13.594 -8.523 -1.744 1 98.75 174 ASP B N 1
ATOM 3724 C CA . ASP B 1 174 ? -15.016 -8.242 -1.601 1 98.75 174 ASP B CA 1
ATOM 3725 C C . ASP B 1 174 ? -15.578 -7.582 -2.857 1 98.75 174 ASP B C 1
ATOM 3727 O O . ASP B 1 174 ? -15.875 -6.387 -2.854 1 98.75 174 ASP B O 1
ATOM 3731 N N . ILE B 1 175 ? -15.844 -8.344 -3.846 1 98.31 175 ILE B N 1
ATOM 3732 C CA . ILE B 1 175 ? -16.297 -7.879 -5.152 1 98.31 175 ILE B CA 1
ATOM 3733 C C . ILE B 1 175 ? -17.641 -7.16 -5.004 1 98.31 175 ILE B C 1
ATOM 3735 O O . ILE B 1 175 ? -18 -6.324 -5.84 1 98.31 175 ILE B O 1
ATOM 3739 N N . GLY B 1 176 ? -18.375 -7.43 -3.994 1 98.38 176 GLY B N 1
ATOM 3740 C CA . GLY B 1 176 ? -19.625 -6.742 -3.738 1 98.38 176 GLY B CA 1
ATOM 3741 C C . GLY B 1 176 ? -19.469 -5.242 -3.584 1 98.38 176 GLY B C 1
ATOM 3742 O O . GLY B 1 176 ? -20.297 -4.473 -4.055 1 98.38 176 GLY B O 1
ATOM 3743 N N . LEU B 1 177 ? -18.422 -4.801 -2.904 1 98.19 177 LEU B N 1
ATOM 3744 C CA . LEU B 1 177 ? -18.156 -3.375 -2.752 1 98.19 177 LEU B CA 1
ATOM 3745 C C . LEU B 1 177 ? -17.906 -2.719 -4.105 1 98.19 177 LEU B C 1
ATOM 3747 O O . LEU B 1 177 ? -18.391 -1.613 -4.363 1 98.19 177 LEU B O 1
ATOM 3751 N N . HIS B 1 178 ? -17.141 -3.43 -4.91 1 96.75 178 HIS B N 1
ATOM 3752 C CA . HIS B 1 178 ? -16.875 -2.92 -6.25 1 96.75 178 HIS B CA 1
ATOM 3753 C C . HIS B 1 178 ? -18.156 -2.809 -7.066 1 96.75 178 HIS B C 1
ATOM 3755 O O . HIS B 1 178 ? -18.344 -1.847 -7.812 1 96.75 178 HIS B O 1
ATOM 3761 N N . ARG B 1 179 ? -19.016 -3.779 -6.973 1 96.81 179 ARG B N 1
ATOM 3762 C CA . ARG B 1 179 ? -20.266 -3.779 -7.707 1 96.81 179 ARG B CA 1
ATOM 3763 C C . ARG B 1 179 ? -21.188 -2.66 -7.219 1 96.81 179 ARG B C 1
ATOM 3765 O O . ARG B 1 179 ? -21.953 -2.088 -8.008 1 96.81 179 ARG B O 1
ATOM 3772 N N . GLN B 1 180 ? -21.125 -2.348 -5.914 1 97.06 180 GLN B N 1
ATOM 3773 C CA . GLN B 1 180 ? -21.891 -1.225 -5.383 1 97.06 180 GLN B CA 1
ATOM 3774 C C . GLN B 1 180 ? -21.406 0.098 -5.965 1 97.06 180 GLN B C 1
ATOM 3776 O O . GLN B 1 180 ? -22.203 0.946 -6.355 1 97.06 180 GLN B O 1
ATOM 3781 N N . ASP B 1 181 ? -20.156 0.247 -6.02 1 96.19 181 ASP B N 1
ATOM 3782 C CA . ASP B 1 181 ? -19.469 1.422 -6.555 1 96.19 181 ASP B CA 1
ATOM 3783 C C . ASP B 1 181 ? -18.062 1.074 -7.012 1 96.19 181 ASP B C 1
ATOM 3785 O O . ASP B 1 181 ? -17.219 0.701 -6.195 1 96.19 181 ASP B O 1
ATOM 3789 N N . PRO B 1 182 ? -17.766 1.218 -8.305 1 95 182 PRO B N 1
ATOM 3790 C CA . PRO B 1 182 ? -16.422 0.883 -8.781 1 95 182 PRO B CA 1
ATOM 3791 C C . PRO B 1 182 ? -15.336 1.672 -8.07 1 95 182 PRO B C 1
ATOM 3793 O O . PRO B 1 182 ? -14.195 1.199 -7.961 1 95 182 PRO B O 1
ATOM 3796 N N . GLY B 1 183 ? -15.719 2.799 -7.543 1 95.69 183 GLY B N 1
ATOM 3797 C CA . GLY B 1 183 ? -14.773 3.604 -6.789 1 95.69 183 GLY B CA 1
ATOM 3798 C C . GLY B 1 183 ? -14.383 2.984 -5.461 1 95.69 183 GLY B C 1
ATOM 3799 O O . GLY B 1 183 ? -13.414 3.412 -4.828 1 95.69 183 GLY B O 1
ATOM 3800 N N . TYR B 1 184 ? -15.062 1.937 -5.039 1 97.38 184 TYR B N 1
ATOM 3801 C CA . TYR B 1 184 ? -14.773 1.245 -3.789 1 97.38 184 TYR B CA 1
ATOM 3802 C C . TYR B 1 184 ? -13.805 0.089 -4.02 1 97.38 184 TYR B C 1
ATOM 3804 O O . TYR B 1 184 ? -13.516 -0.679 -3.1 1 97.38 184 TYR B O 1
ATOM 3812 N N . ASN B 1 185 ? -13.234 0.046 -5.23 1 97.44 185 ASN B N 1
ATOM 3813 C CA . ASN B 1 185 ? -12.328 -1.059 -5.516 1 97.44 185 ASN B CA 1
ATOM 3814 C C . ASN B 1 185 ? -11.172 -1.103 -4.523 1 97.44 185 ASN B C 1
ATOM 3816 O O . ASN B 1 185 ? -10.789 -2.178 -4.051 1 97.44 185 ASN B O 1
ATOM 3820 N N . PRO B 1 186 ? -10.602 0.059 -4.172 1 98.19 186 PRO B N 1
ATOM 3821 C CA . PRO B 1 186 ? -9.523 -0.047 -3.186 1 98.19 186 PRO B CA 1
ATOM 3822 C C . PRO B 1 186 ? -9.984 -0.671 -1.872 1 98.19 186 PRO B C 1
ATOM 3824 O O . PRO B 1 186 ? -9.25 -1.459 -1.268 1 98.19 186 PRO B O 1
ATOM 3827 N N . TYR B 1 187 ? -11.211 -0.409 -1.398 1 98.25 187 TYR B N 1
ATOM 3828 C CA . TYR B 1 187 ? -11.773 -1.092 -0.237 1 98.25 187 TYR B CA 1
ATOM 3829 C C . TYR B 1 187 ? -11.945 -2.58 -0.512 1 98.25 187 TYR B C 1
ATOM 3831 O O . TYR B 1 187 ? -11.625 -3.416 0.337 1 98.25 187 TYR B O 1
ATOM 3839 N N . CYS B 1 188 ? -12.453 -2.85 -1.69 1 98.19 188 CYS B N 1
ATOM 3840 C CA . CYS B 1 188 ? -12.68 -4.215 -2.143 1 98.19 188 CYS B CA 1
ATOM 3841 C C . CYS B 1 188 ? -11.43 -5.066 -1.963 1 98.19 188 CYS B C 1
ATOM 3843 O O . CYS B 1 188 ? -11.516 -6.242 -1.603 1 98.19 188 CYS B O 1
ATOM 3845 N N . LYS B 1 189 ? -10.297 -4.484 -2.158 1 98.62 189 LYS B N 1
ATOM 3846 C CA . LYS B 1 189 ? -9.031 -5.215 -2.229 1 98.62 189 LYS B CA 1
ATOM 3847 C C . LYS B 1 189 ? -8.406 -5.355 -0.845 1 98.62 189 LYS B C 1
ATOM 3849 O O . LYS B 1 189 ? -7.391 -6.039 -0.685 1 98.62 189 LYS B O 1
ATOM 3854 N N . LEU B 1 190 ? -9.016 -4.789 0.217 1 98.5 190 LEU B N 1
ATOM 3855 C CA . LEU B 1 190 ? -8.461 -4.859 1.564 1 98.5 190 LEU B CA 1
ATOM 3856 C C . LEU B 1 190 ? -8.867 -6.16 2.252 1 98.5 190 LEU B C 1
ATOM 3858 O O . LEU B 1 190 ? -9.391 -6.137 3.369 1 98.5 190 LEU B O 1
ATOM 3862 N N . CYS B 1 191 ? -8.672 -7.301 1.577 1 98.75 191 CYS B N 1
ATOM 3863 C CA . CYS B 1 191 ? -8.719 -8.68 2.051 1 98.75 191 CYS B CA 1
ATOM 3864 C C . CYS B 1 191 ? -7.352 -9.344 1.926 1 98.75 191 CYS B C 1
ATOM 3866 O O . CYS B 1 191 ? -6.535 -8.945 1.095 1 98.75 191 CYS B O 1
ATOM 3868 N N . ASP B 1 192 ? -7.137 -10.32 2.783 1 98.81 192 ASP B N 1
ATOM 3869 C CA . ASP B 1 192 ? -5.867 -11.031 2.701 1 98.81 192 ASP B CA 1
ATOM 3870 C C . ASP B 1 192 ? -5.738 -11.781 1.375 1 98.81 192 ASP B C 1
ATOM 3872 O O . ASP B 1 192 ? -6.742 -12.211 0.802 1 98.81 192 ASP B O 1
ATOM 3876 N N . THR B 1 193 ? -4.527 -11.906 0.939 1 98.75 193 THR B N 1
ATOM 3877 C CA . THR B 1 193 ? -4.148 -12.625 -0.274 1 98.75 193 THR B CA 1
ATOM 3878 C C . THR B 1 193 ? -3.219 -13.789 0.053 1 98.75 193 THR B C 1
ATOM 3880 O O . THR B 1 193 ? -2.322 -13.656 0.887 1 98.75 193 THR B O 1
ATOM 3883 N N . ALA B 1 194 ? -3.412 -14.867 -0.59 1 98.88 194 ALA B N 1
ATOM 3884 C CA . ALA B 1 194 ? -2.482 -15.984 -0.478 1 98.88 194 ALA B CA 1
ATOM 3885 C C . ALA B 1 194 ? -1.548 -16.047 -1.684 1 98.88 194 ALA B C 1
ATOM 3887 O O . ALA B 1 194 ? -1.975 -15.828 -2.818 1 98.88 194 ALA B O 1
ATOM 3888 N N . LEU B 1 195 ? -0.317 -16.312 -1.45 1 98.88 195 LEU B N 1
ATOM 3889 C CA . LEU B 1 195 ? 0.651 -16.672 -2.479 1 98.88 195 LEU B CA 1
ATOM 3890 C C . LEU B 1 195 ? 1.312 -18.016 -2.148 1 98.88 195 LEU B C 1
ATOM 3892 O O . LEU B 1 195 ? 1.602 -18.297 -0.983 1 98.88 195 LEU B O 1
ATOM 3896 N N . THR B 1 196 ? 1.538 -18.797 -3.143 1 98.62 196 THR B N 1
ATOM 3897 C CA . THR B 1 196 ? 2.357 -19.984 -2.92 1 98.62 196 THR B CA 1
ATOM 3898 C C . THR B 1 196 ? 3.826 -19.609 -2.752 1 98.62 196 THR B C 1
ATOM 3900 O O . THR B 1 196 ? 4.266 -18.578 -3.264 1 98.62 196 THR B O 1
ATOM 3903 N N . PRO B 1 197 ? 4.543 -20.391 -2.045 1 97.56 197 PRO B N 1
ATOM 3904 C CA . PRO B 1 197 ? 5.953 -20.078 -1.811 1 97.56 197 PRO B CA 1
ATOM 3905 C C . PRO B 1 197 ? 6.852 -20.469 -2.98 1 97.56 197 PRO B C 1
ATOM 3907 O O . PRO B 1 197 ? 8.062 -20.234 -2.945 1 97.56 197 PRO B O 1
ATOM 3910 N N . TRP B 1 198 ? 6.309 -21.031 -4.07 1 97.75 198 TRP B N 1
ATOM 3911 C CA . TRP B 1 198 ? 7.07 -21.578 -5.191 1 97.75 198 TRP B CA 1
ATOM 3912 C C . TRP B 1 198 ? 7.379 -20.484 -6.219 1 97.75 198 TRP B C 1
ATOM 3914 O O . TRP B 1 198 ? 6.465 -19.906 -6.805 1 97.75 198 TRP B O 1
ATOM 3924 N N . LEU B 1 199 ? 8.594 -20.25 -6.383 1 98.44 199 LEU B N 1
ATOM 3925 C CA . LEU B 1 199 ? 9 -19.328 -7.434 1 98.44 199 LEU B CA 1
ATOM 3926 C C . LEU B 1 199 ? 9.367 -20.078 -8.711 1 98.44 199 LEU B C 1
ATOM 3928 O O . LEU B 1 199 ? 10.445 -20.672 -8.789 1 98.44 199 LEU B O 1
ATOM 3932 N N . PHE B 1 200 ? 8.477 -20.078 -9.641 1 97.88 200 PHE B N 1
ATOM 3933 C CA . PHE B 1 200 ? 8.742 -20.672 -10.945 1 97.88 200 PHE B CA 1
ATOM 3934 C C . PHE B 1 200 ? 9.703 -19.797 -11.75 1 97.88 200 PHE B C 1
ATOM 3936 O O . PHE B 1 200 ? 9.484 -18.594 -11.898 1 97.88 200 PHE B O 1
ATOM 3943 N N . LEU B 1 201 ? 10.719 -20.438 -12.164 1 96.94 201 LEU B N 1
ATOM 3944 C CA . LEU B 1 201 ? 11.695 -19.719 -12.977 1 96.94 201 LEU B CA 1
ATOM 3945 C C . LEU B 1 201 ? 11.297 -19.734 -14.445 1 96.94 201 LEU B C 1
ATOM 3947 O O . LEU B 1 201 ? 10.641 -20.672 -14.914 1 96.94 201 LEU B O 1
ATOM 3951 N N . GLY B 1 202 ? 11.656 -18.703 -15.203 1 94.56 202 GLY B N 1
ATOM 3952 C CA . GLY B 1 202 ? 11.32 -18.578 -16.609 1 94.56 202 GLY B CA 1
ATOM 3953 C C . GLY B 1 202 ? 10.312 -17.484 -16.891 1 94.56 202 GLY B C 1
ATOM 3954 O O . GLY B 1 202 ? 9.922 -16.75 -15.977 1 94.56 202 GLY B O 1
ATOM 3955 N N . PRO B 1 203 ? 9.906 -17.344 -18.141 1 95.56 203 PRO B N 1
ATOM 3956 C CA . PRO B 1 203 ? 8.992 -16.266 -18.5 1 95.56 203 PRO B CA 1
ATOM 3957 C C . PRO B 1 203 ? 7.59 -16.469 -17.922 1 95.56 203 PRO B C 1
ATOM 3959 O O . PRO B 1 203 ? 7.258 -17.562 -17.453 1 95.56 203 PRO B O 1
ATOM 3962 N N . PRO B 1 204 ? 6.844 -15.375 -17.875 1 96.62 204 PRO B N 1
ATOM 3963 C CA . PRO B 1 204 ? 5.445 -15.562 -17.484 1 96.62 204 PRO B CA 1
ATOM 3964 C C . PRO B 1 204 ? 4.754 -16.688 -18.25 1 96.62 204 PRO B C 1
ATOM 3966 O O . PRO B 1 204 ? 5 -16.844 -19.453 1 96.62 204 PRO B O 1
ATOM 3969 N N . PRO B 1 205 ? 3.916 -17.406 -17.578 1 96.19 205 PRO B N 1
ATOM 3970 C CA . PRO B 1 205 ? 3.287 -18.547 -18.25 1 96.19 205 PRO B CA 1
ATOM 3971 C C . PRO B 1 205 ? 2.229 -18.109 -19.266 1 96.19 205 PRO B C 1
ATOM 3973 O O . PRO B 1 205 ? 1.494 -17.141 -19.016 1 96.19 205 PRO B O 1
ATOM 3976 N N . ARG B 1 206 ? 2.109 -18.797 -20.328 1 94.62 206 ARG B N 1
ATOM 3977 C CA . ARG B 1 206 ? 1.128 -18.516 -21.375 1 94.62 206 ARG B CA 1
ATOM 3978 C C . ARG B 1 206 ? -0.25 -19.031 -20.984 1 94.62 206 ARG B C 1
ATOM 3980 O O . ARG B 1 206 ? -1.243 -18.312 -21.062 1 94.62 206 ARG B O 1
ATOM 3987 N N . THR B 1 207 ? -0.247 -20.312 -20.609 1 95.38 207 THR B N 1
ATOM 3988 C CA . THR B 1 207 ? -1.5 -20.984 -20.281 1 95.38 207 THR B CA 1
ATOM 3989 C C . THR B 1 207 ? -1.44 -21.578 -18.875 1 95.38 207 THR B C 1
ATOM 3991 O O . THR B 1 207 ? -0.524 -22.328 -18.547 1 95.38 207 THR B O 1
ATOM 3994 N N . VAL B 1 208 ? -2.344 -21.219 -18.047 1 97.12 208 VAL B N 1
ATOM 3995 C CA . VAL B 1 208 ? -2.527 -21.766 -16.703 1 97.12 208 VAL B CA 1
ATOM 3996 C C . VAL B 1 208 ? -3.982 -22.188 -16.5 1 97.12 208 VAL B C 1
ATOM 3998 O O . VAL B 1 208 ? -4.898 -21.391 -16.719 1 97.12 208 VAL B O 1
ATOM 4001 N N . THR B 1 209 ? -4.195 -23.422 -16.156 1 97.94 209 THR B N 1
ATOM 4002 C CA . THR B 1 209 ? -5.539 -23.938 -15.938 1 97.94 209 THR B CA 1
ATOM 4003 C C . THR B 1 209 ? -5.617 -24.672 -14.602 1 97.94 209 THR B C 1
ATOM 4005 O O . THR B 1 209 ? -4.598 -25.156 -14.094 1 97.94 209 THR B O 1
ATOM 4008 N N . GLY B 1 210 ? -6.812 -24.719 -14.062 1 98.25 210 GLY B N 1
ATOM 4009 C CA . GLY B 1 210 ? -7.004 -25.422 -12.797 1 98.25 210 GLY B CA 1
ATOM 4010 C C . GLY B 1 210 ? -8.453 -25.453 -12.344 1 98.25 210 GLY B C 1
ATOM 4011 O O . GLY B 1 210 ? -9.367 -25.312 -13.164 1 98.25 210 GLY B O 1
ATOM 4012 N N . ARG B 1 211 ? -8.617 -25.797 -11.07 1 98.62 211 ARG B N 1
ATOM 4013 C CA . ARG B 1 211 ? -9.938 -25.922 -10.461 1 98.62 211 ARG B CA 1
ATOM 4014 C C . ARG B 1 211 ? -9.953 -25.344 -9.047 1 98.62 211 ARG B C 1
ATOM 4016 O O . ARG B 1 211 ? -8.984 -25.484 -8.305 1 98.62 211 ARG B O 1
ATOM 4023 N N . VAL B 1 212 ? -11.086 -24.672 -8.719 1 98.88 212 VAL B N 1
ATOM 4024 C CA . VAL B 1 212 ? -11.344 -24.203 -7.359 1 98.88 212 VAL B CA 1
ATOM 4025 C C . VAL B 1 212 ? -12.414 -25.078 -6.707 1 98.88 212 VAL B C 1
ATOM 4027 O O . VAL B 1 212 ? -13.406 -25.438 -7.344 1 98.88 212 VAL B O 1
ATOM 4030 N N . THR B 1 213 ? -12.18 -25.453 -5.5 1 98.94 213 THR B N 1
ATOM 4031 C CA . THR B 1 213 ? -13.188 -26.109 -4.672 1 98.94 213 THR B CA 1
ATOM 4032 C C . THR B 1 213 ? -13.375 -25.359 -3.357 1 98.94 213 THR B C 1
ATOM 4034 O O . THR B 1 213 ? -12.414 -25.125 -2.627 1 98.94 213 THR B O 1
ATOM 4037 N N . ILE B 1 214 ? -14.555 -24.938 -3.086 1 98.94 214 ILE B N 1
ATOM 4038 C CA . ILE B 1 214 ? -14.898 -24.312 -1.811 1 98.94 214 ILE B CA 1
ATOM 4039 C C . ILE B 1 214 ? -15.617 -25.312 -0.92 1 98.94 214 ILE B C 1
ATOM 4041 O O . ILE B 1 214 ? -16.672 -25.844 -1.294 1 98.94 214 ILE B O 1
ATOM 4045 N N . VAL B 1 215 ? -15.023 -25.594 0.212 1 98.88 215 VAL B N 1
ATOM 4046 C CA . VAL B 1 215 ? -15.547 -26.562 1.163 1 98.88 215 VAL B CA 1
ATOM 4047 C C . VAL B 1 215 ? -16.156 -25.844 2.361 1 98.88 215 VAL B C 1
ATOM 4049 O O . VAL B 1 215 ? -15.531 -24.969 2.953 1 98.88 215 VAL B O 1
ATOM 4052 N N . ARG B 1 216 ? -17.406 -26.125 2.652 1 98.62 216 ARG B N 1
ATOM 4053 C CA . ARG B 1 216 ? -18.125 -25.609 3.803 1 98.62 216 ARG B CA 1
ATOM 4054 C C . ARG B 1 216 ? -18.609 -26.75 4.707 1 98.62 216 ARG B C 1
ATOM 4056 O O . ARG B 1 216 ? -19.281 -27.672 4.254 1 98.62 216 ARG B O 1
ATOM 4063 N N . ASP B 1 217 ? -18.203 -26.703 5.98 1 97.06 217 ASP B N 1
ATOM 4064 C CA . ASP B 1 217 ? -18.594 -27.719 6.961 1 97.06 217 ASP B CA 1
ATOM 4065 C C . ASP B 1 217 ? -18.234 -29.109 6.48 1 97.06 217 ASP B C 1
ATOM 4067 O O . ASP B 1 217 ? -19.047 -30.031 6.543 1 97.06 217 ASP B O 1
ATOM 4071 N N . GLY B 1 218 ? -17.109 -29.188 5.824 1 96.88 218 GLY B N 1
ATOM 4072 C CA . GLY B 1 218 ? -16.547 -30.469 5.473 1 96.88 218 GLY B CA 1
ATOM 4073 C C . GLY B 1 218 ? -17.047 -31 4.137 1 96.88 218 GLY B C 1
ATOM 4074 O O . GLY B 1 218 ? -16.578 -32.031 3.658 1 96.88 218 GLY B O 1
ATOM 4075 N N . ALA B 1 219 ? -17.938 -30.266 3.496 1 98.38 219 ALA B N 1
ATOM 4076 C CA . ALA B 1 219 ? -18.484 -30.703 2.217 1 98.38 219 ALA B CA 1
ATOM 4077 C C . ALA B 1 219 ? -18.219 -29.672 1.121 1 98.38 219 ALA B C 1
ATOM 4079 O O . ALA B 1 219 ? -18.172 -28.469 1.389 1 98.38 219 ALA B O 1
ATOM 4080 N N . THR B 1 220 ? -18.109 -30.203 -0.115 1 98.69 220 THR B N 1
ATOM 4081 C CA . THR B 1 220 ? -17.984 -29.297 -1.249 1 98.69 220 THR B CA 1
ATOM 4082 C C . THR B 1 220 ? -19.25 -28.453 -1.42 1 98.69 220 THR B C 1
ATOM 4084 O O . THR B 1 220 ? -20.328 -29 -1.684 1 98.69 220 THR B O 1
ATOM 4087 N N . ALA B 1 221 ? -19.078 -27.219 -1.292 1 98.81 221 ALA B N 1
ATOM 4088 C CA . ALA B 1 221 ? -20.219 -26.312 -1.423 1 98.81 221 ALA B CA 1
ATOM 4089 C C . ALA B 1 221 ? -20.281 -25.703 -2.822 1 98.81 221 ALA B C 1
ATOM 4091 O O . ALA B 1 221 ? -21.344 -25.328 -3.297 1 98.81 221 ALA B O 1
ATOM 4092 N N . TRP B 1 222 ? -19.109 -25.578 -3.451 1 98.81 222 TRP B N 1
ATOM 4093 C CA . TRP B 1 222 ? -19 -25.078 -4.82 1 98.81 222 TRP B CA 1
ATOM 4094 C C . TRP B 1 222 ? -17.703 -25.547 -5.461 1 98.81 222 TRP B C 1
ATOM 4096 O O . TRP B 1 222 ? -16.672 -25.688 -4.781 1 98.81 222 TRP B O 1
ATOM 4106 N N . GLU B 1 223 ? -17.641 -25.797 -6.73 1 98.75 223 GLU B N 1
ATOM 4107 C CA . GLU B 1 223 ? -16.422 -26.047 -7.48 1 98.75 223 GLU B CA 1
ATOM 4108 C C . GLU B 1 223 ? -16.531 -25.562 -8.914 1 98.75 223 GLU B C 1
ATOM 4110 O O . GLU B 1 223 ? -17.641 -25.484 -9.469 1 98.75 223 GLU B O 1
ATOM 4115 N N . GLY B 1 224 ? -15.5 -25.172 -9.492 1 98.5 224 GLY B N 1
ATOM 4116 C CA . GLY B 1 224 ? -15.469 -24.703 -10.867 1 98.5 224 GLY B CA 1
ATOM 4117 C C . GLY B 1 224 ? -14.07 -24.594 -11.438 1 98.5 224 GLY B C 1
ATOM 4118 O O . GLY B 1 224 ? -13.094 -24.547 -10.68 1 98.5 224 GLY B O 1
ATOM 4119 N N . PRO B 1 225 ? -13.961 -24.656 -12.766 1 98.12 225 PRO B N 1
ATOM 4120 C CA . PRO B 1 225 ? -12.664 -24.484 -13.43 1 98.12 225 PRO B CA 1
ATOM 4121 C C . PRO B 1 225 ? -12.234 -23.031 -13.516 1 98.12 225 PRO B C 1
ATOM 4123 O O . PRO B 1 225 ? -13.047 -22.125 -13.297 1 98.12 225 PRO B O 1
ATOM 4126 N N . PHE B 1 226 ? -10.938 -22.797 -13.711 1 98 226 PHE B N 1
ATOM 4127 C CA . PHE B 1 226 ? -10.453 -21.469 -14.039 1 98 226 PHE B CA 1
ATOM 4128 C C . PHE B 1 226 ? -9.32 -21.531 -15.055 1 98 226 PHE B C 1
ATOM 4130 O O . PHE B 1 226 ? -8.703 -22.594 -15.234 1 98 226 PHE B O 1
ATOM 4137 N N . ASP B 1 227 ? -9.078 -20.469 -15.773 1 96.88 227 ASP B N 1
ATOM 4138 C CA . ASP B 1 227 ? -7.871 -20.281 -16.562 1 96.88 227 ASP B CA 1
ATOM 4139 C C . ASP B 1 227 ? -7.293 -18.891 -16.359 1 96.88 227 ASP B C 1
ATOM 4141 O O . ASP B 1 227 ? -8.031 -17.938 -16.094 1 96.88 227 ASP B O 1
ATOM 4145 N N . CYS B 1 228 ? -6.102 -18.828 -16.312 1 95.12 228 CYS B N 1
ATOM 4146 C CA . CYS B 1 228 ? -5.344 -17.594 -16.266 1 95.12 228 CYS B CA 1
ATOM 4147 C C . CYS B 1 228 ? -4.055 -17.703 -17.062 1 95.12 228 CYS B C 1
ATOM 4149 O O . CYS B 1 228 ? -3.936 -18.562 -17.938 1 95.12 228 CYS B O 1
ATOM 4151 N N . GLY B 1 229 ? -3.086 -16.891 -16.953 1 93.88 229 GLY B N 1
ATOM 4152 C CA . GLY B 1 229 ? -1.94 -16.797 -17.844 1 93.88 229 GLY B CA 1
ATOM 4153 C C . GLY B 1 229 ? -2.146 -15.812 -18.984 1 93.88 229 GLY B C 1
ATOM 4154 O O . GLY B 1 229 ? -3.242 -15.273 -19.156 1 93.88 229 GLY B O 1
ATOM 4155 N N . ASP B 1 230 ? -1.111 -15.656 -19.703 1 94.94 230 ASP B N 1
ATOM 4156 C CA . ASP B 1 230 ? -1.106 -14.617 -20.734 1 94.94 230 ASP B CA 1
ATOM 4157 C C . ASP B 1 230 ? -2.23 -14.844 -21.75 1 94.94 230 ASP B C 1
ATOM 4159 O O . ASP B 1 230 ? -2.91 -13.891 -22.141 1 94.94 230 ASP B O 1
ATOM 4163 N N . ASP B 1 231 ? -2.525 -16.062 -22.156 1 94.19 231 ASP B N 1
ATOM 4164 C CA . ASP B 1 231 ? -3.51 -16.391 -23.188 1 94.19 231 ASP B CA 1
ATOM 4165 C C . ASP B 1 231 ? -4.922 -16.047 -22.719 1 94.19 231 ASP B C 1
ATOM 4167 O O . ASP B 1 231 ? -5.824 -15.859 -23.547 1 94.19 231 ASP B O 1
ATOM 4171 N N . ALA B 1 232 ? -5.055 -16.031 -21.484 1 96.56 232 ALA B N 1
ATOM 4172 C CA . ALA B 1 232 ? -6.391 -15.82 -20.938 1 96.56 232 ALA B CA 1
ATOM 4173 C C . ALA B 1 232 ? -6.672 -14.328 -20.75 1 96.56 232 ALA B C 1
ATOM 4175 O O . ALA B 1 232 ? -7.789 -13.938 -20.391 1 96.56 232 ALA B O 1
ATOM 4176 N N . LEU B 1 233 ? -5.688 -13.461 -20.953 1 96.5 233 LEU B N 1
ATOM 4177 C CA . LEU B 1 233 ? -5.82 -12.047 -20.641 1 96.5 233 LEU B CA 1
ATOM 4178 C C . LEU B 1 233 ? -6.055 -11.227 -21.906 1 96.5 233 LEU B C 1
ATOM 4180 O O . LEU B 1 233 ? -5.602 -11.609 -22.984 1 96.5 233 LEU B O 1
ATOM 4184 N N . TYR B 1 234 ? -6.773 -10.18 -21.734 1 95.94 234 TYR B N 1
ATOM 4185 C CA . TYR B 1 234 ? -6.984 -9.219 -22.812 1 95.94 234 TYR B CA 1
ATOM 4186 C C . TYR B 1 234 ? -5.695 -8.477 -23.141 1 95.94 234 TYR B C 1
ATOM 4188 O O . TYR B 1 234 ? -5.387 -8.242 -24.312 1 95.94 234 TYR B O 1
ATOM 4196 N N . TYR B 1 235 ? -4.93 -8.164 -22.156 1 94.5 235 TYR B N 1
ATOM 4197 C CA . TYR B 1 235 ? -3.689 -7.41 -22.281 1 94.5 235 TYR B CA 1
ATOM 4198 C C . TYR B 1 235 ? -2.484 -8.344 -22.312 1 94.5 235 TYR B C 1
ATOM 4200 O O . TYR B 1 235 ? -2.465 -9.375 -21.641 1 94.5 235 TYR B O 1
ATOM 4208 N N . ARG B 1 236 ? -1.523 -7.93 -23.062 1 92.44 236 ARG B N 1
ATOM 4209 C CA . ARG B 1 236 ? -0.256 -8.648 -22.953 1 92.44 236 ARG B CA 1
ATOM 4210 C C . ARG B 1 236 ? 0.407 -8.375 -21.594 1 92.44 236 ARG B C 1
ATOM 4212 O O . ARG B 1 236 ? 0.48 -7.23 -21.156 1 92.44 236 ARG B O 1
ATOM 4219 N N . VAL B 1 237 ? 0.907 -9.414 -21 1 95.44 237 VAL B N 1
ATOM 4220 C CA . VAL B 1 237 ? 1.504 -9.336 -19.672 1 95.44 237 VAL B CA 1
ATOM 4221 C C . VAL B 1 237 ? 2.66 -8.344 -19.672 1 95.44 237 VAL B C 1
ATOM 4223 O O . VAL B 1 237 ? 2.775 -7.504 -18.781 1 95.44 237 VAL B O 1
ATOM 4226 N N . GLN B 1 238 ? 3.516 -8.367 -20.688 1 94.19 238 GLN B N 1
ATOM 4227 C CA . GLN B 1 238 ? 4.676 -7.492 -20.781 1 94.19 238 GLN B CA 1
ATOM 4228 C C . GLN B 1 238 ? 4.258 -6.023 -20.812 1 94.19 238 GLN B C 1
ATOM 4230 O O . GLN B 1 238 ? 4.867 -5.188 -20.141 1 94.19 238 GLN B O 1
ATOM 4235 N N . ASP B 1 239 ? 3.186 -5.723 -21.578 1 94.12 239 ASP B N 1
ATOM 4236 C CA . ASP B 1 239 ? 2.723 -4.344 -21.688 1 94.12 239 ASP B CA 1
ATOM 4237 C C . ASP B 1 239 ? 2.189 -3.83 -20.359 1 94.12 239 ASP B C 1
ATOM 4239 O O . ASP B 1 239 ? 2.434 -2.682 -19.984 1 94.12 239 ASP B O 1
ATOM 4243 N N . MET B 1 240 ? 1.498 -4.676 -19.641 1 96.19 240 MET B N 1
ATOM 4244 C CA . MET B 1 240 ? 0.962 -4.297 -18.328 1 96.19 240 MET B CA 1
ATOM 4245 C C . MET B 1 240 ? 2.088 -3.984 -17.359 1 96.19 240 MET B C 1
ATOM 4247 O O . MET B 1 240 ? 2.072 -2.943 -16.688 1 96.19 240 MET B O 1
ATOM 4251 N N . ALA B 1 241 ? 3.045 -4.879 -17.297 1 96.5 241 ALA B N 1
ATOM 4252 C CA . ALA B 1 241 ? 4.16 -4.711 -16.359 1 96.5 241 ALA B CA 1
ATOM 4253 C C . ALA B 1 241 ? 4.992 -3.484 -16.719 1 96.5 241 ALA B C 1
ATOM 4255 O O . ALA B 1 241 ? 5.371 -2.703 -15.852 1 96.5 241 ALA B O 1
ATOM 4256 N N . ASP B 1 242 ? 5.25 -3.318 -18.016 1 95.31 242 ASP B N 1
ATOM 4257 C CA . ASP B 1 242 ? 6.039 -2.178 -18.469 1 95.31 242 ASP B CA 1
ATOM 4258 C C . ASP B 1 242 ? 5.367 -0.86 -18.094 1 95.31 242 ASP B C 1
ATOM 4260 O O . ASP B 1 242 ? 6.031 0.086 -17.672 1 95.31 242 ASP B O 1
ATOM 4264 N N . HIS B 1 243 ? 4.113 -0.83 -18.297 1 96.25 243 HIS B N 1
ATOM 4265 C CA . HIS B 1 243 ? 3.387 0.381 -17.922 1 96.25 243 HIS B CA 1
ATOM 4266 C C . HIS B 1 243 ? 3.465 0.64 -16.422 1 96.25 243 HIS B C 1
ATOM 4268 O O . HIS B 1 243 ? 3.727 1.766 -16 1 96.25 243 HIS B O 1
ATOM 4274 N N . LEU B 1 244 ? 3.221 -0.39 -15.625 1 97.69 244 LEU B N 1
ATOM 4275 C CA . LEU B 1 244 ? 3.277 -0.25 -14.172 1 97.69 244 LEU B CA 1
ATOM 4276 C C . LEU B 1 244 ? 4.613 0.344 -13.734 1 97.69 244 LEU B C 1
ATOM 4278 O O . LEU B 1 244 ? 4.648 1.254 -12.906 1 97.69 244 LEU B O 1
ATOM 4282 N N . PHE B 1 245 ? 5.66 -0.085 -14.32 1 97.56 245 PHE B N 1
ATOM 4283 C CA . PHE B 1 245 ? 6.992 0.279 -13.852 1 97.56 245 PHE B CA 1
ATOM 4284 C C . PHE B 1 245 ? 7.426 1.617 -14.438 1 97.56 245 PHE B C 1
ATOM 4286 O O . PHE B 1 245 ? 8.57 2.037 -14.258 1 97.56 245 PHE B O 1
ATOM 4293 N N . THR B 1 246 ? 6.539 2.324 -15.172 1 96.81 246 THR B N 1
ATOM 4294 C CA . THR B 1 246 ? 6.801 3.725 -15.492 1 96.81 246 THR B CA 1
ATOM 4295 C C . THR B 1 246 ? 6.586 4.602 -14.258 1 96.81 246 THR B C 1
ATOM 4297 O O . THR B 1 246 ? 7.008 5.762 -14.242 1 96.81 246 THR B O 1
ATOM 4300 N N . PHE B 1 247 ? 5.922 4.121 -13.258 1 98.19 247 PHE B N 1
ATOM 4301 C CA . PHE B 1 247 ? 5.676 4.859 -12.023 1 98.19 247 PHE B CA 1
ATOM 4302 C C . PHE B 1 247 ? 6.832 4.676 -11.039 1 98.19 247 PHE B C 1
ATOM 4304 O O . PHE B 1 247 ? 7.086 3.566 -10.57 1 98.19 247 PHE B O 1
ATOM 4311 N N . PRO B 1 248 ? 7.484 5.754 -10.633 1 98.06 248 PRO B N 1
ATOM 4312 C CA . PRO B 1 248 ? 8.625 5.629 -9.719 1 98.06 248 PRO B CA 1
ATOM 4313 C C . PRO B 1 248 ? 8.227 5.078 -8.352 1 98.06 248 PRO B C 1
ATOM 4315 O O . PRO B 1 248 ? 9.055 4.465 -7.668 1 98.06 248 PRO B O 1
ATOM 4318 N N . ALA B 1 249 ? 7.02 5.215 -7.977 1 98.19 249 ALA B N 1
ATOM 4319 C CA . ALA B 1 249 ? 6.547 4.773 -6.668 1 98.19 249 ALA B CA 1
ATOM 4320 C C . ALA B 1 249 ? 6.77 3.275 -6.48 1 98.19 249 ALA B C 1
ATOM 4322 O O . ALA B 1 249 ? 7.137 2.824 -5.395 1 98.19 249 ALA B O 1
ATOM 4323 N N . VAL B 1 250 ? 6.645 2.471 -7.543 1 98.31 250 VAL B N 1
ATOM 4324 C CA . VAL B 1 250 ? 6.754 1.022 -7.395 1 98.31 250 VAL B CA 1
ATOM 4325 C C . VAL B 1 250 ? 8.172 0.573 -7.754 1 98.31 250 VAL B C 1
ATOM 4327 O O . VAL B 1 250 ? 8.43 -0.624 -7.895 1 98.31 250 VAL B O 1
ATOM 4330 N N . ARG B 1 251 ? 9.047 1.574 -7.902 1 98 251 ARG B N 1
ATOM 4331 C CA . ARG B 1 251 ? 10.445 1.302 -8.227 1 98 251 ARG B CA 1
ATOM 4332 C C . ARG B 1 251 ? 11.367 1.751 -7.098 1 98 251 ARG B C 1
ATOM 4334 O O . ARG B 1 251 ? 12.469 2.24 -7.348 1 98 251 ARG B O 1
ATOM 4341 N N . ARG B 1 252 ? 10.852 1.721 -5.902 1 97.56 252 ARG B N 1
ATOM 4342 C CA . ARG B 1 252 ? 11.703 2.031 -4.762 1 97.56 252 ARG B CA 1
ATOM 4343 C C . ARG B 1 252 ? 12.836 1.014 -4.637 1 97.56 252 ARG B C 1
ATOM 4345 O O . ARG B 1 252 ? 12.625 -0.184 -4.84 1 97.56 252 ARG B O 1
ATOM 4352 N N . PRO B 1 253 ? 14.047 1.466 -4.227 1 96.62 253 PRO B N 1
ATOM 4353 C CA . PRO B 1 253 ? 15.172 0.534 -4.109 1 96.62 253 PRO B CA 1
ATOM 4354 C C . PRO B 1 253 ? 14.883 -0.62 -3.152 1 96.62 253 PRO B C 1
ATOM 4356 O O . PRO B 1 253 ? 14.375 -0.4 -2.051 1 96.62 253 PRO B O 1
ATOM 4359 N N . GLY B 1 254 ? 15.125 -1.826 -3.654 1 97.12 254 GLY B N 1
ATOM 4360 C CA . GLY B 1 254 ? 15.031 -3.012 -2.818 1 97.12 254 GLY B CA 1
ATOM 4361 C C . GLY B 1 254 ? 13.625 -3.561 -2.717 1 97.12 254 GLY B C 1
ATOM 4362 O O . GLY B 1 254 ? 13.406 -4.633 -2.148 1 97.12 254 GLY B O 1
ATOM 4363 N N . LEU B 1 255 ? 12.688 -2.869 -3.26 1 98.19 255 LEU B N 1
ATOM 4364 C CA . LEU B 1 255 ? 11.289 -3.287 -3.172 1 98.19 255 LEU B CA 1
ATOM 4365 C C . LEU B 1 255 ? 11.055 -4.559 -3.984 1 98.19 255 LEU B C 1
ATOM 4367 O O . LEU B 1 255 ? 11.438 -4.633 -5.152 1 98.19 255 LEU B O 1
ATOM 4371 N N . VAL B 1 256 ? 10.5 -5.574 -3.324 1 98.81 256 VAL B N 1
ATOM 4372 C CA . VAL B 1 256 ? 9.961 -6.723 -4.047 1 98.81 256 VAL B CA 1
ATOM 4373 C C . VAL B 1 256 ? 8.531 -6.426 -4.5 1 98.81 256 VAL B C 1
ATOM 4375 O O . VAL B 1 256 ? 7.727 -5.906 -3.725 1 98.81 256 VAL B O 1
ATOM 4378 N N . ASN B 1 257 ? 8.242 -6.68 -5.758 1 98.81 257 ASN B N 1
ATOM 4379 C CA . ASN B 1 257 ? 6.891 -6.52 -6.285 1 98.81 257 ASN B CA 1
ATOM 4380 C C . ASN B 1 257 ? 6.234 -7.867 -6.578 1 98.81 257 ASN B C 1
ATOM 4382 O O . ASN B 1 257 ? 6.805 -8.695 -7.293 1 98.81 257 ASN B O 1
ATOM 4386 N N . TYR B 1 258 ? 5.133 -8.125 -5.984 1 98.94 258 TYR B N 1
ATOM 4387 C CA . TYR B 1 258 ? 4.199 -9.172 -6.391 1 98.94 258 TYR B CA 1
ATOM 4388 C C . TYR B 1 258 ? 3.059 -8.586 -7.219 1 98.94 258 TYR B C 1
ATOM 4390 O O . TYR B 1 258 ? 2.25 -7.809 -6.711 1 98.94 258 TYR B O 1
ATOM 4398 N N . VAL B 1 259 ? 2.963 -8.945 -8.477 1 98.88 259 VAL B N 1
ATOM 4399 C CA . VAL B 1 259 ? 1.996 -8.328 -9.375 1 98.88 259 VAL B CA 1
ATOM 4400 C C . VAL B 1 259 ? 0.993 -9.375 -9.859 1 98.88 259 VAL B C 1
ATOM 4402 O O . VAL B 1 259 ? 1.321 -10.219 -10.695 1 98.88 259 VAL B O 1
ATOM 4405 N N . LEU B 1 260 ? -0.201 -9.297 -9.367 1 98.81 260 LEU B N 1
ATOM 4406 C CA . LEU B 1 260 ? -1.285 -10.203 -9.734 1 98.81 260 LEU B CA 1
ATOM 4407 C C . LEU B 1 260 ? -1.876 -9.812 -11.086 1 98.81 260 LEU B C 1
ATOM 4409 O O . LEU B 1 260 ? -2.191 -8.648 -11.32 1 98.81 260 LEU B O 1
ATOM 4413 N N . LEU B 1 261 ? -2.088 -10.766 -11.953 1 98.31 261 LEU B N 1
ATOM 4414 C CA . LEU B 1 261 ? -2.312 -10.461 -13.359 1 98.31 261 LEU B CA 1
ATOM 4415 C C . LEU B 1 261 ? -3.803 -10.422 -13.68 1 98.31 261 LEU B C 1
ATOM 4417 O O . LEU B 1 261 ? -4.215 -9.82 -14.672 1 98.31 261 LEU B O 1
ATOM 4421 N N . GLY B 1 262 ? -4.57 -11.023 -12.922 1 96.69 262 GLY B N 1
ATOM 4422 C CA . GLY B 1 262 ? -5.992 -11.094 -13.211 1 96.69 262 GLY B CA 1
ATOM 4423 C C . GLY B 1 262 ? -6.547 -12.5 -13.133 1 96.69 262 GLY B C 1
ATOM 4424 O O . GLY B 1 262 ? -5.801 -13.477 -13.25 1 96.69 262 GLY B O 1
ATOM 4425 N N . ALA B 1 263 ? -7.816 -12.602 -13.008 1 94.31 263 ALA B N 1
ATOM 4426 C CA . ALA B 1 263 ? -8.469 -13.891 -12.766 1 94.31 263 ALA B CA 1
ATOM 4427 C C . ALA B 1 263 ? -9.656 -14.094 -13.703 1 94.31 263 ALA B C 1
ATOM 4429 O O . ALA B 1 263 ? -10.234 -13.125 -14.195 1 94.31 263 ALA B O 1
ATOM 4430 N N . ASP B 1 264 ? -10.008 -15.312 -13.883 1 93.75 264 ASP B N 1
ATOM 4431 C CA . ASP B 1 264 ? -11.219 -15.758 -14.562 1 93.75 264 ASP B CA 1
ATOM 4432 C C . ASP B 1 264 ? -12.461 -15.453 -13.727 1 93.75 264 ASP B C 1
ATOM 4434 O O . ASP B 1 264 ? -12.352 -14.891 -12.633 1 93.75 264 ASP B O 1
ATOM 4438 N N . GLU B 1 265 ? -13.617 -15.75 -14.273 1 92.56 265 GLU B N 1
ATOM 4439 C CA . GLU B 1 265 ? -14.836 -15.75 -13.469 1 92.56 265 GLU B CA 1
ATOM 4440 C C . GLU B 1 265 ? -14.734 -16.75 -12.32 1 92.56 265 GLU B C 1
ATOM 4442 O O . GLU B 1 265 ? -13.93 -17.688 -12.367 1 92.56 265 GLU B O 1
ATOM 4447 N N . ALA B 1 266 ? -15.484 -16.5 -11.344 1 95.44 266 ALA B N 1
ATOM 4448 C CA . ALA B 1 266 ? -15.352 -17.234 -10.094 1 95.44 266 ALA B CA 1
ATOM 4449 C C . ALA B 1 266 ? -16.719 -17.609 -9.523 1 95.44 266 ALA B C 1
ATOM 4451 O O . ALA B 1 266 ? -17.734 -17.547 -10.234 1 95.44 266 ALA B O 1
ATOM 4452 N N . SER B 1 267 ? -16.734 -18.125 -8.266 1 98.44 267 SER B N 1
ATOM 4453 C CA . SER B 1 267 ? -17.938 -18.641 -7.605 1 98.44 267 SER B CA 1
ATOM 4454 C C . SER B 1 267 ? -19.031 -17.562 -7.551 1 98.44 267 SER B C 1
ATOM 4456 O O . SER B 1 267 ? -20.219 -17.875 -7.715 1 98.44 267 SER B O 1
ATOM 4458 N N . PHE B 1 268 ? -18.641 -16.375 -7.344 1 98.31 268 PHE B N 1
ATOM 4459 C CA . PHE B 1 268 ? -19.562 -15.25 -7.266 1 98.31 268 PHE B CA 1
ATOM 4460 C C . PHE B 1 268 ? -20.453 -15.188 -8.508 1 98.31 268 PHE B C 1
ATOM 4462 O O . PHE B 1 268 ? -21.641 -14.922 -8.414 1 98.31 268 PHE B O 1
ATOM 4469 N N . HIS B 1 269 ? -19.906 -15.398 -9.656 1 96.81 269 HIS B N 1
ATOM 4470 C CA . HIS B 1 269 ? -20.609 -15.273 -10.93 1 96.81 269 HIS B CA 1
ATOM 4471 C C . HIS B 1 269 ? -21.641 -16.375 -11.094 1 96.81 269 HIS B C 1
ATOM 4473 O O . HIS B 1 269 ? -22.562 -16.25 -11.906 1 96.81 269 HIS B O 1
ATOM 4479 N N . ASP B 1 270 ? -21.5 -17.406 -10.344 1 97.44 270 ASP B N 1
ATOM 4480 C CA . ASP B 1 270 ? -22.453 -18.5 -10.336 1 97.44 270 ASP B CA 1
ATOM 4481 C C . ASP B 1 270 ? -23.531 -18.281 -9.266 1 97.44 270 ASP B C 1
ATOM 4483 O O . ASP B 1 270 ? -24.359 -19.156 -9.023 1 97.44 270 ASP B O 1
ATOM 4487 N N . GLY B 1 271 ? -23.469 -17.188 -8.586 1 98 271 GLY B N 1
ATOM 4488 C CA . GLY B 1 271 ? -24.453 -16.875 -7.562 1 98 271 GLY B CA 1
ATOM 4489 C C . GLY B 1 271 ? -24.062 -17.375 -6.184 1 98 271 GLY B C 1
ATOM 4490 O O . GLY B 1 271 ? -24.828 -17.234 -5.227 1 98 271 GLY B O 1
ATOM 4491 N N . PHE B 1 272 ? -22.891 -18 -6.078 1 98.62 272 PHE B N 1
ATOM 4492 C CA . PHE B 1 272 ? -22.438 -18.531 -4.793 1 98.62 272 PHE B CA 1
ATOM 4493 C C . PHE B 1 272 ? -21.922 -17.406 -3.908 1 98.62 272 PHE B C 1
ATOM 4495 O O . PHE B 1 272 ? -21.422 -16.391 -4.406 1 98.62 272 PHE B O 1
ATOM 4502 N N . ARG B 1 273 ? -22.016 -17.594 -2.545 1 98.69 273 ARG B N 1
ATOM 4503 C CA . ARG B 1 273 ? -21.531 -16.625 -1.572 1 98.69 273 ARG B CA 1
ATOM 4504 C C . ARG B 1 273 ? -20.578 -17.281 -0.572 1 98.69 273 ARG B C 1
ATOM 4506 O O . ARG B 1 273 ? -21 -18.109 0.24 1 98.69 273 ARG B O 1
ATOM 4513 N N . ILE B 1 274 ? -19.328 -16.891 -0.685 1 98.88 274 ILE B N 1
ATOM 4514 C CA . ILE B 1 274 ? -18.328 -17.359 0.253 1 98.88 274 ILE B CA 1
ATOM 4515 C C . ILE B 1 274 ? -18.641 -16.844 1.655 1 98.88 274 ILE B C 1
ATOM 4517 O O . ILE B 1 274 ? -19.016 -15.688 1.825 1 98.88 274 ILE B O 1
ATOM 4521 N N . ALA B 1 275 ? -18.422 -17.703 2.678 1 98.75 275 ALA B N 1
ATOM 4522 C CA . ALA B 1 275 ? -18.797 -17.344 4.051 1 98.75 275 ALA B CA 1
ATOM 4523 C C . ALA B 1 275 ? -17.625 -17.609 5.004 1 98.75 275 ALA B C 1
ATOM 4525 O O . ALA B 1 275 ? -16.609 -18.172 4.613 1 98.75 275 ALA B O 1
ATOM 4526 N N . ASP B 1 276 ? -17.828 -17.125 6.23 1 98.75 276 ASP B N 1
ATOM 4527 C CA . ASP B 1 276 ? -16.844 -17.344 7.293 1 98.75 276 ASP B CA 1
ATOM 4528 C C . ASP B 1 276 ? -16.578 -18.844 7.48 1 98.75 276 ASP B C 1
ATOM 4530 O O . ASP B 1 276 ? -17.5 -19.641 7.539 1 98.75 276 ASP B O 1
ATOM 4534 N N . GLY B 1 277 ? -15.273 -19.156 7.496 1 98.75 277 GLY B N 1
ATOM 4535 C CA . GLY B 1 277 ? -14.906 -20.547 7.758 1 98.75 277 GLY B CA 1
ATOM 4536 C C . GLY B 1 277 ? -14.773 -21.375 6.5 1 98.75 277 GLY B C 1
ATOM 4537 O O . GLY B 1 277 ? -14.234 -22.484 6.535 1 98.75 277 GLY B O 1
ATOM 4538 N N . ASP B 1 278 ? -15.297 -20.922 5.359 1 98.94 278 ASP B N 1
ATOM 4539 C CA . ASP B 1 278 ? -15.125 -21.656 4.105 1 98.94 278 ASP B CA 1
ATOM 4540 C C . ASP B 1 278 ? -13.648 -21.891 3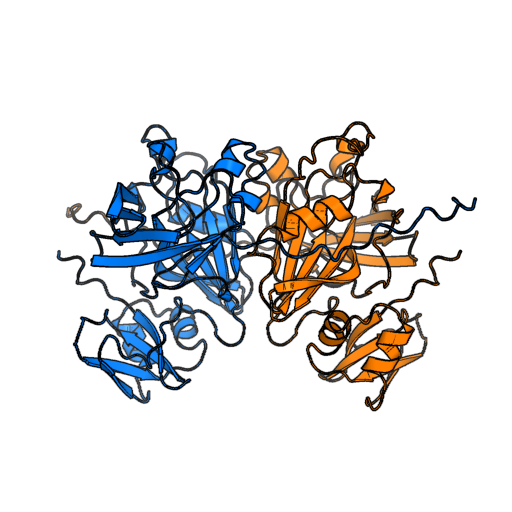.816 1 98.94 278 ASP B C 1
ATOM 4542 O O . ASP B 1 278 ? -12.812 -21.016 4.039 1 98.94 278 ASP B O 1
ATOM 4546 N N . ARG B 1 279 ? -13.352 -23.047 3.373 1 98.88 279 ARG B N 1
ATOM 4547 C CA . ARG B 1 279 ? -12.016 -23.359 2.877 1 98.88 279 ARG B CA 1
ATOM 4548 C C . ARG B 1 279 ? -11.969 -23.297 1.354 1 98.88 279 ARG B C 1
ATOM 4550 O O . ARG B 1 279 ? -12.742 -23.969 0.672 1 98.88 279 ARG B O 1
ATOM 4557 N N . ILE B 1 280 ? -11.117 -22.5 0.869 1 98.94 280 ILE B N 1
ATOM 4558 C CA . ILE B 1 280 ? -10.953 -22.359 -0.573 1 98.94 280 ILE B CA 1
ATOM 4559 C C . ILE B 1 280 ? -9.711 -23.125 -1.026 1 98.94 280 ILE B C 1
ATOM 4561 O O . ILE B 1 280 ? -8.586 -22.766 -0.683 1 98.94 280 ILE B O 1
ATOM 4565 N N . ALA B 1 281 ? -9.953 -24.156 -1.793 1 98.94 281 ALA B N 1
ATOM 4566 C CA . ALA B 1 281 ? -8.875 -24.969 -2.348 1 98.94 281 ALA B CA 1
ATOM 4567 C C . ALA B 1 281 ? -8.664 -24.656 -3.828 1 98.94 281 ALA B C 1
ATOM 4569 O O . ALA B 1 281 ? -9.609 -24.703 -4.617 1 98.94 281 ALA B O 1
ATOM 4570 N N . ILE B 1 282 ? -7.445 -24.312 -4.184 1 98.88 282 ILE B N 1
ATOM 4571 C CA . ILE B 1 282 ? -7.074 -24.016 -5.562 1 98.88 282 ILE B CA 1
ATOM 4572 C C . ILE B 1 282 ? -6.062 -25.047 -6.059 1 98.88 282 ILE B C 1
ATOM 4574 O O . ILE B 1 282 ? -5.012 -25.234 -5.445 1 98.88 282 ILE B O 1
ATOM 4578 N N . ASP B 1 283 ? -6.449 -25.719 -7.113 1 98.56 283 ASP B N 1
ATOM 4579 C CA . ASP B 1 283 ? -5.582 -26.672 -7.785 1 98.56 283 ASP B CA 1
ATOM 4580 C C . ASP B 1 283 ? -5.148 -26.172 -9.156 1 98.56 283 ASP B C 1
ATOM 4582 O O . ASP B 1 283 ? -5.938 -26.172 -10.102 1 98.56 283 ASP B O 1
ATOM 4586 N N . VAL B 1 284 ? -3.934 -25.656 -9.195 1 98.06 284 VAL B N 1
ATOM 4587 C CA . VAL B 1 284 ? -3.369 -25.234 -10.477 1 98.06 284 VAL B CA 1
ATOM 4588 C C . VAL B 1 284 ? -2.863 -26.438 -11.25 1 98.06 284 VAL B C 1
ATOM 4590 O O . VAL B 1 284 ? -1.662 -26.734 -11.25 1 98.06 284 VAL B O 1
ATOM 4593 N N . LYS B 1 285 ? -3.678 -27.062 -12.008 1 97.06 285 LYS B N 1
ATOM 4594 C CA . LYS B 1 285 ? -3.42 -28.359 -12.641 1 97.06 285 LYS B CA 1
ATOM 4595 C C . LYS B 1 285 ? -2.293 -28.25 -13.664 1 97.06 285 LYS B C 1
ATOM 4597 O O . LYS B 1 285 ? -1.442 -29.141 -13.75 1 97.06 285 LYS B O 1
ATOM 4602 N N . SER B 1 286 ? -2.273 -27.203 -14.383 1 95.94 286 SER B N 1
ATOM 4603 C CA . SER B 1 286 ? -1.282 -27.016 -15.438 1 95.94 286 SER B CA 1
ATOM 4604 C C . SER B 1 286 ? 0.133 -27 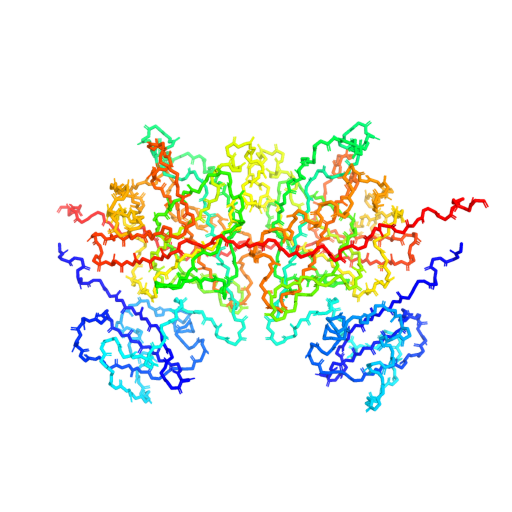-14.867 1 95.94 286 SER B C 1
ATOM 4606 O O . SER B 1 286 ? 1.1 -27.25 -15.594 1 95.94 286 SER B O 1
ATOM 4608 N N . HIS B 1 287 ? 0.287 -26.719 -13.562 1 95.5 287 HIS B N 1
ATOM 4609 C CA . HIS B 1 287 ? 1.608 -26.562 -12.969 1 95.5 287 HIS B CA 1
ATOM 4610 C C . HIS B 1 287 ? 1.808 -27.531 -11.812 1 95.5 287 HIS B C 1
ATOM 4612 O O . HIS B 1 287 ? 2.861 -27.531 -11.172 1 95.5 287 HIS B O 1
ATOM 4618 N N . GLY B 1 288 ? 0.759 -28.312 -11.516 1 93.94 288 GLY B N 1
ATOM 4619 C CA . GLY B 1 288 ? 0.856 -29.281 -10.438 1 93.94 288 GLY B CA 1
ATOM 4620 C C . GLY B 1 288 ? 1.014 -28.625 -9.07 1 93.94 288 GLY B C 1
ATOM 4621 O O . GLY B 1 288 ? 1.757 -29.125 -8.227 1 93.94 288 GLY B O 1
ATOM 4622 N N . VAL B 1 289 ? 0.477 -27.453 -8.82 1 95.44 289 VAL B N 1
ATOM 4623 C CA . VAL B 1 289 ? 0.523 -26.719 -7.559 1 95.44 289 VAL B CA 1
ATOM 4624 C C . VAL B 1 289 ? -0.876 -26.656 -6.953 1 95.44 289 VAL B C 1
ATOM 4626 O O . VAL B 1 289 ? -1.821 -26.203 -7.605 1 95.44 289 VAL B O 1
ATOM 4629 N N . ALA B 1 290 ? -1.012 -27.125 -5.793 1 96.94 290 ALA B N 1
ATOM 4630 C CA . ALA B 1 290 ? -2.279 -27.031 -5.074 1 96.94 290 ALA B CA 1
ATOM 4631 C C . ALA B 1 290 ? -2.086 -26.359 -3.713 1 96.94 290 ALA B C 1
ATOM 4633 O O . ALA B 1 290 ? -1.09 -26.609 -3.029 1 96.94 290 ALA B O 1
ATOM 4634 N N . PHE B 1 291 ? -3.008 -25.5 -3.322 1 98 291 PHE B N 1
ATOM 4635 C CA . PHE B 1 291 ? -2.971 -24.859 -2.012 1 98 291 PHE B CA 1
ATOM 4636 C C . PHE B 1 291 ? -4.375 -24.484 -1.554 1 98 291 PHE B C 1
ATOM 4638 O O . PHE B 1 291 ? -5.312 -24.469 -2.355 1 98 291 PHE B O 1
ATOM 4645 N N . GLU B 1 292 ? -4.535 -24.266 -0.282 1 98.75 292 GLU B N 1
ATOM 4646 C CA . GLU B 1 292 ? -5.836 -23.906 0.274 1 98.75 292 GLU B CA 1
ATOM 4647 C C . GLU B 1 292 ? -5.691 -22.984 1.472 1 98.75 292 GLU B C 1
ATOM 4649 O O . GLU B 1 292 ? -4.664 -22.984 2.15 1 98.75 292 GLU B O 1
ATOM 4654 N N . ASN B 1 293 ? -6.633 -22.203 1.718 1 98.88 293 ASN B N 1
ATOM 4655 C CA . ASN B 1 293 ? -6.746 -21.297 2.854 1 98.88 293 ASN B CA 1
ATOM 4656 C C . ASN B 1 293 ? -8.18 -21.203 3.365 1 98.88 293 ASN B C 1
ATOM 4658 O O . ASN B 1 293 ? -9.125 -21.422 2.607 1 98.88 293 ASN B O 1
ATOM 4662 N N . ARG B 1 294 ? -8.289 -20.906 4.594 1 98.88 294 ARG B N 1
ATOM 4663 C CA . ARG B 1 294 ? -9.594 -20.688 5.219 1 98.88 294 ARG B CA 1
ATOM 4664 C C . ARG B 1 294 ? -9.93 -19.203 5.301 1 98.88 294 ARG B C 1
ATOM 4666 O O . ARG B 1 294 ? -9.07 -18.391 5.609 1 98.88 294 ARG B O 1
ATOM 4673 N N . VAL B 1 295 ? -11.188 -18.875 5.012 1 98.94 295 VAL B N 1
ATOM 4674 C CA . VAL B 1 295 ? -11.664 -17.5 5.129 1 98.94 295 VAL B CA 1
ATOM 4675 C C . VAL B 1 295 ? -12.047 -17.219 6.582 1 98.94 295 VAL B C 1
ATOM 4677 O O . VAL B 1 295 ? -12.727 -18.016 7.223 1 98.94 295 VAL B O 1
ATOM 4680 N N . ARG B 1 296 ? -11.625 -16.078 7.059 1 98.88 296 ARG B N 1
ATOM 4681 C CA . ARG B 1 296 ? -11.938 -15.688 8.43 1 98.88 296 ARG B CA 1
ATOM 4682 C C . ARG B 1 296 ? -12.492 -14.273 8.484 1 98.88 296 ARG B C 1
ATOM 4684 O O . ARG B 1 296 ? -11.82 -13.32 8.094 1 98.88 296 ARG B O 1
ATOM 4691 N N . TYR B 1 297 ? -13.719 -14.102 8.969 1 98.62 297 TYR B N 1
ATOM 4692 C CA . TYR B 1 297 ? -14.289 -12.789 9.258 1 98.62 297 TYR B CA 1
ATOM 4693 C C . TYR B 1 297 ? -13.688 -12.203 10.531 1 98.62 297 TYR B C 1
ATOM 4695 O O . TYR B 1 297 ? -13.641 -12.875 11.562 1 98.62 297 TYR B O 1
ATOM 4703 N N . VAL B 1 298 ? -13.219 -11.016 10.469 1 97.88 298 VAL B N 1
ATOM 4704 C CA . VAL B 1 298 ? -12.562 -10.391 11.609 1 97.88 298 VAL B CA 1
ATOM 4705 C C . VAL B 1 298 ? -13.43 -9.25 12.141 1 97.88 298 VAL B C 1
ATOM 4707 O O . VAL B 1 298 ? -13.773 -8.328 11.406 1 97.88 298 VAL B O 1
ATOM 4710 N N . SER B 1 299 ? -13.734 -9.211 13.422 1 93.56 299 SER B N 1
ATOM 4711 C CA . SER B 1 299 ? -14.555 -8.18 14.047 1 93.56 299 SER B CA 1
ATOM 4712 C C . SER B 1 299 ? -13.852 -6.828 14.031 1 93.56 299 SER B C 1
ATOM 4714 O O . SER B 1 299 ? -12.625 -6.758 14.109 1 93.56 299 SER B O 1
ATOM 4716 N N . PRO B 1 300 ? -14.648 -5.785 13.938 1 88.94 300 PRO B N 1
ATOM 4717 C CA . PRO B 1 300 ? -14.031 -4.457 13.945 1 88.94 300 PRO B CA 1
ATOM 4718 C C . PRO B 1 300 ? -13.375 -4.117 15.281 1 88.94 300 PRO B C 1
ATOM 4720 O O . PRO B 1 300 ? -13.648 -4.766 16.297 1 88.94 300 PRO B O 1
ATOM 4723 N N . ALA B 1 301 ? -12.469 -3.229 15.148 1 85.25 301 ALA B N 1
ATOM 4724 C CA . ALA B 1 301 ? -11.859 -2.688 16.359 1 85.25 301 ALA B CA 1
ATOM 4725 C C . ALA B 1 301 ? -12.734 -1.597 16.969 1 85.25 301 ALA B C 1
ATOM 4727 O O . ALA B 1 301 ? -13.539 -0.972 16.281 1 85.25 301 ALA B O 1
ATOM 4728 N N . PRO B 1 302 ? -12.586 -1.393 18.266 1 85.44 302 PRO B N 1
ATOM 4729 C CA . PRO B 1 302 ? -13.289 -0.237 18.844 1 85.44 302 PRO B CA 1
ATOM 4730 C C . PRO B 1 302 ? -12.789 1.09 18.266 1 85.44 302 PRO B C 1
ATOM 4732 O O . PRO B 1 302 ? -11.633 1.191 17.844 1 85.44 302 PRO B O 1
ATOM 4735 N N . SER B 1 303 ? -13.688 2.031 18.234 1 84.88 303 SER B N 1
ATOM 4736 C CA . SER B 1 303 ? -13.305 3.357 17.766 1 84.88 303 SER B CA 1
ATOM 4737 C C . SER B 1 303 ? -12.359 4.035 18.75 1 84.88 303 SER B C 1
ATOM 4739 O O . SER B 1 303 ? -12.602 4.027 19.953 1 84.88 303 SER B O 1
ATOM 4741 N N . THR B 1 304 ? -11.312 4.621 18.203 1 83.94 304 THR B N 1
ATOM 4742 C CA . THR B 1 304 ? -10.359 5.34 19.031 1 83.94 304 THR B CA 1
ATOM 4743 C C . THR B 1 304 ? -10.203 6.781 18.562 1 83.94 304 THR B C 1
ATOM 4745 O O . THR B 1 304 ? -9.422 7.547 19.125 1 83.94 304 THR B O 1
ATOM 4748 N N . THR B 1 305 ? -10.883 7.148 17.516 1 85.75 305 THR B N 1
ATOM 4749 C CA . THR B 1 305 ? -10.75 8.5 16.969 1 85.75 305 THR B CA 1
ATOM 4750 C C . THR B 1 305 ? -11.609 9.484 17.766 1 85.75 305 THR B C 1
ATOM 4752 O O . THR B 1 305 ? -12.828 9.312 17.859 1 85.75 305 THR B O 1
ATOM 4755 N N . PRO B 1 306 ? -10.961 10.484 18.344 1 87.75 306 PRO B N 1
ATOM 4756 C CA . PRO B 1 306 ? -11.781 11.477 19.047 1 87.75 306 PRO B CA 1
ATOM 4757 C C . PRO B 1 306 ? -12.57 12.367 18.078 1 87.75 306 PRO B C 1
ATOM 4759 O O . PRO B 1 306 ? -12.203 12.5 16.906 1 87.75 306 PRO B O 1
ATOM 4762 N N . ALA B 1 307 ? -13.672 12.883 18.641 1 83.38 307 ALA B N 1
ATOM 4763 C CA . ALA B 1 307 ? -14.375 13.914 17.891 1 83.38 307 ALA B CA 1
ATOM 4764 C C . ALA B 1 307 ? -13.477 15.125 17.625 1 83.38 307 ALA B C 1
ATOM 4766 O O . ALA B 1 307 ? -12.57 15.406 18.422 1 83.38 307 ALA B O 1
ATOM 4767 N N . ALA B 1 308 ? -13.695 15.758 16.469 1 82.5 308 ALA B N 1
ATOM 4768 C CA . ALA B 1 308 ? -12.93 16.969 16.172 1 82.5 308 ALA B CA 1
ATOM 4769 C C . ALA B 1 308 ? -13.102 18 17.281 1 82.5 308 ALA B C 1
ATOM 4771 O O . ALA B 1 308 ? -14.109 18 17.984 1 82.5 308 ALA B O 1
ATOM 4772 N N . ALA B 1 309 ? -12.047 18.859 17.422 1 79.75 309 ALA B N 1
ATOM 4773 C CA . ALA B 1 309 ? -12.07 19.875 18.469 1 79.75 309 ALA B CA 1
ATOM 4774 C C . ALA B 1 309 ? -13.289 20.781 18.328 1 79.75 309 ALA B C 1
ATOM 4776 O O . ALA B 1 309 ? -13.75 21.047 17.219 1 79.75 309 ALA B O 1
ATOM 4777 N N . PRO B 1 310 ? -13.984 21.047 19.469 1 68.62 310 PRO B N 1
ATOM 4778 C CA . PRO B 1 310 ? -15.133 21.953 19.375 1 68.62 310 PRO B CA 1
ATOM 4779 C C . PRO B 1 310 ? -14.758 23.312 18.781 1 68.62 310 PRO B C 1
ATOM 4781 O O . PRO B 1 310 ? -13.594 23.719 18.812 1 68.62 310 PRO B O 1
ATOM 4784 N N . ALA B 1 311 ? -15.719 23.891 18.047 1 61.72 311 ALA B N 1
ATOM 4785 C CA . ALA B 1 311 ? -15.484 25.234 17.547 1 61.72 311 ALA B CA 1
ATOM 4786 C C . ALA B 1 311 ? -15.125 26.203 18.688 1 61.72 311 ALA B C 1
ATOM 4788 O O . ALA B 1 311 ? -15.625 26.062 19.797 1 61.72 311 ALA B O 1
ATOM 4789 N N . PRO B 1 312 ? -14.07 26.938 18.625 1 54.25 312 PRO B N 1
ATOM 4790 C CA . PRO B 1 312 ? -13.758 27.844 19.734 1 54.25 312 PRO B CA 1
ATOM 4791 C C . PRO B 1 312 ? -15.008 28.484 20.344 1 54.25 312 PRO B C 1
ATOM 4793 O O . PRO B 1 312 ? -15.055 28.719 21.547 1 54.25 312 PRO B O 1
ATOM 4796 N N . GLY B 1 313 ? -15.961 29.047 19.703 1 44.69 313 GLY B N 1
ATOM 4797 C CA . GLY B 1 313 ? -17.016 29.875 20.266 1 44.69 313 GLY B CA 1
ATOM 4798 C C . GLY B 1 313 ? -18.078 29.078 21 1 44.69 313 GLY B C 1
ATOM 4799 O O . GLY B 1 313 ? -19.078 29.656 21.453 1 44.69 313 GLY B O 1
ATOM 4800 N N . ALA B 1 314 ? -18.391 27.953 21.031 1 41.5 314 ALA B N 1
ATOM 4801 C CA . ALA B 1 314 ? -19.594 27.422 21.688 1 41.5 314 ALA B CA 1
ATOM 4802 C C . ALA B 1 314 ? -19.391 27.312 23.188 1 41.5 314 ALA B C 1
ATOM 4804 O O . ALA B 1 314 ? -18.781 26.359 23.688 1 41.5 314 ALA B O 1
ATOM 4805 N N . THR B 1 315 ? -19.031 28.328 23.875 1 30.61 315 THR B N 1
ATOM 4806 C CA . THR B 1 315 ? -19.391 28.484 25.281 1 30.61 315 THR B CA 1
ATOM 4807 C C . THR B 1 315 ? -20.906 28.438 25.453 1 30.61 315 THR B C 1
ATOM 4809 O O . THR B 1 315 ? -21.641 29.172 24.797 1 30.61 315 THR B O 1
ATOM 4812 N N . ALA B 1 316 ? -21.484 27.766 26.344 1 25.08 316 ALA B N 1
ATOM 4813 C CA . ALA B 1 316 ? -22.812 28.016 26.906 1 25.08 316 ALA B CA 1
ATOM 4814 C C . ALA B 1 316 ? -22.844 29.375 27.609 1 25.08 316 ALA B C 1
ATOM 4816 O O . ALA B 1 316 ? -21.906 29.75 28.328 1 25.08 316 ALA B O 1
#

Nearest PDB structures (foldseek):
  2q19-assembly1_X  TM=7.191E-01  e=2.051E-16  Saccharolobus solfataricus P2
  3bqb-assembly1_A  TM=6.990E-01  e=1.390E-16  Saccharolobus solfataricus P2
  2q1d-assembly1_X  TM=7.085E-01  e=2.793E-15  Saccharolobus solfataricus P2
  1wzo-assembly1_A  TM=6.921E-01  e=2.210E-10  Thermus thermophilus HB8
  1db2-assembly1_B  TM=1.331E-01  e=1.585E-01  Homo sapiens

InterPro domains:
  IPR036663 Fumarylacetoacetase-like, C-terminal domain superfamily [G3DSA:3.90.850.10] (95-298)
  IPR036663 Fumarylacetoacetase-like, C-terminal domain superfamily [SSF56529] (113-288)

pLDDT: mean 93.77, std 10.57, range [24.77, 98.94]

Secondary structure (DSSP, 8-state):
--GGGS-EEEEEEETTEEEEEESPPPTT-EEEEEE--TTHHHHHHHTT--SHHHHHHHHHTT--EEEEETT-TTEEE--TT--TTT--EEEEEEES-BGGGGTT----SSSPP-PPEEEEEEEGGGPBPTTSEEEEESS-S--B--EEEEEEEEE-TT--EEEEEEEEEE--B-HHHHHH-GGGHHHHT-S--EE-S-EE-SSPPS-EEEEEEEEETTEEEEEEEEEESGGGBSS-HHHHHHHHTTSGGGG-TT-EEEEE------GGGGT----TT-EEEEEEGGGTEEEEEEEEEEPPPPP-PPPPPPPTT---/--GGGS-EEEEEEETTEEEEEESPPPTT-EEEEEE--TTHHHHHHHTT--SHHHHHHHHHTT--EEEEETT-TTEEE--TT--TTT--EEEEEEES-BGGGGTT----SSSPP-PPEEEEEEEGGGPBPTTSEEEEESS-S--B--EEEEEEEEE-TT--EEEEEEEEEE--B-HHHHHH-GGGHHHHT-S--EE-S-EE-SSPPS-EEEEEEEEETTEEEEEEEEEESGGGBSS-HHHHHHHHTTSGGGG-TT-EEEEE------GGGGT----TT-EEEEEEGGGTEEEEEEEEEEPPPPP-PPPPPPPTT---

Solvent-accessible surface area (backbone atoms only — not comparable to full-atom values): 32525 Å² total; per-residue (Å²): 124,77,45,86,67,61,52,29,37,36,39,29,30,49,88,86,38,44,27,39,34,70,52,79,76,45,87,74,33,75,42,68,29,24,41,44,60,86,52,46,70,49,49,42,34,63,72,65,40,64,47,68,68,53,42,46,58,71,52,45,67,90,35,58,71,49,77,43,47,40,84,42,85,61,52,44,75,31,58,66,75,62,33,76,82,45,30,49,24,41,33,30,32,42,46,87,28,24,10,76,81,51,81,64,41,62,60,66,87,87,50,86,86,73,78,70,35,47,44,66,45,42,48,39,74,54,56,27,46,66,69,39,67,32,49,31,35,58,75,64,77,32,38,34,64,24,60,22,44,24,40,33,30,35,17,34,88,86,16,44,56,30,62,59,22,30,32,41,30,33,58,30,24,25,55,36,41,25,72,76,34,68,67,28,38,51,59,18,28,42,23,36,32,38,37,46,38,51,29,34,45,54,52,48,56,31,75,36,38,31,38,39,38,34,30,46,94,89,34,80,70,46,71,49,68,42,48,22,37,41,74,39,28,22,52,56,59,45,61,54,53,47,56,57,50,34,28,56,66,82,26,40,58,59,32,26,38,38,38,32,57,28,35,46,76,40,56,44,79,74,71,46,74,69,51,73,63,26,30,45,33,40,35,35,59,56,59,74,46,70,46,35,33,31,34,35,57,35,75,61,55,76,81,52,64,56,66,55,45,74,66,88,76,78,68,132,125,74,47,86,67,60,52,27,37,35,36,29,30,50,87,86,37,43,26,39,34,71,52,78,77,45,86,74,34,76,43,68,30,24,42,45,60,87,53,46,70,48,50,42,35,63,71,64,40,65,48,65,69,52,43,46,57,71,53,45,66,89,35,57,71,49,78,42,48,43,82,41,84,62,52,43,75,32,60,66,73,61,34,76,80,42,29,50,24,42,31,30,32,41,46,87,29,23,10,75,82,51,81,65,40,60,62,66,87,86,51,85,86,74,77,70,34,47,44,67,46,44,48,40,75,56,56,27,47,67,69,38,68,33,49,31,36,58,75,64,77,32,39,34,63,24,61,22,43,24,40,34,30,36,16,36,88,87,16,46,55,30,62,59,21,29,32,42,29,33,58,30,24,25,53,35,41,26,73,76,34,69,68,29,37,50,60,18,28,41,22,35,32,36,36,45,36,50,31,36,46,54,51,50,56,29,75,36,38,31,38,39,39,34,31,46,96,89,35,82,71,47,70,48,68,42,48,23,38,41,74,40,27,22,51,58,59,44,60,54,53,48,56,56,53,34,28,57,65,84,26,40,58,59,32,27,38,38,38,32,56,28,36,46,78,41,56,43,80,74,71,47,73,68,52,74,63,26,31,45,34,40,35,35,60,56,58,73,46,70,46,36,32,32,34,36,57,36,75,60,55,78,80,51,63,56,66,55,45,74,67,87,77,79,68,133

Organism: Streptomyces microflavus (NCBI:txid1919)

Sequence (632 aa):
MPHSHLPVLFEALHNGERHVGFGRPEDGAQQTLYRVEDGQVAAAFIAGHSSEEALRAALTEGAATVVVTAGDPELRLLPPLLPQATGNALLSGFMGTHKKKWGGETAPEDGEFTPPKWFFKGFGDWVKLPGEDLNVPARPVALIEEPEVALVYVNDADGTPHYAGYTFGNDLCDIGLHRQDPGYNPYCKLCDTALTPWLFLGPPPRTVTGRVTIVRDGATAWEGPFDCGDDALYYRVQDMADHLFTFPAVRRPGLVNYVLLGADEASFHDGFRIADGDRIAIDVKSHGVAFENRVRYVSPAPSTTPAAAPAPGATAMPHSHLPVLFEALHNGERHVGFGRPEDGAQQTLYRVEDGQVAAAFIAGHSSEEALRAALTEGAATVVVTAGDPELRLLPPLLPQATGNALLSGFMGTHKKKWGGETAPEDGEFTPPKWFFKGFGDWVKLPGEDLNVPARPVALIEEPEVALVYVNDADGTPHYAGYTFGNDLCDIGLHRQDPGYNPYCKLCDTALTPWLFLGPPPRTVTGRVTIVRDGATAWEGPFDCGDDALYYRVQDMADHLFTFPAVRRPGLVNYVLLGADEASFHDGFRIADGDRIAIDVKSHGVAFENRVRYVSPAPSTTPAAAPAPGATA

Foldseek 3Di:
DQLQPFKKKWWKDAPNFIWMFIHDADAFDKGKTFTDDFQQLVVQLVVPDFDPVSSCVSGHVVTDMDIDGPPPPRIGTFAASQGDVPLQAWEKEFPPWFCVSVVNAADDPPDDDDATDMETQDTSVLADEFAEAKEDAQDFQFKWWFKFKWWKWWAAQVLDTGTHAIWIKIQIFRCRLCVVPVVCVRVRNHIHMYTYRIGGTDDWFAKWKWKKFKDDPRHTPDMDIWIYTQVRTNYGPVVNVVVVSVDSVCRHHGYMYIYTYGGDDTPVVVVDGDDAQIKMWIQRPSNRDIGIHGYHHDYDDDDDDDDDDPDVPPDD/DQLQPFKKKWWKDAPNFIWMFIHDADAFDKGKTFTDDFQQLVVQLVVPDFDPVSSCVSGHVVTDMDIDGPPPPRIGTFAASQGDVPLQAWEKEFPPWFCVSVVNAADDPPDDDDATDMEGQDTSVLADEFAEAKEDAQDFQFKWWFKFKWWKWWAAQVLDTGTHAIWIKIQIFRCRLCVVPVVCVRVRNHIHMYTYRIGGGDDWFAKWKWKKFKDDPRHTPDMDIWIYTQVRTNYGPVVNVVVVSVDSVCRHHGYMYIYTYGGDDTPVVVVDGDDAQIKMWIQRPSNRDIGIHGYHHDYDDDDDDDDPDPDVPPDD